Protein AF-A0A1B8CYE9-F1 (afdb_monomer_lite)

Secondary structure (DSSP, 8-state):
-HHHHHHHHHHHHHHHHHHGGGG---HHHHHHHHHHHHHHHHHHHHHHHHHHTSBSSGGGGT-TT-TT--B--HHHHHHHHHHHHHHHHHHHHHHHHHHHHHHHHT----HHHHHHHHHHHHHHHHHHHHHHHHHHHHH--TTT-HHHHHHHHHHHHHHHHHHHHHHHHHHHHHHHHHHHHHHTSTTSSSS------PPP---------------------------TT-TT-------------------------------------------------------EEEEEEE---TT----S----TT--EEEEEEEEE--S---TT---EEEEEEES-GGGGGSTTTTTT-THHHHSSS-EEEEEEEEEEEE-TT---TTT--PPTT-EEEEEEEEES-HHHHHHIIIIIIHHHHTTSTTEEEEEEEEEEEEESSS----SEEEEEEE-SS--TTSHHHHHHHHSHHHHHHHHHEEEEEEEEEEEEEEEEE-

Sequence (495 aa):
MQLVYFAATGLVRLSIVAFLPRLNNNKKFLYLVWGLGFIVASTSIVCFMVELFECKHVPDLWDGAAPNRQCMPKSKEAYMFWTHAAIGVAVDVALLVVPIVLVYKKMMFSQRSIRVMIVLSVGIFVAVTGIIRLIIIVNVDFSVNTTYQLPTVAVWTDLEGHVGLWVSCFPALQPLLRIMAVKLGLRSKLDSSKPQYGGTGGASSGPNRDRRGYVQGGSRSHIRIKDTWDTDSVQPVVVSDVEAVPMHLLFPRSQPDRLLDGSNGITKMTQHQCHSSTLIMPPTKGAGIVLRLFNLSHGAKVDPEIYVPGSEITHVTTIASTDDNVQTGAPSVGFAYHVKHISKFLIEGAYERDPAHAEAGLIQCFVYKRISKLSRDGHELSEGGVAPPGSVMVCVAITPRDIEDYSKWYDEEHQRMITKVPGWIKSERYELAKAYGSQVGAAPFLAVHFYDEKNGLGGPEWRASVETIWSKKIRESVIVPHYRRVWKVVEQKAV

Foldseek 3Di:
DQLVLLVLLLVLLLLLLVLQCVVDVDPVLNVVSVVLNVLSVVLSVVSNVCVVPQFPDPVLVVVVPDPDTRGHDPVVVLVSVLVSLVSSLVSLVVSLVSVVVVCVVVPDPDPVVVLNVVLNVLSVVLSVLSVVLSVLSVPDDCPPPVPVSVVVSVVSSVVSSVSSNVSSCSSVCVVVVVVVCVVVVVPPPPPPPDPPPDDDDDDDDDDDDDDDDDDDDDDDPDPPPPDQPPLPPDDDDDDDDDDDDDDDDDDDDDDDDDDDDDDDDDDDDDDDDDDPPPPPDDFPQAKWKKKKFADDDPPDDDDLDQPQPPWAFFKKWKWAFPDPPPPPPGGGIMIITTGNGLRSVPDPCSVVPGPVVVVTPWIKIFIWGWDDKDFDPVQPPPRDGDDDALKKKKKKFFAFPDPVLVVCCCVPAQVVLQVPKFQWGMKIKTATPDMDTDDDPGRRIMMITIGHNDIRCSHPSNCVSCVDPSNVVRVVRTDPPIDMGMIGGRDMGTD

Radius of gyration: 32.88 Å; chains: 1; bounding box: 100×53×94 Å

pLDDT: mean 70.09, std 23.27, range [21.34, 95.81]

Structure (mmCIF, N/CA/C/O backbone):
data_AF-A0A1B8CYE9-F1
#
_entry.id   AF-A0A1B8CYE9-F1
#
loop_
_atom_site.group_PDB
_atom_site.id
_atom_site.type_symbol
_atom_site.label_atom_id
_atom_site.label_alt_id
_atom_site.label_comp_id
_atom_site.label_asym_id
_atom_site.label_entity_id
_atom_site.label_seq_id
_atom_site.pdbx_PDB_ins_code
_atom_site.Cartn_x
_atom_site.Cartn_y
_atom_site.Cartn_z
_atom_site.occupancy
_atom_site.B_iso_or_equiv
_atom_site.auth_seq_id
_atom_site.auth_comp_id
_atom_site.auth_asym_id
_atom_site.auth_atom_id
_atom_site.pdbx_PDB_model_num
ATOM 1 N N . MET A 1 1 ? 23.839 6.314 -29.120 1.00 68.75 1 MET A N 1
ATOM 2 C CA . MET A 1 1 ? 22.507 6.606 -28.534 1.00 68.75 1 MET A CA 1
ATOM 3 C C . MET A 1 1 ? 21.632 5.354 -28.426 1.00 68.75 1 MET A C 1
ATOM 5 O O . MET A 1 1 ? 21.043 5.157 -27.371 1.00 68.75 1 MET A O 1
ATOM 9 N N . GLN A 1 2 ? 21.584 4.478 -29.441 1.00 81.25 2 GLN A N 1
ATOM 10 C CA . GLN A 1 2 ? 20.774 3.241 -29.429 1.00 81.25 2 GLN A CA 1
ATOM 11 C C . GLN A 1 2 ? 21.097 2.286 -28.260 1.00 81.25 2 GLN A C 1
ATOM 13 O O . GLN A 1 2 ? 20.181 1.857 -27.564 1.00 81.25 2 GLN A O 1
ATOM 18 N N . LEU A 1 3 ? 22.379 2.039 -27.953 1.00 85.31 3 LEU A N 1
ATOM 19 C CA . LEU A 1 3 ? 22.785 1.201 -26.807 1.00 85.31 3 LEU A CA 1
ATOM 20 C C . LEU A 1 3 ? 22.195 1.668 -25.465 1.00 85.31 3 LEU A C 1
ATOM 22 O O . LEU A 1 3 ? 21.640 0.874 -24.706 1.00 85.31 3 LEU A O 1
ATOM 26 N N . VAL A 1 4 ? 22.285 2.973 -25.185 1.00 87.69 4 VAL A N 1
ATOM 27 C CA . VAL A 1 4 ? 21.744 3.574 -23.954 1.00 87.69 4 VAL A CA 1
ATOM 28 C C . VAL A 1 4 ? 20.225 3.453 -23.928 1.00 87.69 4 VAL A C 1
ATOM 30 O O . VAL A 1 4 ? 19.655 3.170 -22.880 1.00 87.69 4 VAL A O 1
ATOM 33 N N . TYR A 1 5 ? 19.573 3.608 -25.080 1.00 85.88 5 TYR A N 1
ATOM 34 C CA . TYR A 1 5 ? 18.129 3.459 -25.205 1.00 85.88 5 TYR A CA 1
ATOM 35 C C . TYR A 1 5 ? 17.649 2.041 -24.840 1.00 85.88 5 TYR A C 1
ATOM 37 O O . TYR A 1 5 ? 16.731 1.902 -24.026 1.00 85.88 5 TYR A O 1
ATOM 45 N N . PHE A 1 6 ? 18.278 0.989 -25.378 1.00 89.12 6 PHE A N 1
ATOM 46 C CA . PHE A 1 6 ? 17.899 -0.397 -25.069 1.00 89.12 6 PHE A CA 1
ATOM 47 C C . PHE A 1 6 ? 18.102 -0.733 -23.587 1.00 89.12 6 PHE A C 1
ATOM 49 O O . PHE A 1 6 ? 17.227 -1.325 -22.955 1.00 89.12 6 PHE A O 1
ATOM 56 N N . ALA A 1 7 ? 19.217 -0.287 -23.003 1.00 89.69 7 ALA A N 1
ATOM 57 C CA . ALA A 1 7 ? 19.480 -0.474 -21.580 1.00 89.69 7 ALA A CA 1
ATOM 58 C C . ALA A 1 7 ? 18.473 0.296 -20.705 1.00 89.69 7 ALA A C 1
ATOM 60 O O . ALA A 1 7 ? 17.881 -0.274 -19.788 1.00 89.69 7 ALA A O 1
ATOM 61 N N . ALA A 1 8 ? 18.237 1.576 -21.002 1.00 89.50 8 ALA A N 1
ATOM 62 C CA . ALA A 1 8 ? 17.347 2.428 -20.219 1.00 89.50 8 ALA A CA 1
ATOM 63 C C . ALA A 1 8 ? 15.897 1.929 -20.256 1.00 89.50 8 ALA A C 1
ATOM 65 O O . ALA A 1 8 ? 15.269 1.774 -19.209 1.00 89.50 8 ALA A O 1
ATOM 66 N N . THR A 1 9 ? 15.368 1.622 -21.441 1.00 87.44 9 THR A N 1
ATOM 67 C CA . THR A 1 9 ? 13.982 1.147 -21.578 1.00 87.44 9 THR A CA 1
ATOM 68 C C . THR A 1 9 ? 13.764 -0.237 -20.973 1.00 87.44 9 THR A C 1
ATOM 70 O O . THR A 1 9 ? 12.720 -0.471 -20.356 1.00 87.44 9 THR A O 1
ATOM 73 N N . GLY A 1 10 ? 14.757 -1.127 -21.063 1.00 91.00 10 GLY A N 1
ATOM 74 C CA . GLY A 1 10 ? 14.747 -2.411 -20.365 1.00 91.00 10 GLY A CA 1
ATOM 75 C C . GLY A 1 10 ? 14.670 -2.243 -18.847 1.00 91.00 10 GLY A C 1
ATOM 76 O O . GLY A 1 10 ? 13.796 -2.820 -18.200 1.00 91.00 10 GLY A O 1
ATOM 77 N N . LEU A 1 11 ? 15.527 -1.393 -18.270 1.00 92.12 11 LEU A N 1
ATOM 78 C CA . LEU A 1 11 ? 15.549 -1.121 -16.827 1.00 92.12 11 LEU A CA 1
ATOM 79 C C . LEU A 1 11 ? 14.251 -0.471 -16.328 1.00 92.12 11 LEU A C 1
ATOM 81 O O . LEU A 1 11 ? 13.734 -0.863 -15.279 1.00 92.12 11 LEU A O 1
ATOM 85 N N . VAL A 1 12 ? 13.684 0.468 -17.092 1.00 91.19 12 VAL A N 1
ATOM 86 C CA . VAL A 1 12 ? 12.389 1.093 -16.778 1.00 91.19 12 VAL A CA 1
ATOM 87 C C . VAL A 1 12 ? 11.292 0.031 -16.691 1.00 91.19 12 VAL A C 1
ATOM 89 O O . VAL A 1 12 ? 10.607 -0.059 -15.670 1.00 91.19 12 VAL A O 1
ATOM 92 N N . ARG A 1 13 ? 11.156 -0.834 -17.702 1.00 90.44 13 ARG A N 1
ATOM 93 C CA . ARG A 1 13 ? 10.136 -1.897 -17.702 1.00 90.44 13 ARG A CA 1
ATOM 94 C C . ARG A 1 13 ? 10.367 -2.920 -16.583 1.00 90.44 13 ARG A C 1
ATOM 96 O O . ARG A 1 13 ? 9.413 -3.308 -15.909 1.00 90.44 13 ARG A O 1
ATOM 103 N N . LEU A 1 14 ? 11.618 -3.297 -16.310 1.00 92.62 14 LEU A N 1
ATOM 104 C CA . LEU A 1 14 ? 11.963 -4.191 -15.196 1.00 92.62 14 LEU A CA 1
ATOM 105 C C . LEU A 1 14 ? 11.613 -3.595 -13.827 1.00 92.62 14 LEU A C 1
ATOM 107 O O . LEU A 1 14 ? 11.137 -4.324 -12.956 1.00 92.62 14 LEU A O 1
ATOM 111 N N . SER A 1 15 ? 11.775 -2.283 -13.636 1.00 92.12 15 SER A N 1
ATOM 112 C CA . SER A 1 15 ? 11.384 -1.618 -12.386 1.00 92.12 15 SER A CA 1
ATOM 113 C C . SER A 1 15 ? 9.869 -1.689 -12.137 1.00 92.12 15 SER A C 1
ATOM 115 O O . SER A 1 15 ? 9.432 -1.946 -11.011 1.00 92.12 15 SER A O 1
ATOM 117 N N . ILE A 1 16 ? 9.062 -1.560 -13.200 1.00 89.38 16 ILE A N 1
ATOM 118 C CA . ILE A 1 16 ? 7.600 -1.697 -13.142 1.00 89.38 16 ILE A CA 1
ATOM 119 C C . ILE A 1 16 ? 7.230 -3.143 -12.799 1.00 89.38 16 ILE A C 1
ATOM 121 O O . ILE A 1 16 ? 6.439 -3.378 -11.881 1.00 89.38 16 ILE A O 1
ATOM 125 N N . VAL A 1 17 ? 7.842 -4.117 -13.481 1.00 91.25 17 VAL A N 1
ATOM 126 C CA . VAL A 1 17 ? 7.631 -5.548 -13.213 1.00 91.25 17 VAL A CA 1
ATOM 127 C C . VAL A 1 17 ? 7.990 -5.897 -11.767 1.00 91.25 17 VAL A C 1
ATOM 129 O O . VAL A 1 17 ? 7.220 -6.591 -11.113 1.00 91.25 17 VAL A O 1
ATOM 132 N N . ALA A 1 18 ? 9.093 -5.373 -11.226 1.00 90.25 18 ALA A N 1
ATOM 133 C CA . ALA A 1 18 ? 9.510 -5.616 -9.843 1.00 90.25 18 ALA A CA 1
ATOM 134 C C . ALA A 1 18 ? 8.534 -5.035 -8.799 1.00 90.25 18 ALA A C 1
ATOM 136 O O . ALA A 1 18 ? 8.466 -5.521 -7.667 1.00 90.25 18 ALA A O 1
ATOM 137 N N . PHE A 1 19 ? 7.748 -4.016 -9.163 1.00 85.81 19 PHE A N 1
ATOM 138 C CA . PHE A 1 19 ? 6.733 -3.435 -8.284 1.00 85.81 19 PHE A CA 1
ATOM 139 C C . PHE A 1 19 ? 5.430 -4.253 -8.245 1.00 85.81 19 PHE A C 1
ATOM 141 O O . PHE A 1 19 ? 4.796 -4.347 -7.189 1.00 85.81 19 PHE A O 1
ATOM 148 N N . LEU A 1 20 ? 5.030 -4.874 -9.361 1.00 85.69 20 LEU A N 1
ATOM 149 C CA . LEU A 1 20 ? 3.754 -5.594 -9.489 1.00 85.69 20 LEU A CA 1
ATOM 150 C C . LEU A 1 20 ? 3.511 -6.708 -8.440 1.00 85.69 20 LEU A C 1
ATOM 152 O O . LEU A 1 20 ? 2.378 -6.791 -7.957 1.00 85.69 20 LEU A O 1
ATOM 156 N N . PRO A 1 21 ? 4.503 -7.512 -7.996 1.00 87.69 21 PRO A N 1
ATOM 157 C CA . PRO A 1 21 ? 4.342 -8.511 -6.934 1.00 87.69 21 PRO A CA 1
ATOM 158 C C . PRO A 1 21 ? 3.781 -7.957 -5.620 1.00 87.69 21 PRO A C 1
ATOM 160 O O . PRO A 1 21 ? 3.059 -8.654 -4.909 1.00 87.69 21 PRO A O 1
ATOM 163 N N . ARG A 1 22 ? 4.048 -6.680 -5.306 1.00 82.06 22 ARG A N 1
ATOM 164 C CA . ARG A 1 22 ? 3.546 -6.028 -4.084 1.00 82.06 22 ARG A CA 1
ATOM 165 C C . ARG A 1 22 ? 2.026 -5.845 -4.091 1.00 82.06 22 ARG A C 1
ATOM 167 O O . ARG A 1 22 ? 1.429 -5.657 -3.034 1.00 82.06 22 ARG A O 1
ATOM 174 N N . LEU A 1 23 ? 1.392 -5.886 -5.265 1.00 76.88 23 LEU A N 1
ATOM 175 C CA . LEU A 1 23 ? -0.050 -5.699 -5.409 1.00 76.88 23 LEU A CA 1
ATOM 176 C C . LEU A 1 23 ? -0.842 -6.957 -5.028 1.00 76.88 23 LEU A C 1
ATOM 178 O O . LEU A 1 23 ? -1.964 -6.853 -4.522 1.00 76.88 23 LEU A O 1
ATOM 182 N N . ASN A 1 24 ? -0.287 -8.143 -5.285 1.00 78.69 24 ASN A N 1
ATOM 183 C CA . ASN A 1 24 ? -0.971 -9.405 -5.043 1.00 78.69 24 ASN A CA 1
ATOM 184 C C . ASN A 1 24 ? 0.005 -10.574 -4.909 1.00 78.69 24 ASN A C 1
ATOM 186 O O . ASN A 1 24 ? 0.826 -10.805 -5.787 1.00 78.69 24 ASN A O 1
ATOM 190 N N . ASN A 1 25 ? -0.176 -11.379 -3.862 1.00 80.44 25 ASN A N 1
ATOM 191 C CA . ASN A 1 25 ? 0.702 -12.509 -3.550 1.00 80.44 25 ASN A CA 1
ATOM 192 C C . ASN A 1 25 ? 0.183 -13.858 -4.096 1.00 80.44 25 ASN A C 1
ATOM 194 O O . ASN A 1 25 ? 0.467 -14.923 -3.554 1.00 80.44 25 ASN A O 1
ATOM 198 N N . ASN A 1 26 ? -0.651 -13.840 -5.143 1.00 87.75 26 ASN A N 1
ATOM 199 C CA . ASN A 1 26 ? -1.151 -15.070 -5.759 1.00 87.75 26 ASN A CA 1
ATOM 200 C C . ASN A 1 26 ? -0.060 -15.693 -6.644 1.00 87.75 26 ASN A C 1
ATOM 202 O O . ASN A 1 26 ? 0.445 -15.037 -7.553 1.00 87.75 26 ASN A O 1
ATOM 206 N N . LYS A 1 27 ? 0.239 -16.982 -6.441 1.00 88.31 27 LYS A N 1
ATOM 207 C CA . LYS A 1 27 ? 1.265 -17.728 -7.189 1.00 88.31 27 LYS A CA 1
ATOM 208 C C . LYS A 1 27 ? 1.105 -17.601 -8.711 1.00 88.31 27 LYS A C 1
ATOM 210 O O . LYS A 1 27 ? 2.075 -17.309 -9.398 1.00 88.31 27 LYS A O 1
ATOM 215 N N . LYS A 1 28 ? -0.121 -17.729 -9.245 1.00 87.31 28 LYS A N 1
ATOM 216 C CA . LYS A 1 28 ? -0.387 -17.607 -10.699 1.00 87.31 28 LYS A CA 1
ATOM 217 C C . LYS A 1 28 ? -0.061 -16.212 -11.243 1.00 87.31 28 LYS A C 1
ATOM 219 O O . LYS A 1 28 ? 0.439 -16.080 -12.352 1.00 87.31 28 LYS A O 1
ATOM 224 N N . PHE A 1 29 ? -0.348 -15.182 -10.450 1.00 88.50 29 PHE A N 1
ATOM 225 C CA . PHE A 1 29 ? -0.042 -13.795 -10.792 1.00 88.50 29 PHE A CA 1
ATOM 226 C C . PHE A 1 29 ? 1.468 -13.546 -10.764 1.00 88.50 29 PHE A C 1
ATOM 228 O O . PHE A 1 29 ? 1.998 -12.932 -11.683 1.00 88.50 29 PHE A O 1
ATOM 235 N N . LEU A 1 30 ? 2.164 -14.092 -9.763 1.00 89.69 30 LEU A N 1
ATOM 236 C CA . LEU A 1 30 ? 3.616 -13.994 -9.655 1.00 89.69 30 LEU A CA 1
ATOM 237 C C . LEU A 1 30 ? 4.321 -14.625 -10.864 1.00 89.69 30 LEU A C 1
ATOM 239 O O . LEU A 1 30 ? 5.191 -13.987 -11.447 1.00 89.69 30 LEU A O 1
ATOM 243 N N . TYR A 1 31 ? 3.913 -15.830 -11.281 1.00 92.88 31 TYR A N 1
ATOM 244 C CA . TYR A 1 31 ? 4.482 -16.489 -12.465 1.00 92.88 31 TYR A CA 1
ATOM 245 C C . TYR A 1 31 ? 4.280 -15.674 -13.746 1.00 92.88 31 TYR A C 1
ATOM 247 O O . TYR A 1 31 ? 5.212 -15.552 -14.534 1.00 92.88 31 TYR A O 1
ATOM 255 N N . LEU A 1 32 ? 3.095 -15.081 -13.941 1.00 91.88 32 LEU A N 1
ATOM 256 C CA . LEU A 1 32 ? 2.818 -14.239 -15.109 1.00 91.88 32 LEU A CA 1
ATOM 257 C C . LEU A 1 32 ? 3.730 -13.005 -15.126 1.00 91.88 32 LEU A C 1
ATOM 259 O O . LEU A 1 32 ? 4.365 -12.720 -16.138 1.00 91.88 32 LEU A O 1
ATOM 263 N N . VAL A 1 33 ? 3.828 -12.297 -13.999 1.00 92.31 33 VAL A N 1
ATOM 264 C CA . VAL A 1 33 ? 4.632 -11.073 -13.875 1.00 92.31 33 VAL A CA 1
ATOM 265 C C . VAL A 1 33 ? 6.124 -11.357 -14.066 1.00 92.31 33 VAL A C 1
ATOM 267 O O . VAL A 1 33 ? 6.778 -10.662 -14.840 1.00 92.31 33 VAL A O 1
ATOM 270 N N . TRP A 1 34 ? 6.662 -12.396 -13.423 1.00 93.88 34 TRP A N 1
ATOM 271 C CA . TRP A 1 34 ? 8.062 -12.789 -13.608 1.00 93.88 34 TRP A CA 1
ATOM 272 C C . TRP A 1 34 ? 8.343 -13.312 -15.018 1.00 93.88 34 TRP A C 1
ATOM 274 O O . TRP A 1 34 ? 9.407 -13.023 -15.558 1.00 93.88 34 TRP A O 1
ATOM 284 N N . GLY A 1 35 ? 7.387 -14.005 -15.646 1.00 94.75 35 GLY A N 1
ATOM 285 C CA . GLY A 1 35 ? 7.478 -14.391 -17.055 1.00 94.75 35 GLY A CA 1
ATOM 286 C C . GLY A 1 35 ? 7.575 -13.177 -17.981 1.00 94.75 35 GLY A C 1
ATOM 287 O O . GLY A 1 35 ? 8.418 -13.149 -18.874 1.00 94.75 35 GLY A O 1
ATOM 288 N N . LEU A 1 36 ? 6.788 -12.128 -17.721 1.00 93.56 36 LEU A N 1
ATOM 289 C CA . LEU A 1 36 ? 6.884 -10.867 -18.458 1.00 93.56 36 LEU A CA 1
ATOM 290 C C . LEU A 1 36 ? 8.243 -10.182 -18.237 1.00 93.56 36 LEU A C 1
ATOM 292 O O . LEU A 1 36 ? 8.862 -9.707 -19.186 1.00 93.56 36 LEU A O 1
ATOM 296 N N . GLY A 1 37 ? 8.733 -10.181 -16.994 1.00 94.69 37 GLY A N 1
ATOM 297 C CA . GLY A 1 37 ? 10.066 -9.682 -16.651 1.00 94.69 37 GLY A CA 1
ATOM 298 C C . GLY A 1 37 ? 11.182 -10.417 -17.385 1.00 94.69 37 GLY A C 1
ATOM 299 O O . GLY A 1 37 ? 12.109 -9.780 -17.877 1.00 94.69 37 GLY A O 1
ATOM 300 N N . PHE A 1 38 ? 11.064 -11.739 -17.516 1.00 95.81 38 PHE A N 1
ATOM 301 C CA . PHE A 1 38 ? 12.009 -12.549 -18.274 1.00 95.81 38 PHE A CA 1
ATOM 302 C C . PHE A 1 38 ? 12.032 -12.155 -19.755 1.00 95.81 38 PHE A C 1
ATOM 304 O O . PHE A 1 38 ? 13.113 -11.938 -20.289 1.00 95.81 38 PHE A O 1
ATOM 311 N N . ILE A 1 39 ? 10.865 -11.972 -20.387 1.00 94.75 39 ILE A N 1
ATOM 312 C CA . ILE A 1 39 ? 10.759 -11.527 -21.791 1.00 94.75 39 ILE A CA 1
ATOM 313 C C . ILE A 1 39 ? 11.417 -10.153 -21.990 1.00 94.75 39 ILE A C 1
ATOM 315 O O . ILE A 1 39 ? 12.144 -9.938 -22.962 1.00 94.75 39 ILE A O 1
ATOM 319 N N . VAL A 1 40 ? 11.187 -9.214 -21.068 1.00 94.56 40 VAL A N 1
ATOM 320 C CA . VAL A 1 40 ? 11.796 -7.875 -21.123 1.00 94.56 40 VAL A CA 1
ATOM 321 C C . VAL A 1 40 ? 13.311 -7.954 -20.973 1.00 94.56 40 VAL A C 1
ATOM 323 O O . VAL A 1 40 ? 14.035 -7.366 -21.779 1.00 94.56 40 VAL A O 1
ATOM 326 N N . ALA A 1 41 ? 13.797 -8.685 -19.967 1.00 95.12 41 ALA A N 1
ATOM 327 C CA . ALA A 1 41 ? 15.225 -8.849 -19.721 1.00 95.12 41 ALA A CA 1
ATOM 328 C C . ALA A 1 41 ? 15.914 -9.517 -20.914 1.00 95.12 41 ALA A C 1
ATOM 330 O O . ALA A 1 41 ? 16.916 -9.001 -21.404 1.00 95.12 41 ALA A O 1
ATOM 331 N N . SER A 1 42 ? 15.351 -10.616 -21.426 1.00 95.19 42 SER A N 1
ATOM 332 C CA . SER A 1 42 ? 15.922 -11.348 -22.555 1.00 95.19 42 SER A CA 1
ATOM 333 C C . SER A 1 42 ? 15.990 -10.476 -23.804 1.00 95.19 42 SER A C 1
ATOM 335 O O . SER A 1 42 ? 17.040 -10.400 -24.432 1.00 95.19 42 SER A O 1
ATOM 337 N N . THR A 1 43 ? 14.907 -9.768 -24.137 1.00 92.62 43 THR A N 1
ATOM 338 C CA . THR A 1 43 ? 14.861 -8.911 -25.332 1.00 92.62 43 THR A CA 1
ATOM 339 C C . THR A 1 43 ? 15.848 -7.748 -25.212 1.00 92.62 43 THR A C 1
ATOM 341 O O . THR A 1 43 ? 16.595 -7.484 -26.149 1.00 92.62 43 THR A O 1
ATOM 344 N N . SER A 1 44 ? 15.925 -7.106 -24.041 1.00 91.62 44 SER A N 1
ATOM 345 C CA . SER A 1 44 ? 16.838 -5.975 -23.810 1.00 91.62 44 SER A CA 1
ATOM 346 C C . SER A 1 44 ? 18.306 -6.401 -23.875 1.00 91.62 44 SER A C 1
ATOM 348 O O . SER A 1 44 ? 19.114 -5.719 -24.500 1.00 91.62 44 SER A O 1
ATOM 350 N N . ILE A 1 45 ? 18.655 -7.543 -23.268 1.00 93.94 45 ILE A N 1
ATOM 351 C CA . ILE A 1 45 ? 20.022 -8.083 -23.280 1.00 93.94 45 ILE A CA 1
ATOM 352 C C . ILE A 1 45 ? 20.424 -8.496 -24.697 1.00 93.94 45 ILE A C 1
ATOM 354 O O . ILE A 1 45 ? 21.526 -8.166 -25.128 1.00 93.94 45 ILE A O 1
ATOM 358 N N . VAL A 1 46 ? 19.542 -9.178 -25.435 1.00 93.81 46 VAL A N 1
ATOM 359 C CA . VAL A 1 46 ? 19.823 -9.598 -26.816 1.00 93.81 46 VAL A CA 1
ATOM 360 C C . VAL A 1 46 ? 20.040 -8.383 -27.714 1.00 93.81 46 VAL A C 1
ATOM 362 O O . VAL A 1 46 ? 21.067 -8.322 -28.382 1.00 93.81 46 VAL A O 1
ATOM 365 N N . CYS A 1 47 ? 19.143 -7.392 -27.697 1.00 90.69 47 CYS A N 1
ATOM 366 C CA . CYS A 1 47 ? 19.310 -6.175 -28.498 1.00 90.69 47 CYS A CA 1
ATOM 367 C C . CYS A 1 47 ? 20.583 -5.406 -28.119 1.00 90.69 47 CYS A C 1
ATOM 369 O O . CYS A 1 47 ? 21.323 -4.981 -28.999 1.00 90.69 47 CYS A O 1
ATOM 371 N N . PHE A 1 48 ? 20.884 -5.288 -26.823 1.00 90.94 48 PHE A N 1
ATOM 372 C CA . PHE A 1 48 ? 22.102 -4.629 -26.357 1.00 90.94 48 PHE A CA 1
ATOM 373 C C . PHE A 1 48 ? 23.374 -5.355 -26.827 1.00 90.94 48 PHE A C 1
ATOM 375 O O . PHE A 1 48 ? 24.310 -4.707 -27.282 1.00 90.94 48 PHE A O 1
ATOM 382 N N . MET A 1 49 ? 23.411 -6.690 -26.765 1.00 90.62 49 MET A N 1
ATOM 383 C CA . MET A 1 49 ? 24.553 -7.481 -27.244 1.00 90.62 49 MET A CA 1
ATOM 384 C C . MET A 1 49 ? 24.704 -7.423 -28.768 1.00 90.62 49 MET A C 1
ATOM 386 O O . MET A 1 49 ? 25.824 -7.330 -29.260 1.00 90.62 49 MET A O 1
ATOM 390 N N . VAL A 1 50 ? 23.601 -7.460 -29.520 1.00 89.88 50 VAL A N 1
ATOM 391 C CA . VAL A 1 50 ? 23.637 -7.379 -30.990 1.00 89.88 50 VAL A CA 1
ATOM 392 C C . VAL A 1 50 ? 24.173 -6.027 -31.457 1.00 89.88 50 VAL A C 1
ATOM 394 O O . VAL A 1 50 ? 25.010 -5.996 -32.351 1.00 89.88 50 VAL A O 1
ATOM 397 N N . GLU A 1 51 ? 23.749 -4.934 -30.826 1.00 85.62 51 GLU A N 1
ATOM 398 C CA . GLU A 1 51 ? 24.258 -3.583 -31.101 1.00 85.62 51 GLU A CA 1
ATOM 399 C C . GLU A 1 51 ? 25.718 -3.415 -30.673 1.00 85.62 51 GLU A C 1
ATOM 401 O O . GLU A 1 51 ? 26.505 -2.782 -31.366 1.00 85.62 51 GLU A O 1
ATOM 406 N N . LEU A 1 52 ? 26.122 -4.025 -29.554 1.00 86.81 52 LEU A N 1
ATOM 407 C CA . LEU A 1 52 ? 27.511 -3.968 -29.094 1.00 86.81 52 LEU A CA 1
ATOM 408 C C . LEU A 1 52 ? 28.473 -4.654 -30.081 1.00 86.81 52 LEU A C 1
ATOM 410 O O . LEU A 1 52 ? 29.622 -4.237 -30.212 1.00 86.81 52 LEU A O 1
ATOM 414 N N . PHE A 1 53 ? 27.999 -5.695 -30.769 1.00 86.88 53 PHE A N 1
ATOM 415 C CA . PHE A 1 53 ? 28.771 -6.493 -31.725 1.00 86.88 53 PHE A CA 1
ATOM 416 C C . PHE A 1 53 ? 28.284 -6.332 -33.173 1.00 86.88 53 PHE A C 1
ATOM 418 O O . PHE A 1 53 ? 28.476 -7.231 -33.994 1.00 86.88 53 PHE A O 1
ATOM 425 N N . GLU A 1 54 ? 27.664 -5.196 -33.508 1.00 84.00 54 GLU A N 1
ATOM 426 C CA . GLU A 1 54 ? 27.100 -4.968 -34.844 1.00 84.00 54 GLU A CA 1
ATOM 427 C C . GLU A 1 54 ? 28.170 -4.910 -35.948 1.00 84.00 54 GLU A C 1
ATOM 429 O O . GLU A 1 54 ? 27.916 -5.297 -37.091 1.00 84.00 54 GLU A O 1
ATOM 434 N N . CYS A 1 55 ? 29.375 -4.453 -35.597 1.00 85.31 55 CYS A N 1
ATOM 435 C CA . CYS A 1 55 ? 30.536 -4.348 -36.470 1.00 85.31 55 CYS A CA 1
ATOM 436 C C . CYS A 1 55 ? 31.691 -5.162 -35.888 1.00 85.31 55 CYS A C 1
ATOM 438 O O . CYS A 1 55 ? 32.033 -5.034 -34.713 1.00 85.31 55 CYS A O 1
ATOM 440 N N . LYS A 1 56 ? 32.349 -5.966 -36.729 1.00 80.69 56 LYS A N 1
ATOM 441 C CA . LYS A 1 56 ? 33.547 -6.719 -36.320 1.00 80.69 56 LYS A CA 1
ATOM 442 C C . LYS A 1 56 ? 34.762 -5.804 -36.128 1.00 80.69 56 LYS A C 1
ATOM 444 O O . LYS A 1 56 ? 35.647 -6.106 -35.330 1.00 80.69 56 LYS A O 1
ATOM 449 N N . HIS A 1 57 ? 34.797 -4.689 -36.856 1.00 81.06 57 HIS A N 1
ATOM 450 C CA . HIS A 1 57 ? 35.816 -3.654 -36.753 1.00 81.06 57 HIS A CA 1
ATOM 451 C C . HIS A 1 57 ? 35.160 -2.341 -36.313 1.00 81.06 57 HIS A C 1
ATOM 453 O O . HIS A 1 57 ? 34.356 -1.771 -37.041 1.00 81.06 57 HIS A O 1
ATOM 459 N N . VAL A 1 58 ? 35.486 -1.866 -35.108 1.00 79.44 58 VAL A N 1
ATOM 460 C CA . VAL A 1 58 ? 34.884 -0.651 -34.525 1.00 79.44 58 VAL A CA 1
ATOM 461 C C . VAL A 1 58 ? 35.100 0.602 -35.399 1.00 79.44 58 VAL A C 1
ATOM 463 O O . VAL A 1 58 ? 34.164 1.387 -35.521 1.00 79.44 58 VAL A O 1
ATOM 466 N N . PRO A 1 59 ? 36.262 0.802 -36.061 1.00 78.94 59 PRO A N 1
ATOM 467 C CA . PRO A 1 59 ? 36.461 1.905 -37.009 1.00 78.94 59 PRO A CA 1
ATOM 468 C C . PRO A 1 59 ? 35.460 1.982 -38.171 1.00 78.94 59 PRO A C 1
ATOM 470 O O . PRO A 1 59 ? 35.129 3.082 -38.612 1.00 78.94 59 PRO A O 1
ATOM 473 N N . ASP A 1 60 ? 34.903 0.850 -38.605 1.00 78.75 60 ASP A N 1
ATOM 474 C CA . ASP A 1 60 ? 33.914 0.804 -39.693 1.00 78.75 60 ASP A CA 1
ATOM 475 C C . ASP A 1 60 ? 32.546 1.389 -39.286 1.00 78.75 60 ASP A C 1
ATOM 477 O O . ASP A 1 60 ? 31.656 1.562 -40.124 1.00 78.75 60 ASP A O 1
ATOM 481 N N . LEU A 1 61 ? 32.346 1.676 -37.993 1.00 74.94 61 LEU A N 1
ATOM 482 C CA . LEU A 1 61 ? 31.142 2.336 -37.495 1.00 74.94 61 LEU A CA 1
ATOM 483 C C . LEU A 1 61 ? 31.091 3.810 -37.918 1.00 74.94 61 LEU A C 1
ATOM 485 O O . LEU A 1 61 ? 30.022 4.316 -38.263 1.00 74.94 61 LEU A O 1
ATOM 489 N N . TRP A 1 62 ? 32.240 4.490 -37.889 1.00 75.56 62 TRP A N 1
ATOM 490 C CA . TRP A 1 62 ? 32.359 5.918 -38.198 1.00 75.56 62 TRP A CA 1
ATOM 491 C C . TRP A 1 62 ? 32.623 6.165 -39.686 1.00 75.56 62 TRP A C 1
ATOM 493 O O . TRP A 1 62 ? 32.187 7.187 -40.215 1.00 75.56 62 TRP A O 1
ATOM 503 N N . ASP A 1 63 ? 33.299 5.234 -40.366 1.00 76.62 63 ASP A N 1
ATOM 504 C CA . ASP A 1 63 ? 33.606 5.342 -41.793 1.00 76.62 63 ASP A CA 1
ATOM 505 C C . ASP A 1 63 ? 32.571 4.601 -42.655 1.00 76.62 63 ASP A C 1
ATOM 507 O O . ASP A 1 63 ? 32.755 3.471 -43.114 1.00 76.62 63 ASP A O 1
ATOM 511 N N . GLY A 1 64 ? 31.432 5.262 -42.870 1.00 67.06 64 GLY A N 1
ATOM 512 C CA . GLY A 1 64 ? 30.319 4.714 -43.646 1.00 67.06 64 GLY A CA 1
ATOM 513 C C . GLY A 1 64 ? 30.625 4.453 -45.127 1.00 67.06 64 GLY A C 1
ATOM 514 O O . GLY A 1 64 ? 29.826 3.776 -45.774 1.00 67.06 64 GLY A O 1
ATOM 515 N N . ALA A 1 65 ? 31.746 4.962 -45.651 1.00 73.25 65 ALA A N 1
ATOM 516 C CA . ALA A 1 65 ? 32.160 4.830 -47.048 1.00 73.25 65 ALA A CA 1
ATOM 517 C C . ALA A 1 65 ? 33.251 3.760 -47.267 1.00 73.25 65 ALA A C 1
ATOM 519 O O . ALA A 1 65 ? 33.687 3.559 -48.403 1.00 73.25 65 ALA A O 1
ATOM 520 N N . ALA A 1 66 ? 33.686 3.062 -46.211 1.00 77.25 66 ALA A N 1
ATOM 521 C CA . ALA A 1 66 ? 34.739 2.057 -46.301 1.00 77.25 66 ALA A CA 1
ATOM 522 C C . ALA A 1 66 ? 34.341 0.888 -47.240 1.00 77.25 66 ALA A C 1
ATOM 524 O O . ALA A 1 66 ? 33.311 0.240 -47.023 1.00 77.25 66 ALA A O 1
ATOM 525 N N . PRO A 1 67 ? 35.162 0.549 -48.258 1.00 69.38 67 PRO A N 1
ATOM 526 C CA . PRO A 1 67 ? 34.800 -0.409 -49.311 1.00 69.38 67 PRO A CA 1
ATOM 527 C C . PRO A 1 67 ? 34.686 -1.876 -48.849 1.00 69.38 67 PRO A C 1
ATOM 529 O O . PRO A 1 67 ? 34.176 -2.701 -49.598 1.00 69.38 67 PRO A O 1
ATOM 532 N N . ASN A 1 68 ? 35.118 -2.207 -47.624 1.00 73.75 68 ASN A N 1
ATOM 533 C CA . ASN A 1 68 ? 35.077 -3.557 -47.036 1.00 73.75 68 ASN A CA 1
ATOM 534 C C . ASN A 1 68 ? 34.445 -3.574 -45.631 1.00 73.75 68 ASN A C 1
ATOM 536 O O . ASN A 1 68 ? 34.898 -4.303 -44.748 1.00 73.75 68 ASN A O 1
ATOM 540 N N . ARG A 1 69 ? 33.405 -2.764 -45.413 1.00 73.75 69 ARG A N 1
ATOM 541 C CA . ARG A 1 69 ? 32.709 -2.657 -44.125 1.00 73.75 69 ARG A CA 1
ATOM 542 C C . ARG A 1 69 ? 32.169 -4.012 -43.642 1.00 73.75 69 ARG A C 1
ATOM 544 O O . ARG A 1 69 ? 31.258 -4.576 -44.249 1.00 73.75 69 ARG A O 1
ATOM 551 N N . GLN A 1 70 ? 32.671 -4.504 -42.507 1.00 79.56 70 GLN A N 1
ATOM 552 C CA . GLN A 1 70 ? 32.211 -5.758 -41.879 1.00 79.56 70 GLN A CA 1
ATOM 553 C C . GLN A 1 70 ? 31.191 -5.493 -40.763 1.00 79.56 70 GLN A C 1
ATOM 555 O O . GLN A 1 70 ? 31.397 -5.870 -39.604 1.00 79.56 70 GLN A O 1
ATOM 560 N N . CYS A 1 71 ? 30.091 -4.829 -41.117 1.00 82.69 71 CYS A N 1
ATOM 561 C CA . CYS A 1 71 ? 28.985 -4.528 -40.208 1.00 82.69 71 CYS A CA 1
ATOM 562 C C . CYS A 1 71 ? 27.693 -5.232 -40.628 1.00 82.69 71 CYS A C 1
ATOM 564 O O . CYS A 1 71 ? 27.525 -5.630 -41.784 1.00 82.69 71 CYS A O 1
ATOM 566 N N . MET A 1 72 ? 26.761 -5.359 -39.685 1.00 83.06 72 MET A N 1
ATOM 567 C CA . MET A 1 72 ? 25.412 -5.857 -39.931 1.00 83.06 72 MET A CA 1
ATOM 568 C C . MET A 1 72 ? 24.749 -5.084 -41.092 1.00 83.06 72 MET A C 1
ATOM 570 O O . MET A 1 72 ? 24.774 -3.850 -41.108 1.00 83.06 72 MET A O 1
ATOM 574 N N . PRO A 1 73 ? 24.124 -5.772 -42.068 1.00 81.50 73 PRO A N 1
ATOM 575 C CA . PRO A 1 73 ? 23.388 -5.097 -43.129 1.00 81.50 73 PRO A CA 1
ATOM 576 C C . PRO A 1 73 ? 22.162 -4.363 -42.566 1.00 81.50 73 PRO A C 1
ATOM 578 O O . PRO A 1 73 ? 21.448 -4.892 -41.709 1.00 81.50 73 PRO A O 1
ATOM 581 N N . LYS A 1 74 ? 21.866 -3.183 -43.125 1.00 76.12 74 LYS A N 1
ATOM 582 C CA . LYS A 1 74 ? 20.763 -2.300 -42.699 1.00 76.12 74 LYS A CA 1
ATOM 583 C C . LYS A 1 74 ? 19.385 -2.968 -42.680 1.00 76.12 74 LYS A C 1
ATOM 585 O O . LYS A 1 74 ? 18.551 -2.630 -41.848 1.00 76.12 74 LYS A O 1
ATOM 590 N N . SER A 1 75 ? 19.155 -3.961 -43.537 1.00 80.69 75 SER A N 1
ATOM 591 C CA . SER A 1 75 ? 17.913 -4.740 -43.536 1.00 80.69 75 SER A CA 1
ATOM 592 C C . SER A 1 75 ? 17.729 -5.560 -42.254 1.00 80.69 75 SER A C 1
ATOM 594 O O . SER A 1 75 ? 16.638 -5.578 -41.693 1.00 80.69 75 SER A O 1
ATOM 596 N N . LYS A 1 76 ? 18.788 -6.205 -41.744 1.00 83.56 76 LYS A N 1
ATOM 597 C CA . LYS A 1 76 ? 18.735 -6.975 -40.487 1.00 83.56 76 LYS A CA 1
ATOM 598 C C . LYS A 1 76 ? 18.588 -6.069 -39.267 1.00 83.56 76 LYS A C 1
ATOM 600 O O . LYS A 1 76 ? 17.856 -6.417 -38.345 1.00 83.56 76 LYS A O 1
ATOM 605 N N . GLU A 1 77 ? 19.240 -4.910 -39.294 1.00 82.56 77 GLU A N 1
ATOM 606 C CA . GLU A 1 77 ? 19.086 -3.864 -38.279 1.00 82.56 77 GLU A CA 1
ATOM 607 C C . GLU A 1 77 ? 17.615 -3.402 -38.191 1.00 82.56 77 GLU A C 1
ATOM 609 O O . GLU A 1 77 ? 17.033 -3.392 -37.106 1.00 82.56 77 GLU A O 1
ATOM 614 N N . ALA A 1 78 ? 16.960 -3.144 -39.330 1.00 82.81 78 ALA A N 1
ATOM 615 C CA . ALA A 1 78 ? 15.543 -2.769 -39.367 1.00 82.81 78 ALA A CA 1
ATOM 616 C C . ALA A 1 78 ? 14.619 -3.845 -38.759 1.00 82.81 78 ALA A C 1
ATOM 618 O O . ALA A 1 78 ? 13.775 -3.525 -37.919 1.00 82.81 78 ALA A O 1
ATOM 619 N N . TYR A 1 79 ? 14.816 -5.127 -39.098 1.00 86.19 79 TYR A N 1
ATOM 620 C CA . TYR A 1 79 ? 14.030 -6.226 -38.514 1.00 86.19 79 TYR A CA 1
ATOM 621 C C . TYR A 1 79 ? 14.183 -6.328 -36.992 1.00 86.19 79 TYR A C 1
ATOM 623 O O . TYR A 1 79 ? 13.206 -6.611 -36.290 1.00 86.19 79 TYR A O 1
ATOM 631 N N . MET A 1 80 ? 15.385 -6.080 -36.466 1.00 88.06 80 MET A N 1
ATOM 632 C CA . MET A 1 80 ? 15.618 -6.029 -35.024 1.00 88.06 80 MET A CA 1
ATOM 633 C C . MET A 1 80 ? 14.817 -4.891 -34.378 1.00 88.06 80 MET A C 1
ATOM 635 O O . MET A 1 80 ? 14.120 -5.130 -33.390 1.00 88.06 80 MET A O 1
ATOM 639 N N . PHE A 1 81 ? 14.851 -3.684 -34.955 1.00 85.75 81 PHE A N 1
ATOM 640 C CA . PHE A 1 81 ? 14.076 -2.543 -34.456 1.00 85.75 81 PHE A CA 1
ATOM 641 C C . PHE A 1 81 ? 12.567 -2.800 -34.482 1.00 85.75 81 PHE A C 1
ATOM 643 O O . PHE A 1 81 ? 11.883 -2.489 -33.506 1.00 85.75 81 PHE A O 1
ATOM 650 N N . TRP A 1 82 ? 12.048 -3.410 -35.550 1.00 88.62 82 TRP A N 1
ATOM 651 C CA . TRP A 1 82 ? 10.629 -3.762 -35.673 1.00 88.62 82 TRP A CA 1
ATOM 652 C C . TRP A 1 82 ? 10.204 -4.766 -34.608 1.00 88.62 82 TRP A C 1
ATOM 654 O O . TRP A 1 82 ? 9.198 -4.571 -33.927 1.00 88.62 82 TRP A O 1
ATOM 664 N N . THR A 1 83 ? 11.006 -5.814 -34.427 1.00 89.94 83 THR A N 1
ATOM 665 C CA . THR A 1 83 ? 10.735 -6.870 -33.447 1.00 89.94 83 THR A CA 1
ATOM 666 C C . THR A 1 83 ? 10.782 -6.315 -32.026 1.00 89.94 83 THR A C 1
ATOM 668 O O . THR A 1 83 ? 9.872 -6.563 -31.236 1.00 89.94 83 THR A O 1
ATOM 671 N N . HIS A 1 84 ? 11.792 -5.502 -31.710 1.00 89.94 84 HIS A N 1
ATOM 672 C CA . HIS A 1 84 ? 11.903 -4.850 -30.409 1.00 89.94 84 HIS A CA 1
ATOM 673 C C . HIS A 1 84 ? 10.718 -3.911 -30.142 1.00 89.94 84 HIS A C 1
ATOM 675 O O . HIS A 1 84 ? 10.137 -3.948 -29.058 1.00 89.94 84 HIS A O 1
ATOM 681 N N . ALA A 1 85 ? 10.325 -3.092 -31.123 1.00 89.19 85 ALA A N 1
ATOM 682 C CA . ALA A 1 85 ? 9.187 -2.185 -30.989 1.00 89.19 85 ALA A CA 1
ATOM 683 C C . ALA A 1 85 ? 7.860 -2.946 -30.803 1.00 89.19 85 ALA A C 1
ATOM 685 O O . ALA A 1 85 ? 7.073 -2.596 -29.925 1.00 89.19 85 ALA A O 1
ATOM 686 N N . ALA A 1 86 ? 7.631 -4.024 -31.559 1.00 91.50 86 ALA A N 1
ATOM 687 C CA . ALA A 1 86 ? 6.429 -4.848 -31.436 1.00 91.50 86 ALA A CA 1
ATOM 688 C C . ALA A 1 86 ? 6.341 -5.561 -30.073 1.00 91.50 86 ALA A C 1
ATOM 690 O O . ALA A 1 86 ? 5.288 -5.538 -29.431 1.00 91.50 86 ALA A O 1
ATOM 691 N N . ILE A 1 87 ? 7.448 -6.150 -29.599 1.00 92.75 87 ILE A N 1
ATOM 692 C CA . ILE A 1 87 ? 7.519 -6.771 -28.267 1.00 92.75 87 ILE A CA 1
ATOM 693 C C . ILE A 1 87 ? 7.312 -5.716 -27.177 1.00 92.75 87 ILE A C 1
ATOM 695 O O . ILE A 1 87 ? 6.563 -5.963 -26.233 1.00 92.75 87 ILE A O 1
ATOM 699 N N . GLY A 1 88 ? 7.922 -4.535 -27.319 1.00 90.62 88 GLY A N 1
ATOM 700 C CA . GLY A 1 88 ? 7.747 -3.414 -26.396 1.00 90.62 88 GLY A CA 1
ATOM 701 C C . GLY A 1 88 ? 6.276 -3.032 -26.227 1.00 90.62 88 GLY A C 1
ATOM 702 O O . GLY A 1 88 ? 5.775 -3.026 -25.105 1.00 90.62 88 GLY A O 1
ATOM 703 N N . VAL A 1 89 ? 5.554 -2.838 -27.336 1.00 92.31 89 VAL A N 1
ATOM 704 C CA . VAL A 1 89 ? 4.109 -2.545 -27.317 1.00 92.31 89 VAL A CA 1
ATOM 705 C C . VAL A 1 89 ? 3.312 -3.679 -26.667 1.00 92.31 89 VAL A C 1
ATOM 707 O O . VAL A 1 89 ? 2.441 -3.420 -25.836 1.00 92.31 89 VAL A O 1
ATOM 710 N N . ALA A 1 90 ? 3.610 -4.940 -26.993 1.00 93.56 90 ALA A N 1
ATOM 711 C CA . ALA A 1 90 ? 2.921 -6.086 -26.396 1.00 93.56 90 ALA A CA 1
ATOM 712 C C . ALA A 1 90 ? 3.126 -6.160 -24.872 1.00 93.56 90 ALA A C 1
ATOM 714 O O . ALA A 1 90 ? 2.178 -6.425 -24.127 1.00 93.56 90 ALA A O 1
ATOM 715 N N . VAL A 1 91 ? 4.344 -5.886 -24.398 1.00 92.19 91 VAL A N 1
ATOM 716 C CA . VAL A 1 91 ? 4.672 -5.814 -22.970 1.00 92.19 91 VAL A CA 1
ATOM 717 C C . VAL A 1 91 ? 3.940 -4.655 -22.301 1.00 92.19 91 VAL A C 1
ATOM 719 O O . VAL A 1 91 ? 3.359 -4.857 -21.236 1.00 92.19 91 VAL A O 1
ATOM 722 N N . ASP A 1 92 ? 3.916 -3.471 -22.910 1.00 90.88 92 ASP A N 1
ATOM 723 C CA . ASP A 1 92 ? 3.255 -2.296 -22.335 1.00 90.88 92 ASP A CA 1
ATOM 724 C C . ASP A 1 92 ? 1.737 -2.525 -22.201 1.00 90.88 92 ASP A C 1
ATOM 726 O O . ASP A 1 92 ? 1.147 -2.240 -21.155 1.00 90.88 92 ASP A O 1
ATOM 730 N N . VAL A 1 93 ? 1.109 -3.155 -23.202 1.00 92.00 93 VAL A N 1
ATOM 731 C CA . VAL A 1 93 ? -0.298 -3.585 -23.134 1.00 92.00 93 VAL A CA 1
ATOM 732 C C . VAL A 1 93 ? -0.506 -4.648 -22.051 1.00 92.00 93 VAL A C 1
ATOM 734 O O . VAL A 1 93 ? -1.472 -4.573 -21.290 1.00 92.00 93 VAL A O 1
ATOM 737 N N . ALA A 1 94 ? 0.392 -5.626 -21.920 1.00 91.75 94 ALA A N 1
ATOM 738 C CA . ALA A 1 94 ? 0.290 -6.641 -20.874 1.00 91.75 94 ALA A CA 1
ATOM 739 C C . ALA A 1 94 ? 0.413 -6.031 -19.465 1.00 91.75 94 ALA A C 1
ATOM 741 O O . ALA A 1 94 ? -0.400 -6.339 -18.588 1.00 91.75 94 ALA A O 1
ATOM 742 N N . LEU A 1 95 ? 1.370 -5.121 -19.254 1.00 88.44 95 LEU A N 1
ATOM 743 C CA . LEU A 1 95 ? 1.558 -4.384 -17.998 1.00 88.44 95 LEU A CA 1
ATOM 744 C C . LEU A 1 95 ? 0.345 -3.520 -17.636 1.00 88.44 95 LEU A C 1
ATOM 746 O O . LEU A 1 95 ? 0.094 -3.296 -16.453 1.00 88.44 95 LEU A O 1
ATOM 750 N N . LEU A 1 96 ? -0.424 -3.081 -18.631 1.00 88.50 96 LEU A N 1
ATOM 751 C CA . LEU A 1 96 ? -1.674 -2.348 -18.461 1.00 88.50 96 LEU A CA 1
ATOM 752 C C . LEU A 1 96 ? -2.843 -3.284 -18.106 1.00 88.50 96 LEU A C 1
ATOM 754 O O . LEU A 1 96 ? -3.594 -3.015 -17.168 1.00 88.50 96 LEU A O 1
ATOM 758 N N . VAL A 1 97 ? -2.995 -4.409 -18.808 1.00 88.62 97 VAL A N 1
ATOM 759 C CA . VAL A 1 97 ? -4.122 -5.345 -18.624 1.00 88.62 97 VAL A CA 1
ATOM 760 C C . VAL A 1 97 ? -4.033 -6.109 -17.300 1.00 88.62 97 VAL A C 1
ATOM 762 O O . VAL A 1 97 ? -5.045 -6.294 -16.619 1.00 88.62 97 VAL A O 1
ATOM 765 N N . VAL A 1 98 ? -2.834 -6.538 -16.902 1.00 86.62 98 VAL A N 1
ATOM 766 C CA . VAL A 1 98 ? -2.595 -7.323 -15.678 1.00 86.62 98 VAL A CA 1
ATOM 767 C C . VAL A 1 98 ? -3.197 -6.678 -14.413 1.00 86.62 98 VAL A C 1
ATOM 769 O O . VAL A 1 98 ? -3.967 -7.353 -13.717 1.00 86.62 98 VAL A O 1
ATOM 772 N N . PRO A 1 99 ? -2.923 -5.398 -14.085 1.00 77.94 99 PRO A N 1
ATOM 773 C CA . PRO A 1 99 ? -3.532 -4.742 -12.933 1.00 77.94 99 PRO A CA 1
ATOM 774 C C . PRO A 1 99 ? -5.038 -4.486 -13.111 1.00 77.94 99 PRO A C 1
ATOM 776 O O . PRO A 1 99 ? -5.766 -4.575 -12.122 1.00 77.94 99 PRO A O 1
ATOM 779 N N . ILE A 1 100 ? -5.540 -4.240 -14.332 1.00 83.62 100 ILE A N 1
ATOM 780 C CA . ILE A 1 100 ? -6.987 -4.067 -14.589 1.00 83.62 100 ILE A CA 1
ATOM 781 C C . ILE A 1 100 ? -7.758 -5.331 -14.227 1.00 83.62 100 ILE A C 1
ATOM 783 O O . ILE A 1 100 ? -8.725 -5.274 -13.466 1.00 83.62 100 ILE A O 1
ATOM 787 N N . VAL A 1 101 ? -7.330 -6.481 -14.755 1.00 82.06 101 VAL A N 1
ATOM 788 C CA . VAL A 1 101 ? -8.009 -7.765 -14.526 1.00 82.06 101 VAL A CA 1
ATOM 789 C C . VAL A 1 101 ? -8.031 -8.095 -13.034 1.00 82.06 101 VAL A C 1
ATOM 791 O O . VAL A 1 101 ? -9.021 -8.621 -12.520 1.00 82.06 101 VAL A O 1
ATOM 794 N N . LEU A 1 102 ? -6.961 -7.743 -12.320 1.00 76.00 102 LEU A N 1
ATOM 795 C CA . LEU A 1 102 ? -6.866 -7.929 -10.881 1.00 76.00 102 LEU A CA 1
ATOM 796 C C . LEU A 1 102 ? -7.845 -7.045 -10.098 1.00 76.00 102 LEU A C 1
ATOM 798 O O . LEU A 1 102 ? -8.484 -7.530 -9.162 1.00 76.00 102 LEU A O 1
ATOM 802 N N . VAL A 1 103 ? -7.980 -5.771 -10.474 1.00 75.00 103 VAL A N 1
ATOM 803 C CA . VAL A 1 103 ? -8.941 -4.850 -9.849 1.00 75.00 103 VAL A CA 1
ATOM 804 C C . VAL A 1 103 ? -10.376 -5.280 -10.146 1.00 75.00 103 VAL A C 1
ATOM 806 O O . VAL A 1 103 ? -11.188 -5.345 -9.224 1.00 75.00 103 VAL A O 1
ATOM 809 N N . TYR A 1 104 ? -10.677 -5.647 -11.395 1.00 72.88 104 TYR A N 1
ATOM 810 C CA . TYR A 1 104 ? -12.018 -6.055 -11.814 1.00 72.88 104 TYR A CA 1
ATOM 811 C C . TYR A 1 104 ? -12.492 -7.316 -11.078 1.00 72.88 104 TYR A C 1
ATOM 813 O O . TYR A 1 104 ? -13.600 -7.348 -10.549 1.00 72.88 104 TYR A O 1
ATOM 821 N N . LYS A 1 105 ? -11.621 -8.327 -10.932 1.00 65.94 105 LYS A N 1
ATOM 822 C CA . LYS A 1 105 ? -11.947 -9.554 -10.183 1.00 65.94 105 LYS A CA 1
ATOM 823 C C . LYS A 1 105 ? -12.119 -9.341 -8.677 1.00 65.94 105 LYS A C 1
ATOM 825 O O . LYS A 1 105 ? -12.691 -10.203 -8.019 1.00 65.94 105 LYS A O 1
ATOM 830 N N . LYS A 1 106 ? -11.614 -8.236 -8.118 1.00 61.38 106 LYS A N 1
ATOM 831 C CA . LYS A 1 106 ? -11.617 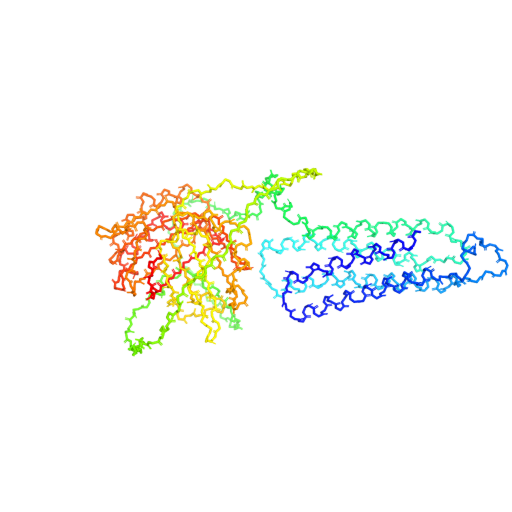-7.980 -6.667 1.00 61.38 106 LYS A CA 1
ATOM 832 C C . LYS A 1 106 ? -12.645 -6.933 -6.211 1.00 61.38 106 LYS A C 1
ATOM 834 O O . LYS A 1 106 ? -12.622 -6.577 -5.040 1.00 61.38 106 LYS A O 1
ATOM 839 N N . MET A 1 107 ? -13.504 -6.458 -7.123 1.00 43.91 107 MET A N 1
ATOM 840 C CA . MET A 1 107 ? -14.753 -5.671 -6.997 1.00 43.91 107 MET A CA 1
ATOM 841 C C . MET A 1 107 ? -15.057 -4.880 -5.702 1.00 43.91 107 MET A C 1
ATOM 843 O O . MET A 1 107 ? -16.209 -4.743 -5.309 1.00 43.91 107 MET A O 1
ATOM 847 N N . MET A 1 108 ? -14.056 -4.289 -5.056 1.00 43.12 108 MET A N 1
ATOM 848 C CA . MET A 1 108 ? -14.251 -3.351 -3.953 1.00 43.12 108 MET A CA 1
ATOM 849 C C . MET A 1 108 ? -13.809 -1.975 -4.443 1.00 43.12 108 MET A C 1
ATOM 851 O O . MET A 1 108 ? -12.614 -1.724 -4.615 1.00 43.12 108 MET A O 1
ATOM 855 N N . PHE A 1 109 ? -14.778 -1.087 -4.690 1.00 44.28 109 PHE A N 1
ATOM 856 C CA . PHE A 1 109 ? -14.581 0.339 -4.978 1.00 44.28 109 PHE A CA 1
ATOM 857 C C . PHE A 1 109 ? -14.010 1.033 -3.727 1.00 44.28 109 PHE A C 1
ATOM 859 O O . PHE A 1 109 ? -14.689 1.714 -2.972 1.00 44.28 109 PHE A O 1
ATOM 866 N N . SER A 1 110 ? -12.735 0.776 -3.447 1.00 58.50 110 SER A N 1
ATOM 867 C CA . SER A 1 110 ? -12.002 1.334 -2.315 1.00 58.50 110 SER A CA 1
ATOM 868 C C . SER A 1 110 ? -11.082 2.455 -2.797 1.00 58.50 110 SER A C 1
ATOM 870 O O . SER A 1 110 ? -10.704 2.520 -3.964 1.00 58.50 110 SER A O 1
ATOM 872 N N . GLN A 1 111 ? -10.591 3.280 -1.874 1.00 55.56 111 GLN A N 1
ATOM 873 C CA . GLN A 1 111 ? -9.511 4.256 -2.095 1.00 55.56 111 GLN A CA 1
ATOM 874 C C . GLN A 1 111 ? -8.235 3.639 -2.717 1.00 55.56 111 GLN A C 1
ATOM 876 O O . GLN A 1 111 ? -7.344 4.342 -3.193 1.00 55.56 111 GLN A O 1
ATOM 881 N N . ARG A 1 112 ? -8.101 2.305 -2.693 1.00 58.09 112 ARG A N 1
ATOM 882 C CA . ARG A 1 112 ? -7.063 1.563 -3.427 1.00 58.09 112 ARG A CA 1
ATOM 883 C C . ARG A 1 112 ? -7.309 1.561 -4.942 1.00 58.09 112 ARG A C 1
ATOM 885 O O . ARG A 1 112 ? -6.348 1.715 -5.683 1.00 58.09 112 ARG A O 1
ATOM 892 N N . SER A 1 113 ? -8.559 1.485 -5.390 1.00 63.59 113 SER A N 1
ATOM 893 C CA . SER A 1 113 ? -8.940 1.485 -6.806 1.00 63.59 113 SER A CA 1
ATOM 894 C C . SER A 1 113 ? -8.657 2.833 -7.469 1.00 63.59 113 SER A C 1
ATOM 896 O O . SER A 1 113 ? -8.114 2.853 -8.563 1.00 63.59 113 SER A O 1
ATOM 898 N N . ILE A 1 114 ? -8.882 3.956 -6.775 1.00 66.00 114 ILE A N 1
ATOM 899 C CA . ILE A 1 114 ? -8.554 5.301 -7.294 1.00 66.00 114 ILE A CA 1
ATOM 900 C C . ILE A 1 114 ? -7.049 5.443 -7.574 1.00 66.00 114 ILE A C 1
ATOM 902 O O . ILE A 1 114 ? -6.657 5.960 -8.616 1.00 66.00 114 ILE A O 1
ATOM 906 N N . ARG A 1 115 ? -6.186 4.926 -6.687 1.00 67.62 115 ARG A N 1
ATOM 907 C CA . ARG A 1 115 ? -4.727 4.929 -6.912 1.00 67.62 115 ARG A CA 1
ATOM 908 C C . ARG A 1 115 ? -4.333 4.114 -8.137 1.00 67.62 115 ARG A C 1
ATOM 910 O O . ARG A 1 115 ? -3.465 4.540 -8.888 1.00 67.62 115 ARG A O 1
ATOM 917 N N . VAL A 1 116 ? -4.960 2.953 -8.325 1.00 70.06 116 VAL A N 1
ATOM 918 C CA . VAL A 1 116 ? -4.687 2.100 -9.485 1.00 70.06 116 VAL A CA 1
ATOM 919 C C . VAL A 1 116 ? -5.190 2.760 -10.769 1.00 70.06 116 VAL A C 1
ATOM 921 O O . VAL A 1 116 ? -4.466 2.739 -11.752 1.00 70.06 116 VAL A O 1
ATOM 924 N N . MET A 1 117 ? -6.348 3.428 -10.748 1.00 70.62 117 MET A N 1
ATOM 925 C CA . MET A 1 117 ? -6.887 4.156 -11.906 1.00 70.62 117 MET A CA 1
ATOM 926 C C . MET A 1 117 ? -5.977 5.305 -12.368 1.00 70.62 117 MET A C 1
ATOM 928 O O . MET A 1 117 ? -5.812 5.488 -13.569 1.00 70.62 117 MET A O 1
ATOM 932 N N . ILE A 1 118 ? -5.351 6.042 -11.441 1.00 73.50 118 ILE A N 1
ATOM 933 C CA . ILE A 1 118 ? -4.395 7.114 -11.784 1.00 73.50 118 ILE A CA 1
ATOM 934 C C . ILE A 1 118 ? -3.116 6.542 -12.406 1.00 73.50 118 ILE A C 1
ATOM 936 O O . ILE A 1 118 ? -2.606 7.082 -13.377 1.00 73.50 118 ILE A O 1
ATOM 940 N N . VAL A 1 119 ? -2.579 5.443 -11.869 1.00 76.38 119 VAL A N 1
ATOM 941 C CA . VAL A 1 119 ? -1.392 4.801 -12.465 1.00 76.38 119 VAL A CA 1
ATOM 942 C C . VAL A 1 119 ? -1.735 4.202 -13.833 1.00 76.38 119 VAL A C 1
ATOM 944 O O . VAL A 1 119 ? -0.933 4.257 -14.762 1.00 76.38 119 VAL A O 1
ATOM 947 N N . LEU A 1 120 ? -2.952 3.677 -13.976 1.00 75.88 120 LEU A N 1
ATOM 948 C CA . LEU A 1 120 ? -3.439 3.074 -15.207 1.00 75.88 120 LEU A CA 1
ATOM 949 C C . LEU A 1 120 ? -3.634 4.092 -16.336 1.00 75.88 120 LEU A C 1
ATOM 951 O O . LEU A 1 120 ? -3.318 3.779 -17.481 1.00 75.88 120 LEU A O 1
ATOM 955 N N . SER A 1 121 ? -4.113 5.305 -16.040 1.00 79.50 121 SER A N 1
ATOM 956 C CA . SER A 1 121 ? -4.294 6.340 -17.065 1.00 79.50 121 SER A CA 1
ATOM 957 C C . SER A 1 121 ? -2.969 6.775 -17.692 1.00 79.50 121 SER A C 1
ATOM 959 O O . SER A 1 121 ? -2.897 6.948 -18.906 1.00 79.50 121 SER A O 1
ATOM 961 N N . VAL A 1 122 ? -1.898 6.875 -16.900 1.00 80.25 122 VAL A N 1
ATOM 962 C CA . VAL A 1 122 ? -0.557 7.171 -17.432 1.00 80.25 122 VAL A CA 1
ATOM 963 C C . VAL A 1 122 ? 0.019 5.962 -18.186 1.00 80.25 122 VAL A C 1
ATOM 965 O O . VAL A 1 122 ? 0.687 6.132 -19.203 1.00 80.25 122 VAL A O 1
ATOM 968 N N . GLY A 1 123 ? -0.300 4.735 -17.761 1.00 82.81 123 GLY A N 1
ATOM 969 C CA . GLY A 1 123 ? 0.066 3.513 -18.489 1.00 82.81 123 GLY A CA 1
ATOM 970 C C . GLY A 1 123 ? -0.541 3.427 -19.897 1.00 82.81 123 GLY A C 1
ATOM 971 O O . GLY A 1 123 ? 0.143 3.008 -20.828 1.00 82.81 123 GLY A O 1
ATOM 972 N N . ILE A 1 124 ? -1.787 3.886 -20.083 1.00 87.19 124 ILE A N 1
ATOM 973 C CA . ILE A 1 124 ? -2.418 3.994 -21.416 1.00 87.19 124 ILE A CA 1
ATOM 974 C C . ILE A 1 124 ? -1.606 4.929 -22.317 1.00 87.19 124 ILE A C 1
ATOM 976 O O . ILE A 1 124 ? -1.388 4.624 -23.487 1.00 87.19 124 ILE A O 1
ATOM 980 N N . PHE A 1 125 ? -1.129 6.049 -21.773 1.00 85.25 125 PHE A N 1
ATOM 981 C CA . PHE A 1 125 ? -0.371 7.028 -22.543 1.00 85.25 125 PHE A CA 1
ATOM 982 C C . PHE A 1 125 ? 0.965 6.463 -23.062 1.00 85.25 125 PHE A C 1
ATOM 984 O O . PHE A 1 125 ? 1.292 6.684 -24.224 1.00 85.25 125 PHE A O 1
ATOM 991 N N . VAL A 1 126 ? 1.681 5.654 -22.267 1.00 86.00 126 VAL A N 1
ATOM 992 C CA . VAL A 1 126 ? 2.901 4.944 -22.722 1.00 86.00 126 VAL A CA 1
ATOM 993 C C . VAL A 1 126 ? 2.604 3.963 -23.855 1.00 86.00 126 VAL A C 1
ATOM 995 O O . VAL A 1 126 ? 3.326 3.926 -24.848 1.00 86.00 126 VAL A O 1
ATOM 998 N N . ALA A 1 127 ? 1.523 3.186 -23.747 1.00 89.31 127 ALA A N 1
ATOM 999 C CA . ALA A 1 127 ? 1.160 2.246 -24.805 1.00 89.31 127 ALA A CA 1
ATOM 1000 C C . ALA A 1 127 ? 0.871 2.973 -26.133 1.00 89.31 127 ALA A C 1
ATOM 1002 O O . ALA A 1 127 ? 1.282 2.511 -27.196 1.00 89.31 127 ALA A O 1
ATOM 1003 N N . VAL A 1 128 ? 0.218 4.140 -26.080 1.00 90.94 128 VAL A N 1
ATOM 1004 C CA . VAL A 1 128 ? -0.069 4.958 -27.269 1.00 90.94 128 VAL A CA 1
ATOM 1005 C C . VAL A 1 128 ? 1.212 5.491 -27.914 1.00 90.94 128 VAL A C 1
ATOM 1007 O O . VAL A 1 128 ? 1.356 5.384 -29.133 1.00 90.94 128 VAL A O 1
ATOM 1010 N N . THR A 1 129 ? 2.158 6.028 -27.136 1.00 88.62 129 THR A N 1
ATOM 1011 C CA . THR A 1 129 ? 3.426 6.532 -27.697 1.00 88.62 129 THR A CA 1
ATOM 1012 C C . THR A 1 129 ? 4.250 5.409 -28.332 1.00 88.62 129 THR A C 1
ATOM 1014 O O . THR A 1 129 ? 4.792 5.600 -29.423 1.00 88.62 129 THR A O 1
ATOM 1017 N N . GLY A 1 130 ? 4.264 4.216 -27.726 1.00 88.69 130 GLY A N 1
ATOM 1018 C CA . GLY A 1 130 ? 4.888 3.018 -28.298 1.00 88.69 130 GLY A CA 1
ATOM 1019 C C . GLY A 1 130 ? 4.250 2.570 -29.620 1.00 88.69 130 GLY A C 1
ATOM 1020 O O . GLY A 1 130 ? 4.964 2.261 -30.575 1.00 88.69 130 GLY A O 1
ATOM 1021 N N . ILE A 1 131 ? 2.914 2.596 -29.720 1.00 92.06 131 ILE A N 1
ATOM 1022 C CA . ILE A 1 131 ? 2.190 2.262 -30.961 1.00 92.06 131 ILE A CA 1
ATOM 1023 C C . ILE A 1 131 ? 2.523 3.259 -32.075 1.00 92.06 131 ILE A C 1
ATOM 1025 O O . ILE A 1 131 ? 2.823 2.844 -33.194 1.00 92.06 131 ILE A O 1
ATOM 1029 N N . ILE A 1 132 ? 2.507 4.563 -31.782 1.00 91.06 132 ILE A N 1
ATOM 1030 C CA . ILE A 1 132 ? 2.842 5.596 -32.775 1.00 91.06 132 ILE A CA 1
ATOM 1031 C C . ILE A 1 132 ? 4.272 5.396 -33.283 1.00 91.06 132 ILE A C 1
ATOM 1033 O O . ILE A 1 132 ? 4.512 5.410 -34.492 1.00 91.06 132 ILE A O 1
ATOM 1037 N N . ARG A 1 133 ? 5.218 5.135 -32.376 1.00 89.25 133 ARG A N 1
ATOM 1038 C CA . ARG A 1 133 ? 6.606 4.849 -32.741 1.00 89.25 133 ARG A CA 1
ATOM 1039 C C . ARG A 1 133 ? 6.730 3.610 -33.630 1.00 89.25 133 ARG A C 1
ATOM 1041 O O . ARG A 1 133 ? 7.463 3.665 -34.614 1.00 89.25 133 ARG A O 1
ATOM 1048 N N . LEU A 1 134 ? 6.017 2.524 -33.318 1.00 90.06 134 LEU A N 1
ATOM 1049 C CA . LEU A 1 134 ? 5.998 1.313 -34.144 1.00 90.06 134 LEU A CA 1
ATOM 1050 C C . LEU A 1 134 ? 5.483 1.611 -35.559 1.00 90.06 134 LEU A C 1
ATOM 1052 O O . LEU A 1 134 ? 6.114 1.200 -36.529 1.00 90.06 134 LEU A O 1
ATOM 1056 N N . ILE A 1 135 ? 4.387 2.369 -35.684 1.00 90.25 135 ILE A N 1
ATOM 1057 C CA . ILE A 1 135 ? 3.836 2.772 -36.987 1.00 90.25 135 ILE A CA 1
ATOM 1058 C C . ILE A 1 135 ? 4.884 3.546 -37.790 1.00 90.25 135 ILE A C 1
ATOM 1060 O O . ILE A 1 135 ? 5.088 3.257 -38.965 1.00 90.25 135 ILE A O 1
ATOM 1064 N N . ILE A 1 136 ? 5.576 4.501 -37.170 1.00 86.50 136 ILE A N 1
ATOM 1065 C CA . ILE A 1 136 ? 6.601 5.295 -37.857 1.00 86.50 136 ILE A CA 1
ATOM 1066 C C . ILE A 1 136 ? 7.767 4.401 -38.292 1.00 86.50 136 ILE A C 1
ATOM 1068 O O . ILE A 1 136 ? 8.153 4.428 -39.453 1.00 86.50 136 ILE A O 1
ATOM 1072 N N . ILE A 1 137 ? 8.290 3.562 -37.397 1.00 86.12 137 ILE A N 1
ATOM 1073 C CA . ILE A 1 137 ? 9.439 2.686 -37.672 1.00 86.12 137 ILE A CA 1
ATOM 1074 C C . ILE A 1 137 ? 9.166 1.675 -38.801 1.00 86.12 137 ILE A C 1
ATOM 1076 O O . ILE A 1 137 ? 10.093 1.317 -39.524 1.00 86.12 137 ILE A O 1
ATOM 1080 N N . VAL A 1 138 ? 7.923 1.213 -38.957 1.00 85.44 138 VAL A N 1
ATOM 1081 C CA . VAL A 1 138 ? 7.539 0.267 -40.021 1.00 85.44 138 VAL A CA 1
ATOM 1082 C C . VAL A 1 138 ? 7.337 0.964 -41.370 1.00 85.44 138 VAL A C 1
ATOM 1084 O O . VAL A 1 138 ? 7.609 0.370 -42.408 1.00 85.44 138 VAL A O 1
ATOM 1087 N N . ASN A 1 139 ? 6.880 2.220 -41.373 1.00 83.19 139 ASN A N 1
ATOM 1088 C CA . ASN A 1 139 ? 6.630 2.977 -42.606 1.00 83.19 139 ASN A CA 1
ATOM 1089 C C . ASN A 1 139 ? 7.862 3.732 -43.132 1.00 83.19 139 ASN A C 1
ATOM 1091 O O . ASN A 1 139 ? 7.840 4.248 -44.248 1.00 83.19 139 ASN A O 1
ATOM 1095 N N . VAL A 1 140 ? 8.926 3.819 -42.336 1.00 80.00 140 VAL A N 1
ATOM 1096 C CA . VAL A 1 140 ? 10.172 4.484 -42.713 1.00 80.00 140 VAL A CA 1
ATOM 1097 C C . VAL A 1 140 ? 11.126 3.490 -43.365 1.00 80.00 140 VAL A C 1
ATOM 1099 O O . VAL A 1 140 ? 11.542 2.511 -42.749 1.00 80.00 140 VAL A O 1
ATOM 1102 N N . ASP A 1 141 ? 11.539 3.790 -44.597 1.00 74.81 141 ASP A N 1
ATOM 1103 C CA . ASP A 1 141 ? 12.610 3.055 -45.260 1.00 74.81 141 ASP A CA 1
ATOM 1104 C C . ASP A 1 141 ? 13.975 3.675 -44.927 1.00 74.81 141 ASP A C 1
ATOM 1106 O O . ASP A 1 141 ? 14.372 4.724 -45.445 1.00 74.81 141 ASP A O 1
ATOM 1110 N N . PHE A 1 142 ? 14.709 3.009 -44.037 1.00 69.19 142 PHE A N 1
ATOM 1111 C CA . PHE A 1 142 ? 16.046 3.433 -43.626 1.00 69.19 142 PHE A CA 1
ATOM 1112 C C . PHE A 1 142 ? 17.116 3.219 -44.706 1.00 69.19 142 PHE A C 1
ATOM 1114 O O . PHE A 1 142 ? 18.232 3.707 -44.520 1.00 69.19 142 PHE A O 1
ATOM 1121 N N . SER A 1 143 ? 16.808 2.523 -45.809 1.00 66.62 143 SER A N 1
ATOM 1122 C CA . SER A 1 143 ? 17.772 2.220 -46.876 1.00 66.62 143 SER A CA 1
ATOM 1123 C C . SER A 1 143 ? 18.043 3.399 -47.814 1.00 66.62 143 SER A C 1
ATOM 1125 O O . SER A 1 143 ? 19.142 3.500 -48.353 1.00 66.62 143 SER A O 1
ATOM 1127 N N . VAL A 1 144 ? 17.073 4.306 -47.980 1.00 67.25 144 VAL A N 1
ATOM 1128 C CA . VAL A 1 144 ? 17.160 5.399 -48.960 1.00 67.25 144 VAL A CA 1
ATOM 1129 C C . VAL A 1 144 ? 17.812 6.644 -48.359 1.00 67.25 144 VAL A C 1
ATOM 1131 O O . VAL A 1 144 ? 18.727 7.199 -48.954 1.00 67.25 144 VAL A O 1
ATOM 1134 N N . ASN A 1 145 ? 17.359 7.095 -47.182 1.00 67.50 145 ASN A N 1
ATOM 1135 C CA . ASN A 1 145 ? 17.871 8.307 -46.528 1.00 67.50 145 ASN A CA 1
ATOM 1136 C C . ASN A 1 145 ? 17.75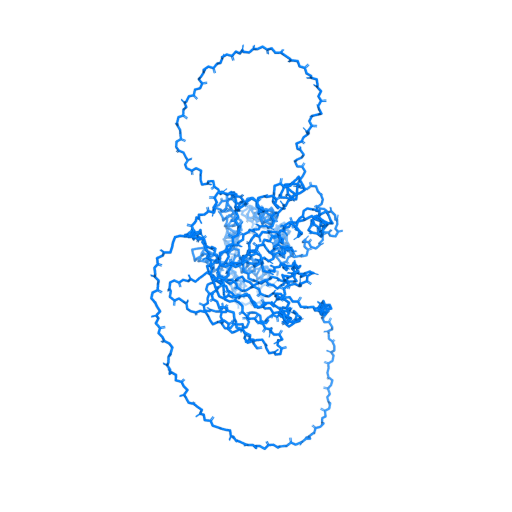6 8.222 -44.996 1.00 67.50 145 ASN A C 1
ATOM 1138 O O . ASN A 1 145 ? 16.865 8.824 -44.388 1.00 67.50 145 ASN A O 1
ATOM 1142 N N . THR A 1 146 ? 18.681 7.507 -44.349 1.00 70.69 146 THR A N 1
ATOM 1143 C CA . THR A 1 146 ? 18.699 7.352 -42.882 1.00 70.69 146 THR A CA 1
ATOM 1144 C C . THR A 1 146 ? 18.792 8.703 -42.158 1.00 70.69 146 THR A C 1
ATOM 1146 O O . THR A 1 146 ? 18.042 8.943 -41.217 1.00 70.69 146 THR A O 1
ATOM 1149 N N . THR A 1 147 ? 19.650 9.620 -42.618 1.00 76.62 147 THR A N 1
ATOM 1150 C CA . THR A 1 147 ? 19.921 10.912 -41.954 1.00 76.62 147 THR A CA 1
ATOM 1151 C C . THR A 1 147 ? 18.688 11.811 -41.834 1.00 76.62 147 THR A C 1
ATOM 1153 O O . THR A 1 147 ? 18.537 12.510 -40.837 1.00 76.62 147 THR A O 1
ATOM 1156 N N . TYR A 1 148 ? 17.789 11.786 -42.823 1.00 77.50 148 TYR A N 1
ATOM 1157 C CA . TYR A 1 148 ? 16.585 12.626 -42.832 1.00 77.50 148 TYR A CA 1
ATOM 1158 C C . TYR A 1 148 ? 15.440 12.035 -41.999 1.00 77.50 148 TYR A C 1
ATOM 1160 O O . TYR A 1 148 ? 14.666 12.765 -41.390 1.00 77.50 148 TYR A O 1
ATOM 1168 N N . GLN A 1 149 ? 15.339 10.706 -41.959 1.00 76.44 149 GLN A N 1
ATOM 1169 C CA . GLN A 1 149 ? 14.245 9.991 -41.296 1.00 76.44 149 GLN A CA 1
ATOM 1170 C C . GLN A 1 149 ? 14.522 9.722 -39.805 1.00 76.44 149 GLN A C 1
ATOM 1172 O O . GLN A 1 149 ? 13.595 9.631 -38.995 1.00 76.44 149 GLN A O 1
ATOM 1177 N N . LEU A 1 150 ? 15.800 9.627 -39.420 1.00 80.75 150 LEU A N 1
ATOM 1178 C CA . LEU A 1 150 ? 16.233 9.340 -38.050 1.00 80.75 150 LEU A CA 1
ATOM 1179 C C . LEU A 1 150 ? 15.728 10.353 -36.998 1.00 80.75 150 LEU A C 1
ATOM 1181 O O . LEU A 1 150 ? 15.312 9.900 -35.931 1.00 80.75 150 LEU A O 1
ATOM 1185 N N . PRO A 1 151 ? 15.689 11.682 -37.245 1.00 84.00 151 PRO A N 1
ATOM 1186 C CA . PRO A 1 151 ? 15.194 12.654 -36.267 1.00 84.00 151 PRO A CA 1
ATOM 1187 C C . PRO A 1 151 ? 13.731 12.432 -35.869 1.00 84.00 151 PRO A C 1
ATOM 1189 O O . PRO A 1 151 ? 13.400 12.501 -34.686 1.00 84.00 151 PRO A O 1
ATOM 1192 N N . THR A 1 152 ? 12.859 12.100 -36.827 1.00 83.38 152 THR A N 1
ATOM 1193 C CA . THR A 1 152 ? 11.440 11.826 -36.554 1.00 83.38 152 THR A CA 1
ATOM 1194 C C . THR A 1 152 ? 11.288 10.622 -35.628 1.00 83.38 152 THR A C 1
ATOM 1196 O O . THR A 1 152 ? 10.540 10.673 -34.655 1.00 83.38 152 THR A O 1
ATOM 1199 N N . VAL A 1 153 ? 12.049 9.553 -35.872 1.00 83.88 153 VAL A N 1
ATOM 1200 C CA . VAL A 1 153 ? 12.053 8.360 -35.013 1.00 83.88 153 VAL A CA 1
ATOM 1201 C C . VAL A 1 153 ? 12.662 8.663 -33.641 1.00 83.88 153 VAL A C 1
ATOM 1203 O O . VAL A 1 153 ? 12.165 8.176 -32.622 1.00 83.88 153 VAL A O 1
ATOM 1206 N N . ALA A 1 154 ? 13.712 9.485 -33.591 1.00 85.12 154 ALA A N 1
ATOM 1207 C CA . ALA A 1 154 ? 14.406 9.842 -32.358 1.00 85.12 154 ALA A CA 1
ATOM 1208 C C . ALA A 1 154 ? 13.499 10.598 -31.375 1.00 85.12 154 ALA A C 1
ATOM 1210 O O . ALA A 1 154 ? 13.483 10.247 -30.199 1.00 85.12 154 ALA A O 1
ATOM 1211 N N . VAL A 1 155 ? 12.688 11.553 -31.846 1.00 88.44 155 VAL A N 1
ATOM 1212 C CA . VAL A 1 155 ? 11.749 12.308 -30.991 1.00 88.44 155 VAL A CA 1
ATOM 1213 C C . VAL A 1 155 ? 10.739 11.381 -30.310 1.00 88.44 155 VAL A C 1
ATOM 1215 O O . VAL A 1 155 ? 10.525 11.470 -29.103 1.00 88.44 155 VAL A O 1
ATOM 1218 N N . TRP A 1 156 ? 10.149 10.444 -31.053 1.00 87.25 156 TRP A N 1
ATOM 1219 C CA . TRP A 1 156 ? 9.198 9.483 -30.480 1.00 87.25 156 TRP A CA 1
ATOM 1220 C C . TRP A 1 156 ? 9.861 8.485 -29.530 1.00 87.25 156 TRP A C 1
ATOM 1222 O O . TRP A 1 156 ? 9.266 8.093 -28.529 1.00 87.25 156 TRP A O 1
ATOM 1232 N N . THR A 1 157 ? 11.103 8.104 -29.823 1.00 86.69 157 THR A N 1
ATOM 1233 C CA . THR A 1 157 ? 11.912 7.228 -28.967 1.00 86.69 157 THR A CA 1
ATOM 1234 C C . THR A 1 157 ? 12.258 7.910 -27.637 1.00 86.69 157 THR A C 1
ATOM 1236 O O . THR A 1 157 ? 12.186 7.281 -26.581 1.00 86.69 157 THR A O 1
ATOM 1239 N N . ASP A 1 158 ? 12.584 9.202 -27.673 1.00 87.62 158 ASP A N 1
ATOM 1240 C CA . ASP A 1 158 ? 12.874 10.004 -26.484 1.00 87.62 158 ASP A CA 1
ATOM 1241 C C . ASP A 1 158 ? 11.620 10.244 -25.629 1.00 87.62 158 ASP A C 1
ATOM 1243 O O . ASP A 1 158 ? 11.653 10.082 -24.406 1.00 87.62 158 ASP A O 1
ATOM 1247 N N . LEU A 1 159 ? 10.481 10.531 -26.272 1.00 88.25 159 LEU A N 1
ATOM 1248 C CA . LEU A 1 159 ? 9.184 10.640 -25.601 1.00 88.25 159 LEU A CA 1
ATOM 1249 C C . LEU A 1 159 ? 8.783 9.331 -24.909 1.00 88.25 159 LEU A C 1
ATOM 1251 O O . LEU A 1 159 ? 8.362 9.360 -23.755 1.00 88.25 159 LEU A O 1
ATOM 1255 N N . GLU A 1 160 ? 8.933 8.181 -25.572 1.00 86.19 160 GLU A N 1
ATOM 1256 C CA . GLU A 1 160 ? 8.681 6.869 -24.959 1.00 86.19 160 GLU A CA 1
ATOM 1257 C C . GLU A 1 160 ? 9.527 6.679 -23.690 1.00 86.19 160 GLU A C 1
ATOM 1259 O O . GLU A 1 160 ? 9.000 6.285 -22.647 1.00 86.19 160 GLU A O 1
ATOM 1264 N N . GLY A 1 161 ? 10.820 7.019 -23.754 1.00 85.88 161 GLY A N 1
ATOM 1265 C CA . GLY A 1 161 ? 11.738 6.930 -22.618 1.00 85.88 161 GLY A CA 1
ATOM 1266 C C . GLY A 1 161 ? 11.321 7.813 -21.438 1.00 85.88 161 GLY A C 1
ATOM 1267 O O . GLY A 1 161 ? 11.204 7.324 -20.311 1.00 85.88 161 GLY A O 1
ATOM 1268 N N . HIS A 1 162 ? 11.040 9.095 -21.685 1.00 88.75 162 HIS A N 1
ATOM 1269 C CA . HIS A 1 162 ? 10.645 10.050 -20.644 1.00 88.75 162 HIS A CA 1
ATOM 1270 C C . HIS A 1 162 ? 9.304 9.695 -19.997 1.00 88.75 162 HIS A C 1
ATOM 1272 O O . HIS A 1 162 ? 9.174 9.705 -18.769 1.00 88.75 162 HIS A O 1
ATOM 1278 N N . VAL A 1 163 ? 8.306 9.342 -20.807 1.00 88.38 163 VAL A N 1
ATOM 1279 C CA . VAL A 1 163 ? 6.980 8.977 -20.300 1.00 88.38 163 VAL A CA 1
ATOM 1280 C C . VAL A 1 163 ? 7.042 7.640 -19.555 1.00 88.38 163 VAL A C 1
ATOM 1282 O O . VAL A 1 163 ? 6.447 7.509 -18.482 1.00 88.38 163 VAL A O 1
ATOM 1285 N N . GLY A 1 164 ? 7.810 6.669 -20.059 1.00 86.12 164 GLY A N 1
ATOM 1286 C CA . GLY A 1 164 ? 8.066 5.405 -19.367 1.00 86.12 164 GLY A CA 1
ATOM 1287 C C . GLY A 1 164 ? 8.721 5.616 -17.999 1.00 86.12 164 GLY A C 1
ATOM 1288 O O . GLY A 1 164 ? 8.295 5.018 -17.006 1.00 86.12 164 GLY A O 1
ATOM 1289 N N . LEU A 1 165 ? 9.696 6.528 -17.914 1.00 88.31 165 LEU A N 1
ATOM 1290 C CA . LEU A 1 165 ? 10.326 6.911 -16.651 1.00 88.31 165 LEU A CA 1
ATOM 1291 C C . LEU A 1 165 ? 9.303 7.507 -15.677 1.00 88.31 165 LEU A C 1
ATOM 1293 O O . LEU A 1 165 ? 9.243 7.079 -14.523 1.00 88.31 165 LEU A O 1
ATOM 1297 N N . TRP A 1 166 ? 8.456 8.435 -16.132 1.00 87.38 166 TRP A N 1
ATOM 1298 C CA . TRP A 1 166 ? 7.393 8.993 -15.291 1.00 87.38 166 TRP A CA 1
ATOM 1299 C C . TRP A 1 166 ? 6.486 7.887 -14.743 1.00 87.38 166 TRP A C 1
ATOM 1301 O O . TRP A 1 166 ? 6.301 7.816 -13.526 1.00 87.38 166 TRP A O 1
ATOM 1311 N N . VAL A 1 167 ? 6.008 6.976 -15.605 1.00 84.56 167 VAL A N 1
ATOM 1312 C CA . VAL A 1 167 ? 5.195 5.804 -15.218 1.00 84.56 167 VAL A CA 1
ATOM 1313 C C . VAL A 1 167 ? 5.869 4.962 -14.141 1.00 84.56 167 VAL A C 1
ATOM 1315 O O . VAL A 1 167 ? 5.226 4.628 -13.143 1.00 84.56 167 VAL A O 1
ATOM 1318 N N . SER A 1 168 ? 7.159 4.664 -14.295 1.00 85.50 168 SER A N 1
ATOM 1319 C CA . SER A 1 168 ? 7.904 3.841 -13.335 1.00 85.50 168 SER A CA 1
ATOM 1320 C C . SER A 1 168 ? 8.031 4.470 -11.942 1.00 85.50 168 SER A C 1
ATOM 1322 O O . SER A 1 168 ? 8.043 3.758 -10.935 1.00 85.50 168 SER A O 1
ATOM 1324 N N . CYS A 1 169 ? 8.042 5.802 -11.860 1.00 86.94 169 CYS A N 1
ATOM 1325 C CA . CYS A 1 169 ? 8.170 6.538 -10.605 1.00 86.94 169 CYS A CA 1
ATOM 1326 C C . CYS A 1 169 ? 6.835 6.692 -9.854 1.00 86.94 169 CYS A C 1
ATOM 1328 O O . CYS A 1 169 ? 6.832 6.818 -8.624 1.00 86.94 169 CYS A O 1
ATOM 1330 N N . PHE A 1 170 ? 5.683 6.661 -10.539 1.00 80.75 170 PHE A N 1
ATOM 1331 C CA . PHE A 1 170 ? 4.371 6.844 -9.893 1.00 80.75 170 PHE A CA 1
ATOM 1332 C C . PHE A 1 170 ? 4.070 5.850 -8.757 1.00 80.75 170 PHE A C 1
ATOM 1334 O O . PHE A 1 170 ? 3.565 6.285 -7.715 1.00 80.75 170 PHE A O 1
ATOM 1341 N N . PRO A 1 171 ? 4.382 4.544 -8.879 1.00 74.75 171 PRO A N 1
ATOM 1342 C CA . PRO A 1 171 ? 4.285 3.595 -7.776 1.00 74.75 171 PRO A CA 1
ATOM 1343 C C . PRO A 1 171 ? 5.003 4.036 -6.491 1.00 74.75 171 PRO A C 1
ATOM 1345 O O . PRO A 1 171 ? 4.450 3.892 -5.398 1.00 74.75 171 PRO A O 1
ATOM 1348 N N . ALA A 1 172 ? 6.199 4.618 -6.619 1.00 76.56 172 ALA A N 1
ATOM 1349 C CA . ALA A 1 172 ? 7.000 5.116 -5.499 1.00 76.56 172 ALA A CA 1
ATOM 1350 C C . ALA A 1 172 ? 6.513 6.480 -4.972 1.00 76.56 172 ALA A C 1
ATOM 1352 O O . ALA A 1 172 ? 6.684 6.780 -3.792 1.00 76.56 172 ALA A O 1
ATOM 1353 N N . LEU A 1 173 ? 5.844 7.280 -5.811 1.00 77.50 173 LEU A N 1
ATOM 1354 C CA . LEU A 1 173 ? 5.258 8.584 -5.460 1.00 77.50 173 LEU A CA 1
ATOM 1355 C C . LEU A 1 173 ? 3.927 8.486 -4.693 1.00 77.50 173 LEU A C 1
ATOM 1357 O O . LEU A 1 173 ? 3.480 9.475 -4.110 1.00 77.50 173 LEU A O 1
ATOM 1361 N N . GLN A 1 174 ? 3.292 7.311 -4.631 1.00 71.06 174 GLN A N 1
ATOM 1362 C CA . GLN A 1 174 ? 2.036 7.098 -3.897 1.00 71.06 174 GLN A CA 1
ATOM 1363 C C . GLN A 1 174 ? 1.995 7.658 -2.454 1.00 71.06 174 GLN A C 1
ATOM 1365 O O . GLN A 1 174 ? 0.965 8.238 -2.095 1.00 71.06 174 GLN A O 1
ATOM 1370 N N . PRO A 1 175 ? 3.018 7.496 -1.588 1.00 70.38 175 PRO A N 1
ATOM 1371 C CA . PRO A 1 175 ? 3.040 8.114 -0.259 1.00 70.38 175 PRO A CA 1
ATOM 1372 C C . PRO A 1 175 ? 3.103 9.648 -0.307 1.00 70.38 175 PRO A C 1
ATOM 1374 O O . PRO A 1 175 ? 2.383 10.303 0.446 1.00 70.38 175 PRO A O 1
ATOM 1377 N N . LEU A 1 176 ? 3.882 10.228 -1.223 1.00 73.38 176 LEU A N 1
ATOM 1378 C CA . LEU A 1 176 ? 4.004 11.682 -1.378 1.00 73.38 176 LEU A CA 1
ATOM 1379 C C . LEU A 1 176 ? 2.704 12.312 -1.887 1.00 73.38 176 LEU A C 1
ATOM 1381 O O . LEU A 1 176 ? 2.265 13.329 -1.354 1.00 73.38 176 LEU A O 1
ATOM 1385 N N . LEU A 1 177 ? 2.025 11.662 -2.836 1.00 69.38 177 LEU A N 1
ATOM 1386 C CA . LEU A 1 177 ? 0.717 12.103 -3.328 1.00 69.38 177 LEU A CA 1
ATOM 1387 C C . LEU A 1 177 ? -0.343 12.117 -2.216 1.00 69.38 177 LEU A C 1
ATOM 1389 O O . LEU A 1 177 ? -1.191 13.006 -2.200 1.00 69.38 177 LEU A O 1
ATOM 1393 N N . ARG A 1 178 ? -0.285 11.192 -1.241 1.00 67.44 178 ARG A N 1
ATOM 1394 C CA . ARG A 1 178 ? -1.179 11.235 -0.064 1.00 67.44 178 ARG A CA 1
ATOM 1395 C C . ARG A 1 178 ? -0.910 12.462 0.801 1.00 67.44 178 ARG A C 1
ATOM 1397 O O . ARG A 1 178 ? -1.859 13.104 1.236 1.00 67.44 178 ARG A O 1
ATOM 1404 N N . ILE A 1 179 ? 0.361 12.774 1.048 1.00 76.12 179 ILE A N 1
ATOM 1405 C CA . ILE A 1 179 ? 0.765 13.915 1.878 1.00 76.12 179 ILE A CA 1
ATOM 1406 C C . ILE A 1 179 ? 0.380 15.228 1.187 1.00 76.12 179 ILE A C 1
ATOM 1408 O O . ILE A 1 179 ? -0.206 16.103 1.822 1.00 76.12 179 ILE A O 1
ATOM 1412 N N . MET A 1 180 ? 0.632 15.349 -0.119 1.00 77.25 180 MET A N 1
ATOM 1413 C CA . MET A 1 180 ? 0.268 16.537 -0.895 1.00 77.25 180 MET A CA 1
ATOM 1414 C C . MET A 1 180 ? -1.247 16.715 -1.026 1.00 77.25 180 MET A C 1
ATOM 1416 O O . MET A 1 180 ? -1.733 17.823 -0.836 1.00 77.25 180 MET A O 1
ATOM 1420 N N . ALA A 1 181 ? -2.017 15.646 -1.259 1.00 71.19 181 ALA A N 1
ATOM 1421 C CA . ALA A 1 181 ? -3.480 15.730 -1.323 1.00 71.19 181 ALA A CA 1
ATOM 1422 C C . ALA A 1 181 ? -4.118 16.157 0.013 1.00 71.19 181 ALA A C 1
ATOM 1424 O O . ALA A 1 181 ? -5.161 16.809 0.017 1.00 71.19 181 ALA A O 1
ATOM 1425 N N . VAL A 1 182 ? -3.491 15.810 1.144 1.00 72.94 182 VAL A N 1
ATOM 1426 C CA . VAL A 1 182 ? -3.898 16.288 2.475 1.00 72.94 182 VAL A CA 1
ATOM 1427 C C . VAL A 1 182 ? -3.506 17.755 2.672 1.00 72.94 182 VAL A C 1
ATOM 1429 O O . VAL A 1 182 ? -4.336 18.540 3.118 1.00 72.94 182 VAL A O 1
ATOM 1432 N N . LYS A 1 183 ? -2.283 18.148 2.293 1.00 74.62 183 LYS A N 1
ATOM 1433 C CA . LYS A 1 183 ? -1.801 19.534 2.432 1.00 74.62 183 LYS A CA 1
ATOM 1434 C C . LYS A 1 183 ? -2.514 20.536 1.518 1.00 74.62 183 LYS A C 1
ATOM 1436 O O . LYS A 1 183 ? -2.712 21.672 1.921 1.00 74.62 183 LYS A O 1
ATOM 1441 N N . LEU A 1 184 ? -2.907 20.126 0.313 1.00 77.44 184 LEU A N 1
ATOM 1442 C CA . LEU A 1 184 ? -3.572 20.986 -0.675 1.00 77.44 184 LEU A CA 1
ATOM 1443 C C . LEU A 1 184 ? -5.096 21.062 -0.491 1.00 77.44 184 LEU A C 1
ATOM 1445 O O . LEU A 1 184 ? -5.781 21.630 -1.334 1.00 77.44 184 LEU A O 1
ATOM 1449 N N . GLY A 1 185 ? -5.664 20.452 0.557 1.00 59.84 185 GLY A N 1
ATOM 1450 C CA . GLY A 1 185 ? -7.112 20.497 0.815 1.00 59.84 185 GLY A CA 1
ATOM 1451 C C . GLY A 1 185 ? -7.984 19.775 -0.227 1.00 59.84 185 GLY A C 1
ATOM 1452 O O . GLY A 1 185 ? -9.207 19.729 -0.083 1.00 59.84 185 GLY A O 1
ATOM 1453 N N . LEU A 1 186 ? -7.370 19.135 -1.233 1.00 62.53 186 LEU A N 1
ATOM 1454 C CA . LEU A 1 186 ? -8.022 18.366 -2.305 1.00 62.53 186 LEU A CA 1
ATOM 1455 C C . LEU A 1 186 ? -8.748 17.112 -1.793 1.00 62.53 186 LEU A C 1
ATOM 1457 O O . LEU A 1 186 ? -9.464 16.449 -2.540 1.00 62.53 186 LEU A O 1
ATOM 1461 N N . ARG A 1 187 ? -8.584 16.780 -0.508 1.00 52.81 187 ARG A N 1
ATOM 1462 C CA . ARG A 1 187 ? -9.334 15.718 0.169 1.00 52.81 187 ARG A CA 1
ATOM 1463 C C . ARG A 1 187 ? -1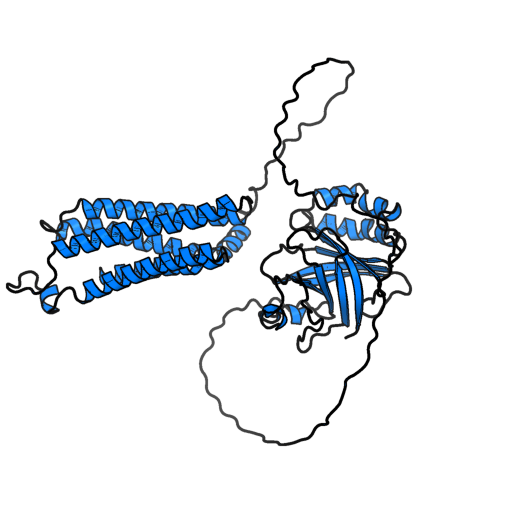0.688 16.170 0.729 1.00 52.81 187 ARG A C 1
ATOM 1465 O O . ARG A 1 187 ? -11.364 15.376 1.376 1.00 52.81 187 ARG A O 1
ATOM 1472 N N . SER A 1 188 ? -11.105 17.404 0.455 1.00 45.41 188 SER A N 1
ATOM 1473 C CA . SER A 1 188 ? -12.474 17.863 0.681 1.00 45.41 188 SER A CA 1
ATOM 1474 C C . SER A 1 188 ? -13.278 17.742 -0.624 1.00 45.41 188 SER A C 1
ATOM 1476 O O . SER A 1 188 ? -12.860 18.256 -1.653 1.00 45.41 188 SER A O 1
ATOM 1478 N N . LYS A 1 189 ? -14.445 17.081 -0.577 1.00 44.38 189 LYS A N 1
ATOM 1479 C CA . LYS A 1 189 ? -15.458 16.964 -1.661 1.00 44.38 189 LYS A CA 1
ATOM 1480 C C . LYS A 1 189 ? -15.388 15.795 -2.666 1.00 44.38 189 LYS A C 1
ATOM 1482 O O . LYS A 1 189 ? -15.870 15.944 -3.781 1.00 44.38 189 LYS A O 1
ATOM 1487 N N . LEU A 1 190 ? -14.935 14.601 -2.279 1.00 42.59 190 LEU A N 1
ATOM 1488 C CA . LEU A 1 190 ? -15.241 13.370 -3.048 1.00 42.59 190 LEU A CA 1
ATOM 1489 C C . LEU A 1 190 ? -16.174 12.389 -2.322 1.00 42.59 190 LEU A C 1
ATOM 1491 O O . LEU A 1 190 ? -16.350 11.268 -2.777 1.00 42.59 190 LEU A O 1
ATOM 1495 N N . ASP A 1 191 ? -16.820 12.841 -1.244 1.00 39.78 191 ASP A N 1
ATOM 1496 C CA . ASP A 1 191 ? -17.841 12.072 -0.512 1.00 39.78 191 ASP A CA 1
ATOM 1497 C C . ASP A 1 191 ? -19.114 12.902 -0.249 1.00 39.78 191 ASP A C 1
ATOM 1499 O O . ASP A 1 191 ? -19.773 12.795 0.779 1.00 39.78 191 ASP A O 1
ATOM 1503 N N . SER A 1 192 ? -19.440 13.810 -1.176 1.00 36.56 192 SER A N 1
ATOM 1504 C CA . SER A 1 192 ? -20.660 14.623 -1.116 1.00 36.56 192 SER A CA 1
ATOM 1505 C C . SER A 1 192 ? -21.658 14.181 -2.183 1.00 36.56 192 SER A C 1
ATOM 1507 O O . SER A 1 192 ? -22.120 14.989 -2.987 1.00 36.56 192 SER A O 1
ATOM 1509 N N . SER A 1 193 ? -22.060 12.914 -2.150 1.00 35.03 193 SER A N 1
ATOM 1510 C CA . SER A 1 193 ? -23.425 12.569 -2.548 1.00 35.03 193 SER A CA 1
ATOM 1511 C C . SER A 1 193 ? -24.338 13.012 -1.406 1.00 35.03 193 SER A C 1
ATOM 1513 O O . SER A 1 193 ? -24.696 12.218 -0.547 1.00 35.03 193 SER A O 1
ATOM 1515 N N . LYS A 1 194 ? -24.651 14.311 -1.337 1.00 31.56 194 LYS A N 1
ATOM 1516 C CA . LYS A 1 194 ? -25.750 14.804 -0.499 1.00 31.56 194 LYS A CA 1
ATOM 1517 C C . LYS A 1 194 ? -27.043 14.192 -1.051 1.00 31.56 194 LYS A C 1
ATOM 1519 O O . LYS A 1 194 ? -27.375 14.511 -2.192 1.00 31.56 194 LYS A O 1
ATOM 1524 N N . PRO A 1 195 ? -27.821 13.398 -0.299 1.00 34.16 195 PRO A N 1
ATOM 1525 C CA . PRO A 1 195 ? -29.250 13.373 -0.533 1.00 34.16 195 PRO A CA 1
ATOM 1526 C C . PRO A 1 195 ? -29.761 14.740 -0.079 1.00 34.16 195 PRO A C 1
ATOM 1528 O O . PRO A 1 195 ? -29.597 15.140 1.074 1.00 34.16 195 PRO A O 1
ATOM 1531 N N . GLN A 1 196 ? -30.307 15.498 -1.018 1.00 31.86 196 GLN A N 1
ATOM 1532 C CA . GLN A 1 196 ? -31.041 16.715 -0.728 1.00 31.86 196 GLN A CA 1
ATOM 1533 C C . GLN A 1 196 ? -32.260 16.322 0.113 1.00 31.86 196 GLN A C 1
ATOM 1535 O O . GLN A 1 196 ? -33.214 15.745 -0.401 1.00 31.86 196 GLN A O 1
ATOM 1540 N N . TYR A 1 197 ? -32.200 16.574 1.421 1.00 35.00 197 TYR A N 1
ATOM 1541 C CA . TYR A 1 197 ? -33.355 16.439 2.299 1.00 35.00 197 TYR A CA 1
ATOM 1542 C C . TYR A 1 197 ? -34.323 17.571 1.937 1.00 35.00 197 TYR A C 1
ATOM 1544 O O . TYR A 1 197 ? -34.072 18.740 2.235 1.00 35.00 197 TYR A O 1
ATOM 1552 N N . GLY A 1 198 ? -35.381 17.232 1.201 1.00 35.72 198 GLY A N 1
ATOM 1553 C CA . GLY A 1 198 ? -36.530 18.107 1.011 1.00 35.72 198 GLY A CA 1
ATOM 1554 C C . GLY A 1 198 ? -37.179 18.365 2.366 1.00 35.72 198 GLY A C 1
ATOM 1555 O O . GLY A 1 198 ? -37.466 17.429 3.110 1.00 35.72 198 GLY A O 1
ATOM 1556 N N . GLY A 1 199 ? -37.340 19.644 2.693 1.00 33.31 199 GLY A N 1
ATOM 1557 C CA . GLY A 1 199 ? -37.932 20.109 3.936 1.00 33.31 199 GLY A CA 1
ATOM 1558 C C . GLY A 1 199 ? -39.373 19.637 4.129 1.00 33.31 199 GLY A C 1
ATOM 1559 O O . GLY A 1 199 ? -40.144 19.461 3.189 1.00 33.31 199 GLY A O 1
ATOM 1560 N N . THR A 1 200 ? -39.699 19.457 5.400 1.00 41.44 200 THR A N 1
ATOM 1561 C CA . THR A 1 200 ? -41.016 19.191 5.974 1.00 41.44 200 THR A CA 1
ATOM 1562 C C . THR A 1 200 ? -42.075 20.213 5.565 1.00 41.44 200 THR A C 1
ATOM 1564 O O . THR A 1 200 ? -41.833 21.417 5.645 1.00 41.44 200 THR A O 1
ATOM 1567 N N . GLY A 1 201 ? -43.289 19.737 5.284 1.00 33.00 201 GLY A N 1
ATOM 1568 C CA . GLY A 1 201 ? -44.487 20.570 5.288 1.00 33.00 201 GLY A CA 1
ATOM 1569 C C . GLY A 1 201 ? -45.779 19.776 5.085 1.00 33.00 201 GLY A C 1
ATOM 1570 O O . GLY A 1 201 ? -45.999 19.238 4.010 1.00 33.00 201 GLY A O 1
ATOM 1571 N N . GLY A 1 202 ? -46.648 19.788 6.100 1.00 31.25 202 GLY A N 1
ATOM 1572 C CA . GLY A 1 202 ? -48.103 19.790 5.903 1.00 31.25 202 GLY A CA 1
ATOM 1573 C C . GLY A 1 202 ? -48.841 18.451 5.971 1.00 31.25 202 GLY A C 1
ATOM 1574 O O . GLY A 1 202 ? -48.672 17.573 5.136 1.00 31.25 202 GLY A O 1
ATOM 1575 N N . ALA A 1 203 ? -49.732 18.349 6.955 1.00 38.47 203 ALA A N 1
ATOM 1576 C CA . ALA A 1 203 ? -50.719 17.293 7.137 1.00 38.47 203 ALA A CA 1
ATOM 1577 C C . ALA A 1 203 ? -51.791 17.249 6.028 1.00 38.47 203 ALA A C 1
ATOM 1579 O O . ALA A 1 203 ? -52.193 18.294 5.522 1.00 38.47 203 ALA A O 1
ATOM 1580 N N . SER A 1 204 ? -52.334 16.060 5.731 1.00 33.34 204 SER A N 1
ATOM 1581 C CA . SER A 1 204 ? -53.788 15.791 5.677 1.00 33.34 204 SER A CA 1
ATOM 1582 C C . SER A 1 204 ? -54.122 14.355 5.221 1.00 33.34 204 SER A C 1
ATOM 1584 O O . SER A 1 204 ? -53.547 13.801 4.293 1.00 33.34 204 SER A O 1
ATOM 1586 N N . SER A 1 205 ? -55.062 13.776 5.968 1.00 34.38 205 SER A N 1
ATOM 1587 C CA . SER A 1 205 ? -56.069 12.741 5.677 1.00 34.38 205 SER A CA 1
ATOM 1588 C C . SER A 1 205 ? -56.294 12.210 4.245 1.00 34.38 205 SER A C 1
ATOM 1590 O O . SER A 1 205 ? -56.556 12.983 3.329 1.00 34.38 205 SER A O 1
ATOM 1592 N N . GLY A 1 206 ? -56.498 10.885 4.143 1.00 32.16 206 GLY A N 1
ATOM 1593 C CA . GLY A 1 206 ? -57.493 10.275 3.232 1.00 32.16 206 GLY A CA 1
ATOM 1594 C C . GLY A 1 206 ? -56.970 9.292 2.168 1.00 32.16 206 GLY A C 1
ATOM 1595 O O . GLY A 1 206 ? -55.792 9.328 1.848 1.00 32.16 206 GLY A O 1
ATOM 1596 N N . PRO A 1 207 ? -57.809 8.360 1.657 1.00 47.28 207 PRO A N 1
ATOM 1597 C CA . PRO A 1 207 ? -57.519 6.927 1.781 1.00 47.28 207 PRO A CA 1
ATOM 1598 C C . PRO A 1 207 ? -57.273 6.152 0.469 1.00 47.28 207 PRO A C 1
ATOM 1600 O O . PRO A 1 207 ? -57.664 6.566 -0.614 1.00 47.28 207 PRO A O 1
ATOM 1603 N N . ASN A 1 208 ? -56.687 4.962 0.659 1.00 40.62 208 ASN A N 1
ATOM 1604 C CA . ASN A 1 208 ? -56.833 3.696 -0.075 1.00 40.62 208 ASN A CA 1
ATOM 1605 C C . ASN A 1 208 ? -56.811 3.692 -1.621 1.00 40.62 208 ASN A C 1
ATOM 1607 O O . ASN A 1 208 ? -57.753 4.136 -2.278 1.00 40.62 208 ASN A O 1
ATOM 1611 N N . ARG A 1 209 ? -55.827 2.986 -2.202 1.00 33.62 209 ARG A N 1
ATOM 1612 C CA . ARG A 1 209 ? -56.047 2.259 -3.460 1.00 33.62 209 ARG A CA 1
ATOM 1613 C C . ARG A 1 209 ? -55.079 1.092 -3.650 1.00 33.62 209 ARG A C 1
ATOM 1615 O O . ARG A 1 209 ? -53.867 1.269 -3.738 1.00 33.62 209 ARG A O 1
ATOM 1622 N N . ASP A 1 210 ? -55.677 -0.087 -3.771 1.00 35.78 210 ASP A N 1
ATOM 1623 C CA . ASP A 1 210 ? -55.094 -1.334 -4.248 1.00 35.78 210 ASP A CA 1
ATOM 1624 C C . ASP A 1 210 ? -54.278 -1.179 -5.539 1.00 35.78 210 ASP A C 1
ATOM 1626 O O . ASP A 1 210 ? -54.749 -0.601 -6.525 1.00 35.78 210 ASP A O 1
ATOM 1630 N N . ARG A 1 211 ? -53.125 -1.860 -5.603 1.00 34.53 211 ARG A N 1
ATOM 1631 C CA . ARG A 1 211 ? -52.690 -2.505 -6.849 1.00 34.53 211 ARG A CA 1
ATOM 1632 C C . ARG A 1 211 ? -51.796 -3.722 -6.600 1.00 34.53 211 ARG A C 1
ATOM 1634 O O . ARG A 1 211 ? -50.714 -3.630 -6.033 1.00 34.53 211 ARG A O 1
ATOM 1641 N N . ARG A 1 212 ? -52.305 -4.865 -7.066 1.00 33.56 212 ARG A N 1
ATOM 1642 C CA . ARG A 1 212 ? -51.647 -6.171 -7.211 1.00 33.56 212 ARG A CA 1
ATOM 1643 C C . ARG A 1 212 ? -50.559 -6.162 -8.298 1.00 33.56 212 ARG A C 1
ATOM 1645 O O . ARG A 1 212 ? -50.715 -5.478 -9.306 1.00 33.56 212 ARG A O 1
ATOM 1652 N N . GLY A 1 213 ? -49.599 -7.082 -8.143 1.00 28.30 213 GLY A N 1
ATOM 1653 C CA . GLY A 1 213 ? -48.720 -7.642 -9.189 1.00 28.30 213 GLY A CA 1
ATOM 1654 C C . GLY A 1 213 ? -47.334 -6.986 -9.229 1.00 28.30 213 GLY A C 1
ATOM 1655 O O . GLY A 1 213 ? -47.251 -5.770 -9.252 1.00 28.30 213 GLY A O 1
ATOM 1656 N N . TYR A 1 214 ? -46.198 -7.688 -9.225 1.00 31.31 214 TYR A N 1
ATOM 1657 C CA . TYR A 1 214 ? -45.896 -9.024 -9.744 1.00 31.31 214 TYR A CA 1
ATOM 1658 C C . TYR A 1 214 ? -44.776 -9.681 -8.915 1.00 31.31 214 TYR A C 1
ATOM 1660 O O . TYR A 1 214 ? -43.762 -9.054 -8.615 1.00 31.31 214 TYR A O 1
ATOM 1668 N N . VAL A 1 215 ? -44.947 -10.965 -8.596 1.00 31.59 215 VAL A N 1
ATOM 1669 C CA . VAL A 1 215 ? -43.864 -11.862 -8.178 1.00 31.59 215 VAL A CA 1
ATOM 1670 C C . VAL A 1 215 ? -43.125 -12.289 -9.441 1.00 31.59 215 VAL A C 1
ATOM 1672 O O . VAL A 1 215 ? -43.736 -12.862 -10.340 1.00 31.59 215 VAL A O 1
ATOM 1675 N N . GLN A 1 216 ? -41.814 -12.064 -9.498 1.00 33.28 216 GLN A N 1
ATOM 1676 C CA . GLN A 1 216 ? -40.942 -12.842 -10.371 1.00 33.28 216 GLN A CA 1
ATOM 1677 C C . GLN A 1 216 ? -39.701 -13.253 -9.584 1.00 33.28 216 GLN A C 1
ATOM 1679 O O . GLN A 1 216 ? -38.866 -12.433 -9.206 1.00 33.28 216 GLN A O 1
ATOM 1684 N N . GLY A 1 217 ? -39.641 -14.550 -9.285 1.00 27.83 217 GLY A N 1
ATOM 1685 C CA . GLY A 1 217 ? -38.497 -15.191 -8.666 1.00 27.83 217 GLY A CA 1
ATOM 1686 C C . GLY A 1 217 ? -37.290 -15.162 -9.598 1.00 27.83 217 GLY A C 1
ATOM 1687 O O . GLY A 1 217 ? -37.377 -15.507 -10.773 1.00 27.83 217 GLY A O 1
ATOM 1688 N N . GLY A 1 218 ? -36.155 -14.772 -9.033 1.00 27.55 218 GLY A N 1
ATOM 1689 C CA . GLY A 1 218 ? -34.842 -14.851 -9.650 1.00 27.55 218 GLY A CA 1
ATOM 1690 C C . GLY A 1 218 ? -33.818 -15.048 -8.547 1.00 27.55 218 GLY A C 1
ATOM 1691 O O . GLY A 1 218 ? -33.340 -14.088 -7.952 1.00 27.55 218 GLY A O 1
ATOM 1692 N N . SER A 1 219 ? -33.537 -16.312 -8.239 1.00 34.50 219 SER A N 1
ATOM 1693 C CA . SER A 1 219 ? -32.529 -16.731 -7.270 1.00 34.50 219 SER A CA 1
ATOM 1694 C C . SER A 1 219 ? -31.151 -16.204 -7.684 1.00 34.50 219 SER A C 1
ATOM 1696 O O . SER A 1 219 ? -30.524 -16.700 -8.619 1.00 34.50 219 SER A O 1
ATOM 1698 N N . ARG A 1 220 ? -30.680 -15.169 -6.987 1.00 26.14 220 ARG A N 1
ATOM 1699 C CA . ARG A 1 220 ? -29.267 -14.806 -6.880 1.00 26.14 220 ARG A CA 1
ATOM 1700 C C . ARG A 1 220 ? -28.997 -14.548 -5.410 1.00 26.14 220 ARG A C 1
ATOM 1702 O O . ARG A 1 220 ? -29.454 -13.557 -4.847 1.00 26.14 220 ARG A O 1
ATOM 1709 N N . SER A 1 221 ? -28.277 -15.477 -4.796 1.00 26.39 221 SER A N 1
ATOM 1710 C CA . SER A 1 221 ? -27.758 -15.381 -3.438 1.00 26.39 221 SER A CA 1
ATOM 1711 C C . SER A 1 221 ? -26.834 -14.166 -3.324 1.00 26.39 221 SER A C 1
ATOM 1713 O O . SER A 1 221 ? -25.627 -14.250 -3.553 1.00 26.39 221 SER A O 1
ATOM 1715 N N . HIS A 1 222 ? -27.410 -13.014 -2.989 1.00 22.75 222 HIS A N 1
ATOM 1716 C CA . HIS A 1 222 ? -26.665 -11.897 -2.439 1.00 22.75 222 HIS A CA 1
ATOM 1717 C C . HIS A 1 222 ? -26.105 -12.351 -1.090 1.00 22.75 222 HIS A C 1
ATOM 1719 O O . HIS A 1 222 ? -26.844 -12.496 -0.118 1.00 22.75 222 HIS A O 1
ATOM 1725 N N . ILE A 1 223 ? -24.790 -12.568 -1.034 1.00 28.91 223 ILE A N 1
ATOM 1726 C CA . ILE A 1 223 ? -24.047 -12.540 0.225 1.00 28.91 223 ILE A CA 1
ATOM 1727 C C . ILE A 1 223 ? -24.192 -11.111 0.747 1.00 28.91 223 ILE A C 1
ATOM 1729 O O . ILE A 1 223 ? -23.481 -10.192 0.341 1.00 28.91 223 ILE A O 1
ATOM 1733 N N . ARG A 1 224 ? -25.203 -10.912 1.590 1.00 22.48 224 ARG A N 1
ATOM 1734 C CA . ARG A 1 224 ? -25.361 -9.718 2.403 1.00 22.48 224 ARG A CA 1
ATOM 1735 C C . ARG A 1 224 ? -24.246 -9.797 3.438 1.00 22.48 224 ARG A C 1
ATOM 1737 O O . ARG A 1 224 ? -24.278 -10.670 4.302 1.00 22.48 224 ARG A O 1
ATOM 1744 N N . ILE A 1 225 ? -23.234 -8.939 3.318 1.00 30.92 225 ILE A N 1
ATOM 1745 C CA . ILE A 1 225 ? -22.357 -8.656 4.454 1.00 30.92 225 ILE A CA 1
ATOM 1746 C C . ILE A 1 225 ? -23.293 -8.066 5.501 1.00 30.92 225 ILE A C 1
ATOM 1748 O O . ILE A 1 225 ? -23.827 -6.976 5.323 1.00 30.92 225 ILE A O 1
ATOM 1752 N N . LYS A 1 226 ? -23.610 -8.882 6.500 1.00 24.80 226 LYS A N 1
ATOM 1753 C CA . LYS A 1 226 ? -24.447 -8.509 7.625 1.00 24.80 226 LYS A CA 1
ATOM 1754 C C . LYS A 1 226 ? -23.664 -7.444 8.386 1.00 24.80 226 LYS A C 1
ATOM 1756 O O . LYS A 1 226 ? -22.540 -7.714 8.812 1.00 24.80 226 LYS A O 1
ATOM 1761 N N . ASP A 1 227 ? -24.209 -6.235 8.462 1.00 26.66 227 ASP A N 1
ATOM 1762 C CA . ASP A 1 227 ? -23.649 -5.160 9.270 1.00 26.66 227 ASP A CA 1
ATOM 1763 C C . ASP A 1 227 ? -23.436 -5.716 10.684 1.00 26.66 227 ASP A C 1
ATOM 1765 O O . ASP A 1 227 ? -24.368 -6.205 11.320 1.00 26.66 227 ASP A O 1
ATOM 1769 N N . THR A 1 228 ? -22.193 -5.726 11.169 1.00 35.25 228 THR A N 1
ATOM 1770 C CA . THR A 1 228 ? -21.776 -6.356 12.441 1.00 35.25 228 THR A CA 1
ATOM 1771 C C . THR A 1 228 ? -22.270 -5.601 13.687 1.00 35.25 228 THR A C 1
ATOM 1773 O O . THR A 1 228 ? -21.624 -5.612 14.733 1.00 35.25 228 THR A O 1
ATOM 1776 N N . TRP A 1 229 ? -23.406 -4.919 13.564 1.00 36.62 229 TRP A N 1
ATOM 1777 C CA . TRP A 1 229 ? -24.124 -4.211 14.617 1.00 36.62 229 TRP A CA 1
ATOM 1778 C C . TRP A 1 229 ? -25.502 -4.820 14.901 1.00 36.62 229 TRP A C 1
ATOM 1780 O O . TRP A 1 229 ? -26.273 -4.207 15.637 1.00 36.62 229 TRP A O 1
ATOM 1790 N N . ASP A 1 230 ? -25.819 -6.000 14.354 1.00 27.91 230 ASP A N 1
ATOM 1791 C CA . ASP A 1 230 ? -27.057 -6.693 14.711 1.00 27.91 230 ASP A CA 1
ATOM 1792 C C . ASP A 1 230 ? -27.083 -6.977 16.218 1.00 27.91 230 ASP A C 1
ATOM 1794 O O . ASP A 1 230 ? -26.240 -7.685 16.770 1.00 27.91 230 ASP A O 1
ATOM 1798 N N . THR A 1 231 ? -28.098 -6.422 16.872 1.00 34.97 231 THR A N 1
ATOM 1799 C CA . THR A 1 231 ? -28.481 -6.639 18.273 1.00 34.97 231 THR A CA 1
ATOM 1800 C C . THR A 1 231 ? -28.856 -8.093 18.592 1.00 34.97 231 THR A C 1
ATOM 1802 O O . THR A 1 231 ? -29.078 -8.417 19.756 1.00 34.97 231 THR A O 1
ATOM 1805 N N . ASP A 1 232 ? -28.870 -8.974 17.588 1.00 27.48 232 ASP A N 1
ATOM 1806 C CA . ASP A 1 232 ? -29.411 -10.335 17.652 1.00 27.48 232 ASP A CA 1
ATOM 1807 C C . ASP A 1 232 ? -28.357 -11.440 17.873 1.00 27.48 232 ASP A C 1
ATOM 1809 O O . ASP A 1 232 ? -28.694 -12.622 17.847 1.00 27.48 232 ASP A O 1
ATOM 1813 N N . SER A 1 233 ? -27.079 -11.113 18.105 1.00 29.23 233 SER A N 1
ATOM 1814 C CA . SER A 1 233 ? -26.035 -12.130 18.350 1.00 29.23 233 SER A CA 1
ATOM 1815 C C . SER A 1 233 ? -25.764 -12.436 19.832 1.00 29.23 233 SER A C 1
ATOM 1817 O O . SER A 1 233 ? -24.708 -12.970 20.159 1.00 29.23 233 SER A O 1
ATOM 1819 N N . VAL A 1 234 ? -26.689 -12.122 20.746 1.00 32.78 234 VAL A N 1
ATOM 1820 C CA . VAL A 1 234 ? -26.593 -12.550 22.154 1.00 32.78 234 VAL A CA 1
ATOM 1821 C C . VAL A 1 234 ? -27.312 -13.890 22.307 1.00 32.78 234 VAL A C 1
ATOM 1823 O O . VAL A 1 234 ? -28.517 -13.929 22.542 1.00 32.78 234 VAL A O 1
ATOM 1826 N N . GLN A 1 235 ? -26.585 -14.998 22.150 1.00 24.86 235 GLN A N 1
ATOM 1827 C CA . GLN A 1 235 ? -27.092 -16.310 22.560 1.00 24.86 235 GLN A CA 1
ATOM 1828 C C . GLN A 1 235 ? -26.770 -16.557 24.046 1.00 24.86 235 GLN A C 1
ATOM 1830 O O . GLN A 1 235 ? -25.674 -16.211 24.495 1.00 24.86 235 GLN A O 1
ATOM 1835 N N . PRO A 1 236 ? -27.697 -17.141 24.827 1.00 22.81 236 PRO A N 1
ATOM 1836 C CA . PRO A 1 236 ? -27.420 -17.573 26.192 1.00 22.81 236 PRO A CA 1
ATOM 1837 C C . PRO A 1 236 ? -26.414 -18.735 26.187 1.00 22.81 236 PRO A C 1
ATOM 1839 O O . PRO A 1 236 ? -26.591 -19.719 25.474 1.00 22.81 236 PRO A O 1
ATOM 1842 N N . VAL A 1 237 ? -25.360 -18.623 26.998 1.00 25.53 237 VAL A N 1
ATOM 1843 C CA . VAL A 1 237 ? -24.339 -19.667 27.167 1.00 25.53 237 VAL A CA 1
ATOM 1844 C C . VAL A 1 237 ? -24.942 -20.841 27.945 1.00 25.53 237 VAL A C 1
ATOM 1846 O O . VAL A 1 237 ? -25.261 -20.702 29.126 1.00 25.53 237 VAL A O 1
ATOM 1849 N N . VAL A 1 238 ? -25.086 -21.997 27.291 1.00 21.91 238 VAL A N 1
ATOM 1850 C CA . VAL A 1 238 ? -25.371 -23.285 27.942 1.00 21.91 238 VAL A CA 1
ATOM 1851 C C . VAL A 1 238 ? -24.066 -24.069 28.035 1.00 21.91 238 VAL A C 1
ATOM 1853 O O . VAL A 1 238 ? -23.371 -24.270 27.042 1.00 21.91 238 VAL A O 1
ATOM 1856 N N . VAL A 1 239 ? -23.727 -24.466 29.259 1.00 24.88 239 VAL A N 1
ATOM 1857 C CA . VAL A 1 239 ? -22.509 -25.198 29.618 1.00 24.88 239 VAL A CA 1
ATOM 1858 C C . VAL A 1 239 ? -22.588 -26.634 29.100 1.00 24.88 239 VAL A C 1
ATOM 1860 O O . VAL A 1 239 ? -23.586 -27.316 29.319 1.00 24.88 239 VAL A O 1
ATOM 1863 N N . SER A 1 240 ? -21.515 -27.104 28.465 1.00 21.34 240 SER A N 1
ATOM 1864 C CA . SER A 1 240 ? -21.167 -28.527 28.451 1.00 21.34 240 SER A CA 1
ATOM 1865 C C . SER A 1 240 ? -19.664 -28.671 28.685 1.00 21.34 240 SER A C 1
ATOM 1867 O O . SER A 1 240 ? -18.869 -27.840 28.239 1.00 21.34 240 SER A O 1
ATOM 1869 N N . ASP A 1 241 ? -19.329 -29.659 29.505 1.00 22.17 241 ASP A N 1
ATOM 1870 C CA . ASP A 1 241 ? -18.070 -29.798 30.223 1.00 22.17 241 ASP A CA 1
ATOM 1871 C C . ASP A 1 241 ? -16.864 -30.015 29.301 1.00 22.17 241 ASP A C 1
ATOM 1873 O O . ASP A 1 241 ? -16.900 -30.822 28.373 1.00 22.17 241 ASP A O 1
ATOM 1877 N N . VAL A 1 242 ? -15.763 -29.322 29.600 1.00 24.84 242 VAL A N 1
ATOM 1878 C CA . VAL A 1 242 ? -14.437 -29.658 29.073 1.00 24.84 242 VAL A CA 1
ATOM 1879 C C . VAL A 1 242 ? -13.579 -30.069 30.260 1.00 24.84 242 VAL A C 1
ATOM 1881 O O . VAL A 1 242 ? -13.251 -29.252 31.121 1.00 24.84 242 VAL A O 1
ATOM 1884 N N . GLU A 1 243 ? -13.265 -31.360 30.308 1.00 21.94 243 GLU A N 1
ATOM 1885 C CA . GLU A 1 243 ? -12.390 -31.969 31.302 1.00 21.94 243 GLU A CA 1
ATOM 1886 C C . GLU A 1 243 ? -11.001 -31.315 31.312 1.00 21.94 243 GLU A C 1
ATOM 1888 O O . GLU A 1 243 ? -10.389 -31.036 30.278 1.00 21.94 243 GLU A O 1
ATOM 1893 N N . ALA A 1 244 ? -10.503 -31.087 32.525 1.00 23.78 244 ALA A N 1
ATOM 1894 C CA . ALA A 1 244 ? -9.161 -30.609 32.803 1.00 23.78 244 ALA A CA 1
ATOM 1895 C C . ALA A 1 244 ? -8.120 -31.712 32.558 1.00 23.78 244 ALA A C 1
ATOM 1897 O O . ALA A 1 244 ? -8.337 -32.868 32.919 1.00 23.78 244 ALA A O 1
ATOM 1898 N N . VAL A 1 245 ? -6.941 -31.339 32.049 1.00 23.61 245 VAL A N 1
ATOM 1899 C CA . VAL A 1 245 ? -5.749 -32.203 32.083 1.00 23.61 245 VAL A CA 1
ATOM 1900 C C . VAL A 1 245 ? -4.607 -31.466 32.802 1.00 23.61 245 VAL A C 1
ATOM 1902 O O . VAL A 1 245 ? -4.393 -30.286 32.514 1.00 23.61 245 VAL A O 1
ATOM 1905 N N . PRO A 1 246 ? -3.887 -32.098 33.756 1.00 22.56 246 PRO A N 1
ATOM 1906 C CA . PRO A 1 246 ? -3.054 -31.394 34.731 1.00 22.56 246 PRO A CA 1
ATOM 1907 C C . PRO A 1 246 ? -1.618 -31.123 34.263 1.00 22.56 246 PRO A C 1
ATOM 1909 O O . PRO A 1 246 ? -1.050 -31.817 33.424 1.00 22.56 246 PRO A O 1
ATOM 1912 N N . MET A 1 247 ? -1.030 -30.120 34.911 1.00 24.69 247 MET A N 1
ATOM 1913 C CA . MET A 1 247 ? 0.330 -29.599 34.781 1.00 24.69 247 MET A CA 1
ATOM 1914 C C . MET A 1 247 ? 1.298 -30.345 35.719 1.00 24.69 247 MET A C 1
ATOM 1916 O O . MET A 1 247 ? 1.075 -30.321 36.926 1.00 24.69 247 MET A O 1
ATOM 1920 N N . HIS A 1 248 ? 2.382 -30.949 35.203 1.00 23.98 248 HIS A N 1
ATOM 1921 C CA . HIS A 1 248 ? 3.560 -31.356 35.996 1.00 23.98 248 HIS A CA 1
ATOM 1922 C C . HIS A 1 248 ? 4.772 -31.757 35.112 1.00 23.98 248 HIS A C 1
ATOM 1924 O O . HIS A 1 248 ? 4.622 -32.535 34.176 1.00 23.98 248 HIS A O 1
ATOM 1930 N N . LEU A 1 249 ? 5.961 -31.270 35.512 1.00 22.95 249 LEU A N 1
ATOM 1931 C CA . LEU A 1 249 ? 7.351 -31.604 35.111 1.00 22.95 249 LEU A CA 1
ATOM 1932 C C . LEU A 1 249 ? 7.899 -31.064 33.782 1.00 22.95 249 LEU A C 1
ATOM 1934 O O . LEU A 1 249 ? 7.632 -31.597 32.714 1.00 22.95 249 LEU A O 1
ATOM 1938 N N . LEU A 1 250 ? 8.849 -30.128 33.870 1.00 23.11 250 LEU A N 1
ATOM 1939 C CA . LEU A 1 250 ? 10.284 -30.445 34.003 1.00 23.11 250 LEU A CA 1
ATOM 1940 C C . LEU A 1 250 ? 11.090 -29.130 34.107 1.00 23.11 250 LEU A C 1
ATOM 1942 O O . LEU A 1 250 ? 11.201 -28.382 33.143 1.00 23.11 250 LEU A O 1
ATOM 1946 N N . PHE A 1 251 ? 11.696 -28.877 35.270 1.00 24.09 251 PHE A N 1
ATOM 1947 C CA . PHE A 1 251 ? 12.980 -28.164 35.354 1.00 24.09 251 PHE A CA 1
ATOM 1948 C C . PHE A 1 251 ? 14.090 -29.232 35.395 1.00 24.09 251 PHE A C 1
ATOM 1950 O O . PHE A 1 251 ? 13.843 -30.331 35.899 1.00 24.09 251 PHE A O 1
ATOM 1957 N N . PRO A 1 252 ? 15.319 -28.922 34.943 1.00 25.17 252 PRO A N 1
ATOM 1958 C CA . PRO A 1 252 ? 16.318 -28.552 35.943 1.00 25.17 252 PRO A CA 1
ATOM 1959 C C . PRO A 1 252 ? 17.243 -27.386 35.553 1.00 25.17 252 PRO A C 1
ATOM 1961 O O . PRO A 1 252 ? 17.611 -27.174 34.402 1.00 25.17 252 PRO A O 1
ATOM 1964 N N . ARG A 1 253 ? 17.639 -26.669 36.610 1.00 25.58 253 ARG A N 1
ATOM 1965 C CA . ARG A 1 253 ? 18.775 -25.744 36.743 1.00 25.58 253 ARG A CA 1
ATOM 1966 C C . ARG A 1 253 ? 20.105 -26.345 36.263 1.00 25.58 253 ARG A C 1
ATOM 1968 O O . ARG A 1 253 ? 20.405 -27.483 36.608 1.00 25.58 253 ARG A O 1
ATOM 1975 N N . SER A 1 254 ? 20.992 -25.489 35.750 1.00 24.80 254 SER A N 1
ATOM 1976 C CA . SER A 1 254 ? 22.428 -25.532 36.077 1.00 24.80 254 SER A CA 1
ATOM 1977 C C . SER A 1 254 ? 23.037 -24.121 36.093 1.00 24.80 254 SER A C 1
ATOM 1979 O O . SER A 1 254 ? 22.664 -23.260 35.304 1.00 24.80 254 SER A O 1
ATOM 1981 N N . GLN A 1 255 ? 23.910 -23.910 37.076 1.00 26.75 255 GLN A N 1
ATOM 1982 C CA . GLN A 1 255 ? 24.451 -22.667 37.643 1.00 26.75 255 GLN A CA 1
ATOM 1983 C C . GLN A 1 255 ? 25.563 -21.966 36.813 1.00 26.75 255 GLN A C 1
ATOM 1985 O O . GLN A 1 255 ? 25.977 -22.506 35.790 1.00 26.75 255 GLN A O 1
ATOM 1990 N N . PRO A 1 256 ? 26.032 -20.773 37.259 1.00 43.03 256 PRO A N 1
ATOM 1991 C CA . PRO A 1 256 ? 26.925 -19.851 36.547 1.00 43.03 256 PRO A CA 1
ATOM 1992 C C . PRO A 1 256 ? 28.406 -19.964 36.963 1.00 43.03 256 PRO A C 1
ATOM 1994 O O . PRO A 1 256 ? 28.692 -20.567 37.989 1.00 43.03 256 PRO A O 1
ATOM 1997 N N . ASP A 1 257 ? 29.300 -19.335 36.181 1.00 24.78 257 ASP A N 1
ATOM 1998 C CA . ASP A 1 257 ? 30.655 -18.801 36.499 1.00 24.78 257 ASP A CA 1
ATOM 1999 C C . ASP A 1 257 ? 31.413 -18.605 35.152 1.00 24.78 257 ASP A C 1
ATOM 2001 O O . ASP A 1 257 ? 31.149 -19.352 34.217 1.00 24.78 257 ASP A O 1
ATOM 2005 N N . ARG A 1 258 ? 32.374 -17.707 34.873 1.00 25.61 258 ARG A N 1
ATOM 2006 C CA . ARG A 1 258 ? 33.048 -16.550 35.502 1.00 25.61 258 ARG A CA 1
ATOM 2007 C C . ARG A 1 258 ? 34.073 -15.993 34.469 1.00 25.61 258 ARG A C 1
ATOM 2009 O O . ARG A 1 258 ? 34.629 -16.802 33.737 1.00 25.61 258 ARG A O 1
ATOM 2016 N N . LEU A 1 259 ? 34.426 -14.694 34.581 1.00 25.11 259 LEU A N 1
ATOM 2017 C CA . LEU A 1 259 ? 35.750 -14.048 34.301 1.00 25.11 259 LEU A CA 1
ATOM 2018 C C . LEU A 1 259 ? 36.210 -13.933 32.811 1.00 25.11 259 LEU A C 1
ATOM 2020 O O . LEU A 1 259 ? 35.942 -14.831 32.031 1.00 25.11 259 LEU A O 1
ATOM 2024 N N . LEU A 1 260 ? 36.875 -12.889 32.271 1.00 27.56 260 LEU A N 1
ATOM 2025 C CA . LEU A 1 260 ? 37.796 -11.804 32.707 1.00 27.56 260 LEU A CA 1
ATOM 2026 C C . LEU A 1 260 ? 37.604 -10.573 31.765 1.00 27.56 260 LEU A C 1
ATOM 2028 O O . LEU A 1 260 ? 37.288 -10.768 30.597 1.00 27.56 260 LEU A O 1
ATOM 2032 N N . ASP A 1 261 ? 37.532 -9.322 32.238 1.00 24.62 261 ASP A N 1
ATOM 2033 C CA . ASP A 1 261 ? 38.606 -8.313 32.457 1.00 24.62 261 ASP A CA 1
ATOM 2034 C C . ASP A 1 261 ? 39.317 -7.770 31.189 1.00 24.62 261 ASP A C 1
ATOM 2036 O O . ASP A 1 261 ? 39.678 -8.535 30.299 1.00 24.62 261 ASP A O 1
ATOM 2040 N N . GLY A 1 262 ? 39.557 -6.448 31.129 1.00 25.61 262 GLY A N 1
ATOM 2041 C CA . GLY A 1 262 ? 40.468 -5.843 30.140 1.00 25.61 262 GLY A CA 1
ATOM 2042 C C . GLY A 1 262 ? 40.098 -4.458 29.593 1.00 25.61 262 GLY A C 1
ATOM 2043 O O . GLY A 1 262 ? 39.395 -4.322 28.600 1.00 25.61 262 GLY A O 1
ATOM 2044 N N . SER A 1 263 ? 40.649 -3.427 30.224 1.00 26.33 263 SER A N 1
ATOM 2045 C CA . SER A 1 263 ? 40.547 -1.987 29.957 1.00 26.33 263 SER A CA 1
ATOM 2046 C C . SER A 1 263 ? 41.346 -1.432 28.753 1.00 26.33 263 SER A C 1
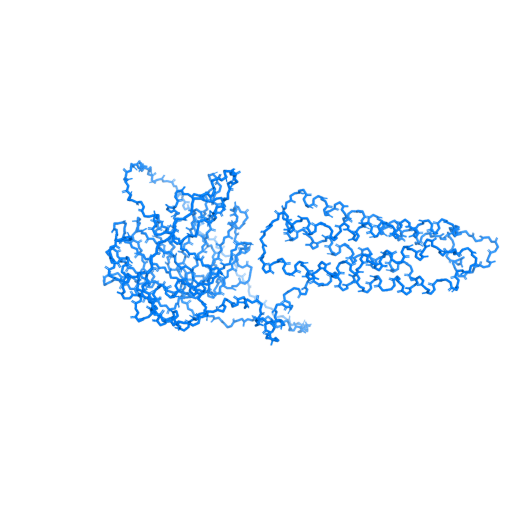ATOM 2048 O O . SER A 1 263 ? 42.396 -1.966 28.412 1.00 26.33 263 SER A O 1
ATOM 2050 N N . ASN A 1 264 ? 40.943 -0.219 28.327 1.00 25.67 264 ASN A N 1
ATOM 2051 C CA . ASN A 1 264 ? 41.721 0.891 27.723 1.00 25.67 264 ASN A CA 1
ATOM 2052 C C . ASN A 1 264 ? 42.001 0.925 26.204 1.00 25.67 264 ASN A C 1
ATOM 2054 O O . ASN A 1 264 ? 42.536 -0.012 25.629 1.00 25.67 264 ASN A O 1
ATOM 2058 N N . GLY A 1 265 ? 41.805 2.117 25.605 1.00 24.39 265 GLY A N 1
ATOM 2059 C CA . GLY A 1 265 ? 42.655 2.578 24.491 1.00 24.39 265 GLY A CA 1
ATOM 2060 C C . GLY A 1 265 ? 41.993 3.339 23.335 1.00 24.39 265 GLY A C 1
ATOM 2061 O O . GLY A 1 265 ? 41.728 2.782 22.282 1.00 24.39 265 GLY A O 1
ATOM 2062 N N . ILE A 1 266 ? 41.804 4.642 23.541 1.00 26.62 266 ILE A N 1
ATOM 2063 C CA . ILE A 1 266 ? 41.636 5.765 22.591 1.00 26.62 266 ILE A CA 1
ATOM 2064 C C . ILE A 1 266 ? 42.324 5.570 21.213 1.00 26.62 266 ILE A C 1
ATOM 2066 O O . ILE A 1 266 ? 43.485 5.181 21.191 1.00 26.62 266 ILE A O 1
ATOM 2070 N N . THR A 1 267 ? 41.682 5.961 20.088 1.00 25.78 267 THR A N 1
ATOM 2071 C CA . THR A 1 267 ? 42.105 7.058 19.159 1.00 25.78 267 THR A CA 1
ATOM 2072 C C . THR A 1 267 ? 41.084 7.301 18.023 1.00 25.78 267 THR A C 1
ATOM 2074 O O . THR A 1 267 ? 40.510 6.381 17.453 1.00 25.78 267 THR A O 1
ATOM 2077 N N . LYS A 1 268 ? 40.845 8.590 17.740 1.00 25.42 268 LYS A N 1
ATOM 2078 C CA . LYS A 1 268 ? 39.946 9.205 16.744 1.00 25.42 268 LYS A CA 1
ATOM 2079 C C . LYS A 1 268 ? 40.432 9.023 15.292 1.00 25.42 268 LYS A C 1
ATOM 2081 O O . LYS A 1 268 ? 41.630 9.119 15.074 1.00 25.42 268 LYS A O 1
ATOM 2086 N N . MET A 1 269 ? 39.511 9.008 14.315 1.00 22.88 269 MET A N 1
ATOM 2087 C CA . MET A 1 269 ? 39.441 10.014 13.226 1.00 22.88 269 MET A CA 1
ATOM 2088 C C . MET A 1 269 ? 38.199 9.843 12.316 1.00 22.88 269 MET A C 1
ATOM 2090 O O . MET A 1 269 ? 38.065 8.872 11.587 1.00 22.88 269 MET A O 1
ATOM 2094 N N . THR A 1 270 ? 37.294 10.828 12.413 1.00 24.95 270 THR A N 1
ATOM 2095 C CA . THR A 1 270 ? 36.572 11.545 11.333 1.00 24.95 270 THR A CA 1
ATOM 2096 C C . THR A 1 270 ? 36.227 10.833 10.017 1.00 24.95 270 THR A C 1
ATOM 2098 O O . THR A 1 270 ? 37.136 10.597 9.234 1.00 24.95 270 THR A O 1
ATOM 2101 N N . GLN A 1 271 ? 34.926 10.774 9.663 1.00 24.22 271 GLN A N 1
ATOM 2102 C CA . GLN A 1 271 ? 34.416 11.446 8.448 1.00 24.22 271 GLN A CA 1
ATOM 2103 C C . GLN A 1 271 ? 32.870 11.589 8.412 1.00 24.22 271 GLN A C 1
ATOM 2105 O O . GLN A 1 271 ? 32.131 10.617 8.463 1.00 24.22 271 GLN A O 1
ATOM 2110 N N . HIS A 1 272 ? 32.434 12.850 8.328 1.00 23.95 272 HIS A N 1
ATOM 2111 C CA . HIS A 1 272 ? 31.200 13.429 7.771 1.00 23.95 272 HIS A CA 1
ATOM 2112 C C . HIS A 1 272 ? 29.786 12.853 8.035 1.00 23.95 272 HIS A C 1
ATOM 2114 O O . HIS A 1 272 ? 29.337 11.857 7.482 1.00 23.95 272 HIS A O 1
ATOM 2120 N N . GLN A 1 273 ? 29.030 13.679 8.771 1.00 23.12 273 GLN A N 1
ATOM 2121 C CA . GLN A 1 273 ? 27.577 13.877 8.738 1.00 23.12 273 GLN A CA 1
ATOM 2122 C C . GLN A 1 273 ? 26.939 13.739 7.343 1.00 23.12 273 GLN A C 1
ATOM 2124 O O . GLN A 1 273 ? 27.267 14.486 6.423 1.00 23.12 273 GLN A O 1
ATOM 2129 N N . CYS A 1 274 ? 25.882 12.930 7.264 1.00 22.36 274 CYS A N 1
ATOM 2130 C CA . CYS A 1 274 ? 24.714 13.236 6.443 1.00 22.36 274 CYS A CA 1
ATOM 2131 C C . CYS A 1 274 ? 23.470 13.010 7.317 1.00 22.36 274 CYS A C 1
ATOM 2133 O O . CYS A 1 274 ? 23.115 11.879 7.650 1.00 22.36 274 CYS A O 1
ATOM 2135 N N . HIS A 1 275 ? 22.867 14.103 7.789 1.00 22.36 275 HIS A N 1
ATOM 2136 C CA . HIS A 1 275 ? 21.624 14.081 8.554 1.00 22.36 275 HIS A CA 1
ATOM 2137 C C . HIS A 1 275 ? 20.486 13.587 7.651 1.00 22.36 275 HIS A C 1
ATOM 2139 O O . HIS A 1 275 ? 19.924 14.353 6.874 1.00 22.36 275 HIS A O 1
ATOM 2145 N N . SER A 1 276 ? 20.119 12.312 7.777 1.00 25.12 276 SER A N 1
ATOM 2146 C CA . SER A 1 276 ? 18.765 11.878 7.448 1.00 25.12 276 SER A CA 1
ATOM 2147 C C . SER A 1 276 ? 17.879 12.290 8.617 1.00 25.12 276 SER A C 1
ATOM 2149 O O . SER A 1 276 ? 18.034 11.790 9.733 1.00 25.12 276 SER A O 1
ATOM 2151 N N . SER A 1 277 ? 17.011 13.275 8.396 1.00 24.17 277 SER A N 1
ATOM 2152 C CA . SER A 1 277 ? 16.001 13.695 9.362 1.00 24.17 277 SER A CA 1
ATOM 2153 C C . SER A 1 277 ? 14.959 12.587 9.517 1.00 24.17 277 SER A C 1
ATOM 2155 O O . SER A 1 277 ? 13.868 12.644 8.952 1.00 24.17 277 SER A O 1
ATOM 2157 N N . THR A 1 278 ? 15.298 11.565 10.300 1.00 28.34 278 THR A N 1
ATOM 2158 C CA . THR A 1 278 ? 14.328 10.672 10.920 1.00 28.34 278 THR A CA 1
ATOM 2159 C C . THR A 1 278 ? 13.440 11.552 11.788 1.00 28.34 278 THR A C 1
ATOM 2161 O O . THR A 1 278 ? 13.889 12.095 12.798 1.00 28.34 278 THR A O 1
ATOM 2164 N N . LEU A 1 279 ? 12.190 11.749 11.372 1.00 26.61 279 LEU A N 1
ATOM 2165 C CA . LEU A 1 279 ? 11.140 12.313 12.214 1.00 26.61 279 LEU A CA 1
ATOM 2166 C C . LEU A 1 279 ? 10.922 11.347 13.384 1.00 26.61 279 LEU A C 1
ATOM 2168 O O . LEU A 1 279 ? 10.042 10.490 13.360 1.00 26.61 279 LEU A O 1
ATOM 2172 N N . ILE A 1 280 ? 11.768 11.466 14.405 1.00 29.06 280 ILE A N 1
ATOM 2173 C CA . ILE A 1 280 ? 11.528 10.919 15.730 1.00 29.06 280 ILE A CA 1
ATOM 2174 C C . ILE A 1 280 ? 10.306 11.681 16.232 1.00 29.06 280 ILE A C 1
ATOM 2176 O O . ILE A 1 280 ? 10.404 12.835 16.650 1.00 29.06 280 ILE A O 1
ATOM 2180 N N . MET A 1 281 ? 9.129 11.060 16.133 1.00 29.50 281 MET A N 1
ATOM 2181 C CA . MET A 1 281 ? 7.993 11.498 16.934 1.00 29.50 281 MET A CA 1
ATOM 2182 C C . MET A 1 281 ? 8.467 11.535 18.393 1.00 29.50 281 MET A C 1
ATOM 2184 O O . MET A 1 281 ? 9.127 10.584 18.827 1.00 29.50 281 MET A O 1
ATOM 2188 N N . PRO A 1 282 ? 8.194 12.614 19.148 1.00 30.92 282 PRO A N 1
ATOM 2189 C CA . PRO A 1 282 ? 8.587 12.670 20.547 1.00 30.92 282 PRO A CA 1
ATOM 2190 C C . PRO A 1 282 ? 8.032 11.432 21.263 1.00 30.92 282 PRO A C 1
ATOM 2192 O O . PRO A 1 282 ? 6.918 11.001 20.947 1.00 30.92 282 PRO A O 1
ATOM 2195 N N . PRO A 1 283 ? 8.784 10.829 22.201 1.00 43.25 283 PRO A N 1
ATOM 2196 C CA . PRO A 1 283 ? 8.334 9.638 22.898 1.00 43.25 283 PRO A CA 1
ATOM 2197 C C . PRO A 1 283 ? 7.029 9.976 23.612 1.00 43.25 283 PRO A C 1
ATOM 2199 O O . PRO A 1 283 ? 7.020 10.721 24.592 1.00 43.25 283 PRO A O 1
ATOM 2202 N N . THR A 1 284 ? 5.914 9.444 23.119 1.00 49.09 284 THR A N 1
ATOM 2203 C CA . THR A 1 284 ? 4.632 9.524 23.808 1.00 49.09 284 THR A CA 1
ATOM 2204 C C . THR A 1 284 ? 4.745 8.683 25.072 1.00 49.09 284 THR A C 1
ATOM 2206 O O . THR A 1 284 ? 4.448 7.489 25.073 1.00 49.09 284 THR A O 1
ATOM 2209 N N . LYS A 1 285 ? 5.230 9.299 26.153 1.00 63.81 285 LYS A N 1
ATOM 2210 C CA . LYS A 1 285 ? 5.211 8.713 27.490 1.00 63.81 285 LYS A CA 1
ATOM 2211 C C . LYS A 1 285 ? 3.747 8.544 27.883 1.00 63.81 285 LYS A C 1
ATOM 2213 O O . LYS A 1 285 ? 2.979 9.504 27.886 1.00 63.81 285 LYS A O 1
ATOM 2218 N N . GLY A 1 286 ? 3.345 7.311 28.139 1.00 75.38 286 GLY A N 1
ATOM 2219 C CA . GLY A 1 286 ? 1.978 7.001 28.518 1.00 75.38 286 GLY A CA 1
ATOM 2220 C C . GLY A 1 286 ? 1.742 5.505 28.542 1.00 75.38 286 GLY A C 1
ATOM 2221 O O . GLY A 1 286 ? 2.289 4.767 27.717 1.00 75.38 286 GLY A O 1
ATOM 2222 N N . ALA A 1 287 ? 0.931 5.086 29.502 1.00 86.69 287 ALA A N 1
ATOM 2223 C CA . ALA A 1 287 ? 0.470 3.718 29.584 1.00 86.69 287 ALA A CA 1
ATOM 2224 C C . ALA A 1 287 ? -0.486 3.407 28.435 1.00 86.69 287 ALA A C 1
ATOM 2226 O O . ALA A 1 287 ? -1.113 4.301 27.859 1.00 86.69 287 ALA A O 1
ATOM 2227 N N . GLY A 1 288 ? -0.596 2.135 28.094 1.00 90.00 288 GLY A N 1
ATOM 2228 C CA . GLY A 1 288 ? -1.349 1.715 26.930 1.00 90.00 288 GLY A CA 1
ATOM 2229 C C . GLY A 1 288 ? -1.640 0.231 26.919 1.00 90.00 288 GLY A C 1
ATOM 2230 O O . GLY A 1 288 ? -1.394 -0.479 27.895 1.00 90.00 288 GLY A O 1
ATOM 2231 N N . ILE A 1 289 ? -2.180 -0.205 25.791 1.00 90.44 289 ILE A N 1
ATOM 2232 C CA . ILE A 1 289 ? -2.455 -1.602 25.492 1.00 90.44 289 ILE A CA 1
ATOM 2233 C C . ILE A 1 289 ? -1.862 -1.935 24.124 1.00 90.44 289 ILE A C 1
ATOM 2235 O O . ILE A 1 289 ? -1.965 -1.149 23.177 1.00 90.44 289 ILE A O 1
ATOM 2239 N N . VAL A 1 290 ? -1.214 -3.088 24.026 1.00 88.81 290 VAL A N 1
ATOM 2240 C CA . VAL A 1 290 ? -0.757 -3.668 22.765 1.00 88.81 290 VAL A CA 1
ATOM 2241 C C . VAL A 1 290 ? -1.617 -4.894 22.503 1.00 88.81 290 VAL A C 1
ATOM 2243 O O . VAL A 1 290 ? -1.653 -5.804 23.322 1.00 88.81 290 VAL A O 1
ATOM 2246 N N . LEU A 1 291 ? -2.336 -4.918 21.387 1.00 88.31 291 LEU A N 1
ATOM 2247 C CA . LEU A 1 291 ? -3.161 -6.052 20.978 1.00 88.31 291 LEU A CA 1
ATOM 2248 C C . LEU A 1 291 ? -2.452 -6.799 19.856 1.00 88.31 291 LEU A C 1
ATOM 2250 O O . LEU A 1 291 ? -2.286 -6.232 18.779 1.00 88.31 291 LEU A O 1
ATOM 2254 N N . ARG A 1 292 ? -2.074 -8.059 20.083 1.00 84.56 292 ARG A N 1
ATOM 2255 C CA . ARG A 1 292 ? -1.614 -8.981 19.034 1.00 84.56 292 ARG A CA 1
ATOM 2256 C C . ARG A 1 292 ? -2.711 -9.988 18.754 1.00 84.56 292 ARG A C 1
ATOM 2258 O O . ARG A 1 292 ? -3.092 -10.733 19.648 1.00 84.56 292 ARG A O 1
ATOM 2265 N N . LEU A 1 293 ? -3.222 -9.993 17.532 1.00 82.88 293 LEU A N 1
ATOM 2266 C CA . LEU A 1 293 ? -4.324 -10.849 17.112 1.00 82.88 293 LEU A CA 1
ATOM 2267 C C . LEU A 1 293 ? -3.852 -11.787 15.999 1.00 82.88 293 LEU A C 1
ATOM 2269 O O . LEU A 1 293 ? -3.209 -11.345 15.042 1.00 82.88 293 LEU A O 1
ATOM 2273 N N . PHE A 1 294 ? -4.212 -13.062 16.121 1.00 77.69 294 PHE A N 1
ATOM 2274 C CA . PHE A 1 294 ? -3.760 -14.153 15.265 1.00 77.69 294 PHE A CA 1
ATOM 2275 C C . PHE A 1 294 ? -4.943 -14.907 14.671 1.00 77.69 294 PHE A C 1
ATOM 2277 O O . PHE A 1 294 ? -5.981 -15.088 15.313 1.00 77.69 294 PHE A O 1
ATOM 2284 N N . ASN A 1 295 ? -4.755 -15.408 13.454 1.00 72.12 295 ASN A N 1
ATOM 2285 C CA . ASN A 1 295 ? -5.627 -16.417 12.872 1.00 72.12 295 ASN A CA 1
ATOM 2286 C C . ASN A 1 295 ? -4.876 -17.753 12.874 1.00 72.12 295 ASN A C 1
ATOM 2288 O O . ASN A 1 295 ? -4.030 -18.002 12.012 1.00 72.12 295 ASN A O 1
ATOM 2292 N N . LEU A 1 296 ? -5.113 -18.566 13.905 1.00 63.09 296 LEU A N 1
ATOM 2293 C CA . LEU A 1 296 ? -4.416 -19.839 14.064 1.00 63.09 296 LEU A CA 1
ATOM 2294 C C . LEU A 1 296 ? -4.940 -20.856 13.044 1.00 63.09 296 LEU A C 1
ATOM 2296 O O . LEU A 1 296 ? -6.139 -21.114 12.968 1.00 63.09 296 LEU A O 1
ATOM 2300 N N . SER A 1 297 ? -4.026 -21.462 12.286 1.00 54.31 297 SER A N 1
ATOM 2301 C CA . SER A 1 297 ? -4.318 -22.695 11.546 1.00 54.31 297 SER A CA 1
ATOM 2302 C C . SER A 1 297 ? -4.327 -23.891 12.509 1.00 54.31 297 SER A C 1
ATOM 2304 O O . SER A 1 297 ? -3.687 -23.831 13.562 1.00 54.31 297 SER A O 1
ATOM 2306 N N . HIS A 1 298 ? -5.081 -24.949 12.186 1.00 43.97 298 HIS A N 1
ATOM 2307 C CA . HIS A 1 298 ? -5.278 -26.117 13.057 1.00 43.97 298 HIS A CA 1
ATOM 2308 C C . HIS A 1 298 ? -3.962 -26.609 13.697 1.00 43.97 298 HIS A C 1
ATOM 2310 O O . HIS A 1 298 ? -3.083 -27.109 13.002 1.00 43.97 298 HIS A O 1
ATOM 2316 N N . GLY A 1 299 ? -3.855 -26.486 15.027 1.00 46.19 299 GLY A N 1
ATOM 2317 C CA . GLY A 1 299 ? -2.749 -27.025 15.831 1.00 46.19 299 GLY A CA 1
ATOM 2318 C C . GLY A 1 299 ? -1.577 -26.076 16.120 1.00 46.19 299 GLY A C 1
ATOM 2319 O O . GLY A 1 299 ? -0.690 -26.456 16.882 1.00 46.19 299 GLY A O 1
ATOM 2320 N N . ALA A 1 300 ? -1.557 -24.854 15.575 1.00 51.56 300 ALA A N 1
ATOM 2321 C CA . ALA A 1 300 ? -0.492 -23.886 15.855 1.00 51.56 300 ALA A CA 1
ATOM 2322 C C . ALA A 1 300 ? -0.600 -23.323 17.287 1.00 51.56 300 ALA A C 1
ATOM 2324 O O . ALA A 1 300 ? -1.636 -22.776 17.669 1.00 51.56 300 ALA A O 1
ATOM 2325 N N . LYS A 1 301 ? 0.480 -23.427 18.072 1.00 58.78 301 LYS A N 1
ATOM 2326 C CA . LYS A 1 301 ? 0.624 -22.768 19.380 1.00 58.78 301 LYS A CA 1
ATOM 2327 C C . LYS A 1 301 ? 1.453 -21.500 19.197 1.00 58.78 301 LYS A C 1
ATOM 2329 O O . LYS A 1 301 ? 2.519 -21.562 18.598 1.00 58.78 301 LYS A O 1
ATOM 2334 N N . VAL A 1 302 ? 0.963 -20.369 19.696 1.00 62.56 302 VAL A N 1
ATOM 2335 C CA . VAL A 1 302 ? 1.706 -19.101 19.696 1.00 62.56 302 VAL A CA 1
ATOM 2336 C C . VAL A 1 302 ? 2.104 -18.791 21.125 1.00 62.56 302 VAL A C 1
ATOM 2338 O O . VAL A 1 302 ? 1.259 -18.833 22.019 1.00 62.56 302 VAL A O 1
ATOM 2341 N N . ASP A 1 303 ? 3.383 -18.492 21.323 1.00 63.22 303 ASP A N 1
ATOM 2342 C CA . ASP A 1 303 ? 3.901 -18.091 22.622 1.00 63.22 303 ASP A CA 1
ATOM 2343 C C . ASP A 1 303 ? 3.320 -16.716 23.025 1.00 63.22 303 ASP A C 1
ATOM 2345 O O . ASP A 1 303 ? 3.406 -15.758 22.238 1.00 63.22 303 ASP A O 1
ATOM 2349 N N . PRO A 1 304 ? 2.694 -16.589 24.213 1.00 60.19 304 PRO A N 1
ATOM 2350 C CA . PRO A 1 304 ? 2.253 -15.301 24.736 1.00 60.19 304 PRO A CA 1
ATOM 2351 C C . PRO A 1 304 ? 3.406 -14.318 24.971 1.00 60.19 304 PRO A C 1
ATOM 2353 O O . PRO A 1 304 ? 3.161 -13.109 25.004 1.00 60.19 304 PRO A O 1
ATOM 2356 N N . GLU A 1 305 ? 4.642 -14.780 25.155 1.00 59.84 305 GLU A N 1
ATOM 2357 C CA . GLU A 1 305 ? 5.744 -13.942 25.613 1.00 59.84 305 GLU A CA 1
ATOM 2358 C C . GLU A 1 305 ? 6.382 -13.161 24.449 1.00 59.84 305 GLU A C 1
ATOM 2360 O O . GLU A 1 305 ? 7.124 -13.686 23.623 1.00 59.84 305 GLU A O 1
ATOM 2365 N N . ILE A 1 306 ? 6.086 -11.858 24.361 1.00 62.00 306 ILE A N 1
ATOM 2366 C CA . ILE A 1 306 ? 6.875 -10.952 23.519 1.00 62.00 306 ILE A CA 1
ATOM 2367 C C . ILE A 1 306 ? 8.141 -10.598 24.293 1.00 62.00 306 ILE A C 1
ATOM 2369 O O . ILE A 1 306 ? 8.074 -9.873 25.288 1.00 62.00 306 ILE A O 1
ATOM 2373 N N . TYR A 1 307 ? 9.304 -10.981 23.776 1.00 57.62 307 TYR A N 1
ATOM 237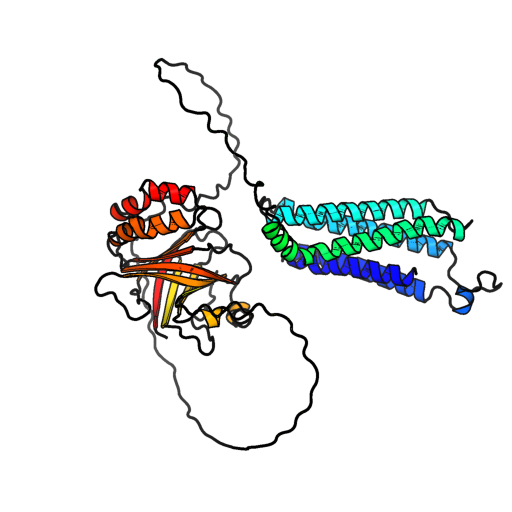4 C CA . TYR A 1 307 ? 10.559 -10.424 24.264 1.00 57.62 307 TYR A CA 1
ATOM 2375 C C . TYR A 1 307 ? 10.831 -9.055 23.618 1.00 57.62 307 TYR A C 1
ATOM 2377 O O . TYR A 1 307 ? 11.434 -8.957 22.548 1.00 57.62 307 TYR A O 1
ATOM 2385 N N . VAL A 1 308 ? 10.389 -7.972 24.268 1.00 63.75 308 VAL A N 1
ATOM 2386 C CA . VAL A 1 308 ? 10.844 -6.603 23.960 1.00 63.75 308 VAL A CA 1
ATOM 2387 C C . VAL A 1 308 ? 11.771 -6.144 25.093 1.00 63.75 308 VAL A C 1
ATOM 2389 O O . VAL A 1 308 ? 11.304 -5.858 26.194 1.00 63.75 308 VAL A O 1
ATOM 2392 N N . PRO A 1 309 ? 13.093 -6.050 24.860 1.00 59.31 309 PRO A N 1
ATOM 2393 C CA . PRO A 1 309 ? 14.049 -5.658 25.892 1.00 59.31 309 PRO A CA 1
ATOM 2394 C C . PRO A 1 309 ? 13.682 -4.333 26.576 1.00 59.31 309 PRO A C 1
ATOM 2396 O O . PRO A 1 309 ? 13.550 -3.289 25.928 1.00 59.31 309 PRO A O 1
ATOM 2399 N N . GLY A 1 310 ? 13.539 -4.368 27.904 1.00 63.84 310 GLY A N 1
ATOM 2400 C CA . GLY A 1 310 ? 13.230 -3.191 28.718 1.00 63.84 310 GLY A CA 1
ATOM 2401 C C . GLY A 1 310 ? 11.815 -2.634 28.526 1.00 63.84 310 GLY A C 1
ATOM 2402 O O . GLY A 1 310 ? 11.597 -1.450 28.790 1.00 63.84 310 GLY A O 1
ATOM 2403 N N . SER A 1 311 ? 10.864 -3.433 28.027 1.00 72.31 311 SER A N 1
ATOM 2404 C CA . SER A 1 311 ? 9.444 -3.079 28.086 1.00 72.31 311 SER A CA 1
ATOM 2405 C C . SER A 1 311 ? 8.884 -3.310 29.486 1.00 72.31 311 SER A C 1
ATOM 2407 O O . SER A 1 311 ? 8.979 -4.408 30.021 1.00 72.31 311 SER A O 1
ATOM 2409 N N . GLU A 1 312 ? 8.225 -2.299 30.040 1.00 80.88 312 GLU A N 1
ATOM 2410 C CA . GLU A 1 312 ? 7.476 -2.399 31.295 1.00 80.88 312 GLU A CA 1
ATOM 2411 C C . GLU A 1 312 ? 6.052 -2.900 31.012 1.00 80.88 312 GLU A C 1
ATOM 2413 O O . GLU A 1 312 ? 5.076 -2.138 31.048 1.00 80.88 312 GLU A O 1
ATOM 2418 N N . ILE A 1 313 ? 5.951 -4.176 30.634 1.00 80.69 313 ILE A N 1
ATOM 2419 C CA . ILE A 1 313 ? 4.668 -4.876 30.538 1.00 80.69 313 ILE A CA 1
ATOM 2420 C C . ILE A 1 313 ? 4.202 -5.121 31.967 1.00 80.69 313 ILE A C 1
ATOM 2422 O O . ILE A 1 313 ? 4.955 -5.645 32.776 1.00 80.69 313 ILE A O 1
ATOM 2426 N N . THR A 1 314 ? 2.981 -4.713 32.291 1.00 80.31 314 THR A N 1
ATOM 2427 C CA . THR A 1 314 ? 2.417 -4.960 33.614 1.00 80.31 314 THR A CA 1
ATOM 2428 C C . THR A 1 314 ? 1.759 -6.332 33.652 1.00 80.31 314 THR A C 1
ATOM 2430 O O . THR A 1 314 ? 1.979 -7.102 34.586 1.00 80.31 314 THR A O 1
ATOM 2433 N N . HIS A 1 315 ? 0.886 -6.628 32.687 1.00 80.44 315 HIS A N 1
ATOM 2434 C CA . HIS A 1 315 ? 0.147 -7.889 32.617 1.00 80.44 315 HIS A CA 1
ATOM 2435 C C . HIS A 1 315 ? -0.161 -8.244 31.158 1.00 80.44 315 HIS A C 1
ATOM 2437 O O . HIS A 1 315 ? -0.349 -7.359 30.316 1.00 80.44 315 HIS A O 1
ATOM 2443 N N . VAL A 1 316 ? -0.293 -9.538 30.879 1.00 83.88 316 VAL A N 1
ATOM 2444 C CA . VAL A 1 316 ? -0.717 -10.080 29.585 1.00 83.88 316 VAL A CA 1
ATOM 2445 C C . VAL A 1 316 ? -2.034 -10.812 29.762 1.00 83.88 316 VAL A C 1
ATOM 2447 O O . VAL A 1 316 ? -2.135 -11.701 30.603 1.00 83.88 316 VAL A O 1
ATOM 2450 N N . THR A 1 317 ? -3.031 -10.443 28.964 1.00 85.00 317 THR A N 1
ATOM 2451 C CA . THR A 1 317 ? -4.334 -11.111 28.926 1.00 85.00 317 THR A CA 1
ATOM 2452 C C . THR A 1 317 ? -4.420 -11.962 27.667 1.00 85.00 317 THR A C 1
ATOM 2454 O O . THR A 1 317 ? -4.390 -11.432 26.553 1.00 85.00 317 THR A O 1
ATOM 2457 N N . THR A 1 318 ? -4.541 -13.274 27.837 1.00 86.69 318 THR A N 1
ATOM 2458 C CA . THR A 1 318 ? -4.800 -14.222 26.752 1.00 86.69 318 THR A CA 1
ATOM 2459 C C . THR A 1 318 ? -6.290 -14.230 26.452 1.00 86.69 318 THR A C 1
ATOM 2461 O O . THR A 1 318 ? -7.117 -14.449 27.341 1.00 86.69 318 THR A O 1
ATOM 2464 N N . ILE A 1 319 ? -6.636 -13.979 25.192 1.00 86.94 319 ILE A N 1
ATOM 2465 C CA . ILE A 1 319 ? -8.016 -13.787 24.754 1.00 86.94 319 ILE A CA 1
ATOM 2466 C C . ILE A 1 319 ? -8.361 -14.748 23.617 1.00 86.94 319 ILE A C 1
ATOM 2468 O O . ILE A 1 319 ? -7.597 -14.910 22.664 1.00 86.94 319 ILE A O 1
ATOM 2472 N N . ALA A 1 320 ? -9.531 -15.371 23.708 1.00 85.69 320 ALA A N 1
ATOM 2473 C CA . ALA A 1 320 ? -10.074 -16.259 22.683 1.00 85.69 320 ALA A CA 1
ATOM 2474 C C . ALA A 1 320 ? -11.405 -15.707 22.166 1.00 85.69 320 ALA A C 1
ATOM 2476 O O . ALA A 1 320 ? -12.188 -15.135 22.930 1.00 85.69 320 ALA A O 1
ATOM 2477 N N . SER A 1 321 ? -11.634 -15.800 20.856 1.00 78.12 321 SER A N 1
ATOM 2478 C CA . SER A 1 321 ? -12.878 -15.321 20.252 1.00 78.12 321 SER A CA 1
ATOM 2479 C C . SER A 1 321 ? -14.058 -16.152 20.757 1.00 78.12 321 SER A C 1
ATOM 2481 O O . SER A 1 321 ? -13.942 -17.363 20.919 1.00 78.12 321 SER A O 1
ATOM 2483 N N . THR A 1 322 ? -15.178 -15.480 21.020 1.00 69.25 322 THR A N 1
ATOM 2484 C CA . THR A 1 322 ? -16.451 -16.115 21.418 1.00 69.25 322 THR A CA 1
ATOM 2485 C C . THR A 1 322 ? -17.425 -16.272 20.250 1.00 69.25 322 THR A C 1
ATOM 2487 O O . THR A 1 322 ? -18.520 -16.791 20.432 1.00 69.25 322 THR A O 1
ATOM 2490 N N . ASP A 1 323 ? -17.042 -15.820 19.053 1.00 59.91 323 ASP A N 1
ATOM 2491 C CA . ASP A 1 323 ? -17.889 -15.890 17.869 1.00 59.91 323 ASP A CA 1
ATOM 2492 C C . ASP A 1 323 ? -17.712 -17.261 17.186 1.00 59.91 323 ASP A C 1
ATOM 2494 O O . ASP A 1 323 ? -16.721 -17.490 16.492 1.00 59.91 323 ASP A O 1
ATOM 2498 N N . ASP A 1 324 ? -18.693 -18.162 17.332 1.00 43.59 324 ASP A N 1
ATOM 2499 C CA . ASP A 1 324 ? -18.710 -19.487 16.671 1.00 43.59 324 ASP A CA 1
ATOM 2500 C C . ASP A 1 324 ? -18.760 -19.390 15.134 1.00 43.59 324 ASP A C 1
ATOM 2502 O O . ASP A 1 324 ? -18.375 -20.308 14.407 1.00 43.59 324 ASP A O 1
ATOM 2506 N N . ASN A 1 325 ? -19.190 -18.241 14.607 1.00 42.25 325 ASN A N 1
ATOM 2507 C CA . ASN A 1 325 ? -19.047 -17.913 13.197 1.00 42.25 325 ASN A CA 1
ATOM 2508 C C . ASN A 1 325 ? -17.635 -17.387 12.944 1.00 42.25 325 ASN A C 1
ATOM 2510 O O . ASN A 1 325 ? -17.426 -16.180 12.800 1.00 42.25 325 ASN A O 1
ATOM 2514 N N . VAL A 1 326 ? -16.680 -18.312 12.822 1.00 45.28 326 VAL A N 1
ATOM 2515 C CA . VAL A 1 326 ? -15.371 -18.073 12.202 1.00 45.28 326 VAL A CA 1
ATOM 2516 C C . VAL A 1 326 ? -15.604 -17.643 10.747 1.00 45.28 326 VAL A C 1
ATOM 2518 O O . VAL A 1 326 ? -15.484 -18.415 9.798 1.00 45.28 326 VAL A O 1
ATOM 2521 N N . GLN A 1 327 ? -15.999 -16.385 10.547 1.00 44.84 327 GLN A N 1
ATOM 2522 C CA . GLN A 1 327 ? -16.037 -15.753 9.240 1.00 44.84 327 GLN A CA 1
ATOM 2523 C C . GLN A 1 327 ? -14.610 -15.794 8.694 1.00 44.84 327 GLN A C 1
ATOM 2525 O O . GLN A 1 327 ? -13.671 -15.297 9.320 1.00 44.84 327 GLN A O 1
ATOM 2530 N N . THR A 1 328 ? -14.457 -16.435 7.536 1.00 49.19 328 THR A N 1
ATOM 2531 C CA . THR A 1 328 ? -13.204 -16.659 6.805 1.00 49.19 328 THR A CA 1
ATOM 2532 C C . THR A 1 328 ? -12.230 -15.477 6.927 1.00 49.19 328 THR A C 1
ATOM 2534 O O . THR A 1 328 ? -12.385 -14.473 6.232 1.00 49.19 328 THR A O 1
ATOM 2537 N N . GLY A 1 329 ? -11.220 -15.593 7.801 1.00 56.41 329 GLY A N 1
ATOM 2538 C CA . GLY A 1 329 ? -10.105 -14.641 7.915 1.00 56.41 329 GLY A CA 1
ATOM 2539 C C . GLY A 1 329 ? -10.025 -13.786 9.192 1.00 56.41 329 GLY A C 1
ATOM 2540 O O . GLY A 1 329 ? -9.005 -13.122 9.376 1.00 56.41 329 GLY A O 1
ATOM 2541 N N . ALA A 1 330 ? -11.024 -13.793 10.080 1.00 64.00 330 ALA A N 1
ATOM 2542 C CA . ALA A 1 330 ? -10.978 -13.060 11.354 1.00 64.00 330 ALA A CA 1
ATOM 2543 C C . ALA A 1 330 ? -9.992 -13.686 12.373 1.00 64.00 330 ALA A C 1
ATOM 2545 O O . ALA A 1 330 ? -9.894 -14.909 12.428 1.00 64.00 330 ALA A O 1
ATOM 2546 N N . PRO A 1 331 ? -9.299 -12.886 13.214 1.00 68.25 331 PRO A N 1
ATOM 2547 C CA . PRO A 1 331 ? -8.484 -13.433 14.296 1.00 68.25 331 PRO A CA 1
ATOM 2548 C C . PRO A 1 331 ? -9.321 -14.210 15.316 1.00 68.25 331 PRO A C 1
ATOM 2550 O O . PRO A 1 331 ? -10.361 -13.705 15.750 1.00 68.25 331 PRO A O 1
ATOM 2553 N N . SER A 1 332 ? -8.849 -15.398 15.691 1.00 73.00 332 SER A N 1
ATOM 2554 C CA . SER A 1 332 ? -9.500 -16.334 16.618 1.00 73.00 332 SER A CA 1
ATOM 2555 C C . SER A 1 332 ? -8.883 -16.311 18.018 1.00 73.00 332 SER A C 1
ATOM 2557 O O . SER A 1 332 ? -9.580 -16.559 18.999 1.00 73.00 332 SER A O 1
ATOM 2559 N N . VAL A 1 333 ? -7.600 -15.959 18.125 1.00 80.62 333 VAL A N 1
ATOM 2560 C CA . VAL A 1 333 ? -6.852 -15.868 19.386 1.00 80.62 333 VAL A CA 1
ATOM 2561 C C . VAL A 1 333 ? -6.042 -14.577 19.399 1.00 80.62 333 VAL A C 1
ATOM 2563 O O . VAL A 1 333 ? -5.626 -14.076 18.351 1.00 80.62 333 VAL A O 1
ATOM 2566 N N . GLY A 1 334 ? -5.812 -14.020 20.581 1.00 84.44 334 GLY A N 1
ATOM 2567 C CA . GLY A 1 334 ? -4.951 -12.864 20.745 1.00 84.44 334 GLY A CA 1
ATOM 2568 C C . GLY A 1 334 ? -4.333 -12.748 22.129 1.00 84.44 334 GLY A C 1
ATOM 2569 O O . GLY A 1 334 ? -4.698 -13.456 23.067 1.00 84.44 334 GLY A O 1
ATOM 2570 N N . PHE A 1 335 ? -3.419 -11.793 22.241 1.00 86.56 335 PHE A N 1
ATOM 2571 C CA . PHE A 1 335 ? -2.799 -11.375 23.488 1.00 86.56 335 PHE A CA 1
ATOM 2572 C C . PHE A 1 335 ? -2.930 -9.861 23.626 1.00 86.56 335 PHE A C 1
ATOM 2574 O O . PHE A 1 335 ? -2.597 -9.106 22.706 1.00 86.56 335 PHE A O 1
ATOM 2581 N N . ALA A 1 336 ? -3.417 -9.423 24.781 1.00 88.50 336 ALA A N 1
ATOM 2582 C CA . ALA A 1 336 ? -3.522 -8.024 25.151 1.00 88.50 336 ALA A CA 1
ATOM 2583 C C . ALA A 1 336 ? -2.490 -7.696 26.237 1.00 88.50 336 ALA A C 1
ATOM 2585 O O . ALA A 1 336 ? -2.648 -8.078 27.396 1.00 88.50 336 ALA A O 1
ATOM 2586 N N . TYR A 1 337 ? -1.426 -6.991 25.853 1.00 87.00 337 TYR A N 1
ATOM 2587 C CA . TYR A 1 337 ? -0.341 -6.576 26.741 1.00 87.00 337 TYR A CA 1
ATOM 2588 C C . TYR A 1 337 ? -0.652 -5.193 27.294 1.00 87.00 337 TYR A C 1
ATOM 2590 O O . TYR A 1 337 ? -0.719 -4.215 26.546 1.00 87.00 337 TYR A O 1
ATOM 2598 N N . HIS A 1 338 ? -0.818 -5.095 28.604 1.00 86.75 338 HIS A N 1
ATOM 2599 C CA . HIS A 1 338 ? -0.940 -3.818 29.292 1.00 86.75 338 HIS A CA 1
ATOM 2600 C C . HIS A 1 338 ? 0.465 -3.308 29.612 1.00 86.75 338 HIS A C 1
ATOM 2602 O O . HIS A 1 338 ? 1.292 -4.049 30.137 1.00 86.75 338 HIS A O 1
ATOM 2608 N N . VAL A 1 339 ? 0.764 -2.061 29.247 1.00 87.56 339 VAL A N 1
ATOM 2609 C CA . VAL A 1 339 ? 2.128 -1.511 29.322 1.00 87.56 339 VAL A CA 1
ATOM 2610 C C . VAL A 1 339 ? 2.133 -0.158 30.019 1.00 87.56 339 VAL A C 1
ATOM 2612 O O . VAL A 1 339 ? 1.238 0.661 29.788 1.00 87.56 339 VAL A O 1
ATOM 2615 N N . LYS A 1 340 ? 3.155 0.116 30.840 1.00 85.44 340 LYS A N 1
ATOM 2616 C CA . LYS A 1 340 ? 3.341 1.439 31.473 1.00 85.44 340 LYS A CA 1
ATOM 2617 C C . LYS A 1 340 ? 3.778 2.504 30.476 1.00 85.44 340 LYS A C 1
ATOM 2619 O O . LYS A 1 340 ? 3.387 3.668 30.582 1.00 85.44 340 LYS A O 1
ATOM 2624 N N . HIS A 1 341 ? 4.564 2.097 29.481 1.00 85.00 341 HIS A N 1
ATOM 2625 C CA . HIS A 1 341 ? 5.126 2.982 28.472 1.00 85.00 341 HIS A CA 1
ATOM 2626 C C . HIS A 1 341 ? 5.080 2.348 27.081 1.00 85.00 341 HIS A C 1
ATOM 2628 O O . HIS A 1 341 ? 5.792 1.388 26.792 1.00 85.00 341 HIS A O 1
ATOM 2634 N N . ILE A 1 342 ? 4.283 2.935 26.184 1.00 85.12 342 ILE A N 1
ATOM 2635 C CA . ILE A 1 342 ? 4.151 2.444 24.802 1.00 85.12 342 ILE A CA 1
ATOM 2636 C C . ILE A 1 342 ? 5.385 2.711 23.930 1.00 85.12 342 ILE A C 1
ATOM 2638 O O . ILE A 1 342 ? 5.543 2.065 22.900 1.00 85.12 342 ILE A O 1
ATOM 2642 N N . SER A 1 343 ? 6.274 3.631 24.322 1.00 82.50 343 SER A N 1
ATOM 2643 C CA . SER A 1 343 ? 7.384 4.119 23.486 1.00 82.50 343 SER A CA 1
ATOM 2644 C C . SER A 1 343 ? 8.269 3.008 22.913 1.00 82.50 343 SER A C 1
ATOM 2646 O O . SER A 1 343 ? 8.741 3.121 21.786 1.00 82.50 343 SER A O 1
ATOM 2648 N N . LYS A 1 344 ? 8.477 1.917 23.662 1.00 78.94 344 LYS A N 1
ATOM 2649 C CA . LYS A 1 344 ? 9.294 0.772 23.223 1.00 78.94 344 LYS A CA 1
ATOM 2650 C C . LYS A 1 344 ? 8.645 -0.029 22.091 1.00 78.94 344 LYS A C 1
ATOM 2652 O O . LYS A 1 344 ? 9.352 -0.579 21.257 1.00 78.94 344 LYS A O 1
ATOM 2657 N N . PHE A 1 345 ? 7.317 -0.020 22.014 1.00 76.94 345 PHE A N 1
ATOM 2658 C CA . PHE A 1 345 ? 6.531 -0.688 20.973 1.00 76.94 345 PHE A CA 1
ATOM 2659 C C . PHE A 1 345 ? 6.330 0.182 19.721 1.00 76.94 345 PHE A C 1
ATOM 2661 O O . PHE A 1 345 ? 5.743 -0.264 18.735 1.00 76.94 345 PHE A O 1
ATOM 2668 N N . LEU A 1 346 ? 6.814 1.429 19.740 1.00 77.81 346 LEU A N 1
ATOM 2669 C CA . LEU A 1 346 ? 6.771 2.356 18.603 1.00 77.81 346 LEU A CA 1
ATOM 2670 C C . LEU A 1 346 ? 8.071 2.360 17.780 1.00 77.81 346 LEU A C 1
ATOM 2672 O O . LEU A 1 346 ? 8.155 3.074 16.783 1.00 77.81 346 LEU A O 1
ATOM 2676 N N . ILE A 1 347 ? 9.083 1.587 18.192 1.00 69.88 347 ILE A N 1
ATOM 2677 C CA . ILE A 1 347 ? 10.377 1.496 17.506 1.00 69.88 347 ILE A CA 1
ATOM 2678 C C . ILE A 1 347 ? 10.212 0.698 16.205 1.00 69.88 347 ILE A C 1
ATOM 2680 O O . ILE A 1 347 ? 9.729 -0.434 16.218 1.00 69.88 347 ILE A O 1
ATOM 2684 N N . GLU A 1 348 ? 10.658 1.268 15.085 1.00 60.81 348 GLU A N 1
ATOM 2685 C CA . GLU A 1 348 ? 10.623 0.599 13.780 1.00 60.81 348 GLU A CA 1
ATOM 2686 C C . GLU A 1 348 ? 11.443 -0.703 13.782 1.00 60.81 348 GLU A C 1
ATOM 2688 O O . GLU A 1 348 ? 12.538 -0.784 14.351 1.00 60.81 348 GLU A O 1
ATOM 2693 N N . GLY A 1 349 ? 10.907 -1.756 13.160 1.00 59.91 349 GLY A N 1
ATOM 2694 C CA . GLY A 1 349 ? 11.569 -3.057 13.090 1.00 59.91 349 GLY A CA 1
ATOM 2695 C C . GLY A 1 349 ? 11.431 -3.913 14.351 1.00 59.91 349 GLY A C 1
ATOM 2696 O O . GLY A 1 349 ? 11.850 -5.067 14.334 1.00 59.91 349 GLY A O 1
ATOM 2697 N N . ALA A 1 350 ? 10.901 -3.388 15.466 1.00 63.06 350 ALA A N 1
ATOM 2698 C CA . ALA A 1 350 ? 10.754 -4.166 16.701 1.00 63.06 350 ALA A CA 1
ATOM 2699 C C . ALA A 1 350 ? 9.808 -5.359 16.524 1.00 63.06 350 ALA A C 1
ATOM 2701 O O . ALA A 1 350 ? 10.008 -6.395 17.146 1.00 63.06 350 ALA A O 1
ATOM 2702 N N . TYR A 1 351 ? 8.814 -5.207 15.653 1.00 63.22 351 TYR A N 1
ATOM 2703 C CA . TYR A 1 351 ? 7.787 -6.207 15.414 1.00 63.22 351 TYR A CA 1
ATOM 2704 C C . TYR A 1 351 ? 8.142 -7.159 14.265 1.00 63.22 351 TYR A C 1
ATOM 2706 O O . TYR A 1 351 ? 7.853 -8.345 14.330 1.00 63.22 351 TYR A O 1
ATOM 2714 N N . GLU A 1 352 ? 8.830 -6.667 13.235 1.00 61.97 352 GLU A N 1
ATOM 2715 C CA . GLU A 1 352 ? 9.336 -7.481 12.126 1.00 61.97 352 GLU A CA 1
ATOM 2716 C C . GLU A 1 352 ? 10.435 -8.464 12.567 1.00 61.97 352 GLU A C 1
ATOM 2718 O O . GLU A 1 352 ? 10.680 -9.455 11.886 1.00 61.97 352 GLU A O 1
ATOM 2723 N N . ARG A 1 353 ? 11.095 -8.194 13.704 1.00 58.81 353 ARG A N 1
ATOM 2724 C CA . ARG A 1 353 ? 12.086 -9.078 14.343 1.00 58.81 353 ARG A CA 1
ATOM 2725 C C . ARG A 1 353 ? 11.476 -10.119 15.289 1.00 58.81 353 ARG A C 1
ATOM 2727 O O . ARG A 1 353 ? 12.219 -10.944 15.812 1.00 58.81 353 ARG A O 1
ATOM 2734 N N . ASP A 1 354 ? 10.171 -10.063 15.545 1.00 60.28 354 ASP A N 1
ATOM 2735 C CA . ASP A 1 354 ? 9.488 -11.015 16.420 1.00 60.28 354 ASP A CA 1
ATOM 2736 C C . ASP A 1 354 ? 9.461 -12.401 15.742 1.00 60.28 354 ASP A C 1
ATOM 2738 O O . ASP A 1 354 ? 8.923 -12.513 14.638 1.00 60.28 354 ASP A O 1
ATOM 2742 N N . PRO A 1 355 ? 10.029 -13.461 16.344 1.00 54.84 355 PRO A N 1
ATOM 2743 C CA . PRO A 1 355 ? 10.074 -14.791 15.730 1.00 54.84 355 PRO A CA 1
ATOM 2744 C C . PRO A 1 355 ? 8.676 -15.348 15.421 1.00 54.84 355 PRO A C 1
ATOM 2746 O O . PRO A 1 355 ? 8.492 -16.024 14.407 1.00 54.84 355 PRO A O 1
ATOM 2749 N N . ALA A 1 356 ? 7.654 -14.965 16.197 1.00 54.91 356 ALA A N 1
ATOM 2750 C CA . ALA A 1 356 ? 6.272 -15.349 15.922 1.00 54.91 356 ALA A CA 1
ATOM 2751 C C . ALA A 1 356 ? 5.727 -14.729 14.619 1.00 54.91 356 ALA A C 1
ATOM 2753 O O . ALA A 1 356 ? 4.764 -15.254 14.060 1.00 54.91 356 ALA A O 1
ATOM 2754 N N . HIS A 1 357 ? 6.352 -13.656 14.104 1.00 53.50 357 HIS A N 1
ATOM 2755 C CA . HIS A 1 357 ? 6.047 -13.052 12.801 1.00 53.50 357 HIS A CA 1
ATOM 2756 C C . HIS A 1 357 ? 6.271 -14.007 11.625 1.00 53.50 357 HIS A C 1
ATOM 2758 O O . HIS A 1 357 ? 5.585 -13.891 10.609 1.00 53.50 357 HIS A O 1
ATOM 2764 N N . ALA A 1 358 ? 7.210 -14.946 11.762 1.00 48.44 358 ALA A N 1
ATOM 2765 C CA . ALA A 1 358 ? 7.538 -15.919 10.726 1.00 48.44 358 ALA A CA 1
ATOM 2766 C C . ALA A 1 358 ? 6.673 -17.192 10.795 1.00 48.44 358 ALA A C 1
ATOM 2768 O O . ALA A 1 358 ? 6.420 -17.806 9.759 1.00 48.44 358 ALA A O 1
ATOM 2769 N N . GLU A 1 359 ? 6.212 -17.578 11.989 1.00 49.19 359 GLU A N 1
ATOM 2770 C CA . GLU A 1 359 ? 5.557 -18.874 12.234 1.00 49.19 359 GLU A CA 1
ATOM 2771 C C . GLU A 1 359 ? 4.020 -18.816 12.232 1.00 49.19 359 GLU A C 1
ATOM 2773 O O . GLU A 1 359 ? 3.366 -19.789 11.852 1.00 49.19 359 GLU A O 1
ATOM 2778 N N . ALA A 1 360 ? 3.415 -17.681 12.601 1.00 50.66 360 ALA A N 1
ATOM 2779 C CA . ALA A 1 360 ? 1.963 -17.521 12.633 1.00 50.66 360 ALA A CA 1
ATOM 2780 C C . ALA A 1 360 ? 1.447 -16.773 11.391 1.00 50.66 360 ALA A C 1
ATOM 2782 O O . ALA A 1 360 ? 1.911 -15.685 11.049 1.00 50.66 360 ALA A O 1
ATOM 2783 N N . GLY A 1 361 ? 0.438 -17.330 10.713 1.00 55.16 361 GLY A N 1
ATOM 2784 C CA . GLY A 1 361 ? -0.289 -16.622 9.655 1.00 55.16 361 GLY A CA 1
ATOM 2785 C C . GLY A 1 361 ? -0.850 -15.269 10.130 1.00 55.16 361 GLY A C 1
ATOM 2786 O O . GLY A 1 361 ? -1.073 -15.070 11.318 1.00 55.16 361 GLY A O 1
ATOM 2787 N N . LEU A 1 362 ? -1.058 -14.347 9.174 1.00 52.66 362 LEU A N 1
ATOM 2788 C CA . LEU A 1 362 ? -1.571 -12.969 9.315 1.00 52.66 362 LEU A CA 1
ATOM 2789 C C . LEU A 1 362 ? -1.652 -12.436 10.761 1.00 52.66 362 LEU A C 1
ATOM 2791 O O . LEU A 1 362 ? -2.683 -12.587 11.418 1.00 52.66 362 LEU A O 1
ATOM 2795 N N . ILE A 1 363 ? -0.618 -11.719 11.207 1.00 63.47 363 ILE A N 1
ATOM 2796 C CA . ILE A 1 363 ? -0.649 -11.053 12.510 1.00 63.47 363 ILE A CA 1
ATOM 2797 C C . ILE A 1 363 ? -1.072 -9.595 12.364 1.00 63.47 363 ILE A C 1
ATOM 2799 O O . ILE A 1 363 ? -0.545 -8.846 11.533 1.00 63.47 363 ILE A O 1
ATOM 2803 N N . GLN A 1 364 ? -2.035 -9.198 13.189 1.00 77.19 364 GLN A N 1
ATOM 2804 C CA . GLN A 1 364 ? -2.410 -7.805 13.390 1.00 77.19 364 GLN A CA 1
ATOM 2805 C C . GLN A 1 364 ? -1.901 -7.367 14.755 1.00 77.19 364 GLN A C 1
ATOM 2807 O O . GLN A 1 364 ? -2.211 -8.001 15.763 1.00 77.19 364 GLN A O 1
ATOM 2812 N N . CYS A 1 365 ? -1.129 -6.284 14.790 1.00 82.69 365 CYS A N 1
ATOM 2813 C CA . CYS A 1 365 ? -0.642 -5.706 16.033 1.00 82.69 365 CYS A CA 1
ATOM 2814 C C . CYS A 1 365 ? -1.060 -4.243 16.129 1.00 82.69 365 CYS A C 1
ATOM 2816 O O . CYS A 1 365 ? -0.763 -3.444 15.240 1.00 82.69 365 CYS A O 1
ATOM 2818 N N . PHE A 1 366 ? -1.745 -3.884 17.209 1.00 87.50 366 PHE A N 1
ATOM 2819 C CA . PHE A 1 366 ? -2.196 -2.521 17.455 1.00 87.50 366 PHE A CA 1
ATOM 2820 C C . PHE A 1 366 ? -1.624 -2.007 18.768 1.00 87.50 366 PHE A C 1
ATOM 2822 O O . PHE A 1 366 ? -1.797 -2.633 19.808 1.00 87.50 366 PHE A O 1
ATOM 2829 N N . VAL A 1 367 ? -0.972 -0.850 18.720 1.00 89.06 367 VAL A N 1
ATOM 2830 C CA . VAL A 1 367 ? -0.429 -0.138 19.877 1.00 89.06 367 VAL A CA 1
ATOM 2831 C C . VAL A 1 367 ? -1.318 1.064 20.151 1.00 89.06 367 VAL A C 1
ATOM 2833 O O . VAL A 1 367 ? -1.436 1.971 19.324 1.00 89.06 367 VAL A O 1
ATOM 2836 N N . TYR A 1 368 ? -1.929 1.069 21.327 1.00 91.62 368 TYR A N 1
ATOM 2837 C CA . TYR A 1 368 ? -2.935 2.031 21.748 1.00 91.62 368 TYR A CA 1
ATOM 2838 C C . TYR A 1 368 ? -2.476 2.744 23.030 1.00 91.62 368 TYR A C 1
ATOM 2840 O O . TYR A 1 368 ? -2.116 2.100 24.015 1.00 91.62 368 TYR A O 1
ATOM 2848 N N . LYS A 1 369 ? -2.491 4.079 23.036 1.00 92.75 369 LYS A N 1
ATOM 2849 C CA . LYS A 1 369 ? -2.216 4.927 24.205 1.00 92.75 369 LYS A CA 1
ATOM 2850 C C . LYS A 1 369 ? -3.491 5.105 25.024 1.00 92.75 369 LYS A C 1
ATOM 2852 O O . LYS A 1 369 ? -4.529 5.433 24.463 1.00 92.75 369 LYS A O 1
ATOM 2857 N N . ARG A 1 370 ? -3.441 4.929 26.344 1.00 92.25 370 ARG A N 1
ATOM 2858 C CA . ARG A 1 370 ? -4.618 5.090 27.211 1.00 92.25 370 ARG A CA 1
ATOM 2859 C C . ARG A 1 370 ? -4.995 6.566 27.362 1.00 92.25 370 ARG A C 1
ATOM 2861 O O . ARG A 1 370 ? -4.132 7.391 27.657 1.00 92.25 370 ARG A O 1
ATOM 2868 N N . ILE A 1 371 ? -6.280 6.863 27.182 1.00 90.25 371 ILE A N 1
ATOM 2869 C CA . ILE A 1 371 ? -6.891 8.191 27.342 1.00 90.25 371 ILE A CA 1
ATOM 2870 C C . ILE A 1 371 ? -7.597 8.274 28.696 1.00 90.25 371 ILE A C 1
ATOM 2872 O O . ILE A 1 371 ? -7.376 9.213 29.452 1.00 90.25 371 ILE A O 1
ATOM 2876 N N . SER A 1 372 ? -8.424 7.277 29.023 1.00 86.50 372 SER A N 1
ATOM 2877 C CA . SER A 1 372 ? -9.165 7.235 30.285 1.00 86.50 372 SER A CA 1
ATOM 2878 C C . SER A 1 372 ? -9.308 5.807 30.814 1.00 86.50 372 SER A C 1
ATOM 2880 O O . SER A 1 372 ? -9.161 4.827 30.077 1.00 86.50 372 SER A O 1
ATOM 2882 N N . LYS A 1 373 ? -9.556 5.698 32.121 1.00 86.88 373 LYS A N 1
ATOM 2883 C CA . LYS A 1 373 ? -9.783 4.445 32.848 1.00 86.88 373 LYS A CA 1
ATOM 2884 C C . LYS A 1 373 ? -10.863 4.671 33.899 1.00 86.88 373 LYS A C 1
ATOM 2886 O O . LYS A 1 373 ? -10.870 5.709 34.552 1.00 86.88 373 LYS A O 1
ATOM 2891 N N . LEU A 1 374 ? -11.728 3.681 34.072 1.00 84.62 374 LEU A N 1
ATOM 2892 C CA . LEU A 1 374 ? -12.712 3.608 35.143 1.00 84.62 374 LEU A CA 1
ATOM 2893 C C . LEU A 1 374 ? -12.833 2.155 35.613 1.00 84.62 374 LEU A C 1
ATOM 2895 O O . LEU A 1 374 ? -12.817 1.243 34.787 1.00 84.62 374 LEU A O 1
ATOM 2899 N N . SER A 1 375 ? -12.944 1.934 36.917 1.00 83.56 375 SER A N 1
ATOM 2900 C CA . SER A 1 375 ? -13.042 0.603 37.531 1.00 83.56 375 SER A CA 1
ATOM 2901 C C . SER A 1 375 ? -14.071 0.597 38.654 1.00 83.56 375 SER A C 1
ATOM 2903 O O . SER A 1 375 ? -14.310 1.635 39.265 1.00 83.56 375 SER A O 1
ATOM 2905 N N . ARG A 1 376 ? -14.679 -0.566 38.902 1.00 78.62 376 ARG A N 1
ATOM 2906 C CA . ARG A 1 376 ? -15.562 -0.816 40.047 1.00 78.62 376 ARG A CA 1
ATOM 2907 C C . ARG A 1 376 ? -14.773 -0.709 41.359 1.00 78.62 376 ARG A C 1
ATOM 2909 O O . ARG A 1 376 ? -13.601 -1.085 41.397 1.00 78.62 376 ARG A O 1
ATOM 2916 N N . ASP A 1 377 ? -15.408 -0.228 42.424 1.00 64.12 377 ASP A N 1
ATOM 2917 C CA . ASP A 1 377 ? -14.790 -0.141 43.755 1.00 64.12 377 ASP A CA 1
ATOM 2918 C C . ASP A 1 377 ? -14.267 -1.514 44.212 1.00 64.12 377 ASP A C 1
ATOM 2920 O O . ASP A 1 377 ? -14.875 -2.550 43.930 1.00 64.12 377 ASP A O 1
ATOM 2924 N N . GLY A 1 378 ? -13.093 -1.544 44.852 1.00 55.88 378 GLY A N 1
ATOM 2925 C CA . GLY A 1 378 ? -12.397 -2.793 45.209 1.00 55.88 378 GLY A CA 1
ATOM 2926 C C . GLY A 1 378 ? -11.745 -3.530 44.026 1.00 55.88 378 GLY A C 1
ATOM 2927 O O . GLY A 1 378 ? -10.956 -4.446 44.236 1.00 55.88 378 GLY A O 1
ATOM 2928 N N . HIS A 1 379 ? -11.999 -3.088 42.789 1.00 57.97 379 HIS A N 1
ATOM 2929 C CA . HIS A 1 379 ? -11.275 -3.483 41.577 1.00 57.97 379 HIS A CA 1
ATOM 2930 C C . HIS A 1 379 ? -10.318 -2.377 41.086 1.00 57.97 379 HIS A C 1
ATOM 2932 O O . HIS A 1 379 ? -9.888 -2.398 39.926 1.00 57.97 379 HIS A O 1
ATOM 2938 N N . GLU A 1 380 ? -9.935 -1.432 41.962 1.00 55.94 380 GLU A N 1
ATOM 2939 C CA . GLU A 1 380 ? -8.781 -0.531 41.788 1.00 55.94 380 GLU A CA 1
ATOM 2940 C C . GLU A 1 380 ? -7.476 -1.332 41.832 1.00 55.94 380 GLU A C 1
ATOM 2942 O O . GLU A 1 380 ? -6.678 -1.326 42.760 1.00 55.94 380 GLU A O 1
ATOM 2947 N N . LEU A 1 381 ? -7.280 -2.106 40.786 1.00 51.91 381 LEU A N 1
ATOM 2948 C CA . LEU A 1 381 ? -6.158 -3.001 40.640 1.00 51.91 381 LEU A CA 1
ATOM 2949 C C . LEU A 1 381 ? -4.988 -2.184 40.083 1.00 51.91 381 LEU A C 1
ATOM 2951 O O . LEU A 1 381 ? -5.072 -1.611 38.981 1.00 51.91 381 LEU A O 1
ATOM 2955 N N . SER A 1 382 ? -3.932 -2.116 40.896 1.00 43.50 382 SER A N 1
ATOM 2956 C CA . SER A 1 382 ? -2.641 -1.473 40.645 1.00 43.50 382 SER A CA 1
ATOM 2957 C C . SER A 1 382 ? -2.262 -1.515 39.164 1.00 43.50 382 SER A C 1
ATOM 2959 O O . SER A 1 382 ? -2.071 -2.585 38.595 1.00 43.50 382 SER A O 1
ATOM 2961 N N . GLU A 1 383 ? -2.205 -0.346 38.523 1.00 46.25 383 GLU A N 1
ATOM 2962 C CA . GLU A 1 383 ? -1.612 -0.156 37.191 1.00 46.25 383 GLU A CA 1
ATOM 2963 C C . GLU A 1 383 ? -2.028 -1.148 36.077 1.00 46.25 383 GLU A C 1
ATOM 2965 O O . GLU A 1 383 ? -1.249 -1.404 35.160 1.00 46.25 383 GLU A O 1
ATOM 2970 N N . GLY A 1 384 ? -3.270 -1.651 36.068 1.00 49.31 384 GLY A N 1
ATOM 2971 C CA . GLY A 1 384 ? -3.759 -2.358 34.872 1.00 49.31 384 GLY A CA 1
ATOM 2972 C C . GLY A 1 384 ? -4.933 -3.317 35.011 1.00 49.31 384 GLY A C 1
ATOM 2973 O O . GLY A 1 384 ? -5.488 -3.676 33.979 1.00 49.31 384 GLY A O 1
ATOM 2974 N N . GLY A 1 385 ? -5.410 -3.658 36.209 1.00 55.25 385 GLY A N 1
ATOM 2975 C CA . GLY A 1 385 ? -6.663 -4.413 36.336 1.00 55.25 385 GLY A CA 1
ATOM 2976 C C . GLY A 1 385 ? -6.623 -5.826 35.791 1.00 55.25 385 GLY A C 1
ATOM 2977 O O . GLY A 1 385 ? -6.925 -6.035 34.618 1.00 55.25 385 GLY A O 1
ATOM 2978 N N . VAL A 1 386 ? -6.329 -6.791 36.660 1.00 62.03 386 VAL A N 1
ATOM 2979 C CA . VAL A 1 386 ? -6.500 -8.210 36.353 1.00 62.03 386 VAL A CA 1
ATOM 2980 C C . VAL A 1 386 ? -7.988 -8.571 36.382 1.00 62.03 386 VAL A C 1
ATOM 2982 O O . VAL A 1 386 ? -8.623 -8.526 37.433 1.00 62.03 386 VAL A O 1
ATOM 2985 N N . ALA A 1 387 ? -8.560 -8.876 35.220 1.00 70.00 387 ALA A N 1
ATOM 2986 C CA . ALA A 1 387 ? -9.877 -9.484 35.117 1.00 70.00 387 ALA A CA 1
ATOM 2987 C C . ALA A 1 387 ? -9.740 -10.995 35.397 1.00 70.00 387 ALA A C 1
ATOM 2989 O O . ALA A 1 387 ? -8.828 -11.623 34.853 1.00 70.00 387 ALA A O 1
ATOM 2990 N N . PRO A 1 388 ? -10.607 -11.600 36.228 1.00 75.88 388 PRO A N 1
ATOM 2991 C CA . PRO A 1 388 ? -10.559 -13.036 36.488 1.00 75.88 388 PRO A CA 1
ATOM 2992 C C . PRO A 1 388 ? -10.646 -13.865 35.192 1.00 75.88 388 PRO A C 1
ATOM 2994 O O . PRO A 1 388 ? -11.369 -13.462 34.272 1.00 75.88 388 PRO A O 1
ATOM 2997 N N . PRO A 1 389 ? -9.984 -15.034 35.104 1.00 81.31 389 PRO A N 1
ATOM 2998 C CA . PRO A 1 389 ? -10.242 -15.997 34.034 1.00 81.31 389 PRO A CA 1
ATOM 2999 C C . PRO A 1 389 ? -11.744 -16.278 33.887 1.00 81.31 389 PRO A C 1
ATOM 3001 O O . PRO A 1 389 ? -12.469 -16.324 34.877 1.00 81.31 389 PRO A O 1
ATOM 3004 N N . GLY A 1 390 ? -12.220 -16.418 32.650 1.00 82.88 390 GLY A N 1
ATOM 3005 C CA . GLY A 1 390 ? -13.648 -16.544 32.336 1.00 82.88 390 GLY A CA 1
ATOM 3006 C C . GLY A 1 390 ? -14.372 -15.211 32.116 1.00 82.88 390 GLY A C 1
ATOM 3007 O O . GLY A 1 390 ? -15.448 -15.206 31.521 1.00 82.88 390 GLY A O 1
ATOM 3008 N N . SER A 1 391 ? -13.773 -14.078 32.502 1.00 88.75 391 SER A N 1
ATOM 3009 C CA . SER A 1 391 ? -14.327 -12.745 32.223 1.00 88.75 391 SER A CA 1
ATOM 3010 C C . SER A 1 391 ? -14.529 -12.498 30.725 1.00 88.75 391 SER A C 1
ATOM 3012 O O . SER A 1 391 ? -13.822 -13.040 29.870 1.00 88.75 391 SER A O 1
ATOM 3014 N N . VAL A 1 392 ? -15.463 -11.608 30.404 1.00 89.44 392 VAL A N 1
ATOM 3015 C CA . VAL A 1 392 ? -15.765 -11.183 29.037 1.00 89.44 392 VAL A CA 1
ATOM 3016 C C . VAL A 1 392 ? -15.119 -9.828 28.765 1.00 89.44 392 VAL A C 1
ATOM 3018 O O . VAL A 1 392 ? -15.385 -8.847 29.458 1.00 89.44 392 VAL A O 1
ATOM 3021 N N . MET A 1 393 ? -14.295 -9.756 27.722 1.00 90.88 393 MET A N 1
ATOM 3022 C CA . MET A 1 393 ? -13.678 -8.523 27.242 1.00 90.88 393 MET A CA 1
ATOM 3023 C C . MET A 1 393 ? -14.354 -8.066 25.944 1.00 90.88 393 MET A C 1
ATOM 3025 O O . MET A 1 393 ? -14.261 -8.718 24.904 1.00 90.88 393 MET A O 1
ATOM 3029 N N . VAL A 1 394 ? -15.016 -6.912 25.986 1.00 90.38 394 VAL A N 1
ATOM 3030 C CA . VAL A 1 394 ? -15.673 -6.286 24.834 1.00 90.38 394 VAL A CA 1
ATOM 3031 C C . VAL A 1 394 ? -14.796 -5.154 24.310 1.00 90.38 394 VAL A C 1
ATOM 3033 O O . VAL A 1 394 ? -14.598 -4.147 24.986 1.00 90.38 394 VAL A O 1
ATOM 3036 N N . CYS A 1 395 ? -14.305 -5.300 23.084 1.00 90.69 395 CYS A N 1
ATOM 3037 C CA . CYS A 1 395 ? -13.573 -4.266 22.362 1.00 90.69 395 CYS A CA 1
ATOM 3038 C C . CYS A 1 395 ? -14.496 -3.563 21.368 1.00 90.69 395 CYS A C 1
ATOM 3040 O O . CYS A 1 395 ? -15.100 -4.213 20.514 1.00 90.69 395 CYS A O 1
ATOM 3042 N N . VAL A 1 396 ? -14.559 -2.237 21.432 1.00 90.50 396 VAL A N 1
ATOM 3043 C CA . VAL A 1 396 ? -15.308 -1.392 20.498 1.00 90.50 396 VAL A CA 1
ATOM 3044 C C . VAL A 1 396 ? -14.342 -0.389 19.879 1.00 90.50 396 VAL A C 1
ATOM 3046 O O . VAL A 1 396 ? -13.879 0.540 20.536 1.00 90.50 396 VAL A O 1
ATOM 3049 N N . ALA A 1 397 ? -14.008 -0.597 18.611 1.00 89.69 397 ALA A N 1
ATOM 3050 C CA . ALA A 1 397 ? -13.102 0.241 17.843 1.00 89.69 397 ALA A CA 1
ATOM 3051 C C . ALA A 1 397 ? -13.915 1.140 16.902 1.00 89.69 397 ALA A C 1
ATOM 3053 O O . ALA A 1 397 ? -14.708 0.639 16.103 1.00 89.69 397 ALA A O 1
ATOM 3054 N N . ILE A 1 398 ? -13.741 2.461 16.994 1.00 88.00 398 ILE A N 1
ATOM 3055 C CA . ILE A 1 398 ? -14.585 3.452 16.308 1.00 88.00 398 ILE A CA 1
ATOM 3056 C C . ILE A 1 398 ? -13.726 4.517 15.617 1.00 88.00 398 ILE A C 1
ATOM 3058 O O . ILE A 1 398 ? -12.761 5.030 16.185 1.00 88.00 398 ILE A O 1
ATOM 3062 N N . THR A 1 399 ? -14.106 4.870 14.384 1.00 88.88 399 THR A N 1
ATOM 3063 C CA . THR A 1 399 ? -13.637 6.079 13.693 1.00 88.88 399 THR A CA 1
ATOM 3064 C C . THR A 1 399 ? -14.784 7.093 13.677 1.00 88.88 399 THR A C 1
ATOM 3066 O O . THR A 1 399 ? -15.659 6.993 12.815 1.00 88.88 399 THR A O 1
ATOM 3069 N N . PRO A 1 400 ? -14.846 8.032 14.636 1.00 87.94 400 PRO A N 1
ATOM 3070 C CA . PRO A 1 400 ? -15.930 9.003 14.687 1.00 87.94 400 PRO A CA 1
ATOM 3071 C C . PRO A 1 400 ? -15.745 10.068 13.598 1.00 87.94 400 PRO A C 1
ATOM 3073 O O . PRO A 1 400 ? -14.617 10.452 13.282 1.00 87.94 400 PRO A O 1
ATOM 3076 N N . ARG A 1 401 ? -16.849 10.558 13.021 1.00 84.69 401 ARG A N 1
ATOM 3077 C CA . ARG A 1 401 ? -16.821 11.715 12.108 1.00 84.69 401 ARG A CA 1
ATOM 3078 C C . ARG A 1 401 ? -16.551 13.020 12.859 1.00 84.69 401 ARG A C 1
ATOM 3080 O O . ARG A 1 401 ? -15.851 13.880 12.335 1.00 84.69 401 ARG A O 1
ATOM 3087 N N . ASP A 1 402 ? -17.088 13.131 14.070 1.00 90.19 402 ASP A N 1
ATOM 3088 C CA . ASP A 1 402 ? -16.874 14.239 14.998 1.00 90.19 402 ASP A CA 1
ATOM 3089 C C . ASP A 1 402 ? -16.219 13.702 16.280 1.00 90.19 402 ASP A C 1
ATOM 3091 O O . ASP A 1 402 ? -16.836 12.977 17.061 1.00 90.19 402 ASP A O 1
ATOM 3095 N N . ILE A 1 403 ? -14.930 14.001 16.454 1.00 89.19 403 ILE A N 1
ATOM 3096 C CA . ILE A 1 403 ? -14.121 13.508 17.579 1.00 89.19 403 ILE A CA 1
ATOM 3097 C C . ILE A 1 403 ? -14.533 14.185 18.892 1.00 89.19 403 ILE A C 1
ATOM 3099 O O . ILE A 1 403 ? -14.475 13.552 19.950 1.00 89.19 403 ILE A O 1
ATOM 3103 N N . GLU A 1 404 ? -14.941 15.454 18.834 1.00 89.81 404 GLU A N 1
ATOM 3104 C CA . GLU A 1 404 ? -15.322 16.219 20.019 1.00 89.81 404 GLU A CA 1
ATOM 3105 C C . GLU A 1 404 ? -16.664 15.715 20.554 1.00 89.81 404 GLU A C 1
ATOM 3107 O O . GLU A 1 404 ? -16.761 15.379 21.734 1.00 89.81 404 GLU A O 1
ATOM 3112 N N . ASP A 1 405 ? -17.661 15.561 19.676 1.00 91.12 405 ASP A N 1
ATOM 3113 C CA . ASP A 1 405 ? -18.973 15.004 20.031 1.00 91.12 405 ASP A CA 1
ATOM 3114 C C . ASP A 1 405 ? -18.853 13.565 20.556 1.00 91.12 405 ASP A C 1
ATOM 3116 O O . ASP A 1 405 ? -19.455 13.218 21.570 1.00 91.12 405 ASP A O 1
ATOM 3120 N N . TYR A 1 406 ? -18.007 12.739 19.929 1.00 90.94 406 TYR A N 1
ATOM 3121 C CA . TYR A 1 406 ? -17.706 11.383 20.402 1.00 90.94 406 TYR A CA 1
ATOM 3122 C C . TYR A 1 406 ? -17.072 11.360 21.797 1.00 90.94 406 TYR A C 1
ATOM 3124 O O . TYR A 1 406 ? -17.384 10.486 22.610 1.00 90.94 406 TYR A O 1
ATOM 3132 N N . SER A 1 407 ? -16.160 12.294 22.072 1.00 89.50 407 SER A N 1
ATOM 3133 C CA . SER A 1 407 ? -15.489 12.366 23.370 1.00 89.50 407 SER A CA 1
ATOM 3134 C C . SER A 1 407 ? -16.459 12.810 24.460 1.00 89.50 407 SER A C 1
ATOM 3136 O O . SER A 1 407 ? -16.552 12.123 25.476 1.00 89.50 407 SER A O 1
ATOM 3138 N N . LYS A 1 408 ? -17.260 13.853 24.197 1.00 92.00 408 LYS A N 1
ATOM 3139 C CA . LYS A 1 408 ? -18.321 14.321 25.103 1.00 92.00 408 LYS A CA 1
ATOM 3140 C C . LYS A 1 408 ? -19.348 13.234 25.394 1.00 92.00 408 LYS A C 1
ATOM 3142 O O . LYS A 1 408 ? -19.642 12.983 26.554 1.00 92.00 408 LYS A O 1
ATOM 3147 N N . TRP A 1 409 ? -19.826 12.526 24.369 1.00 93.31 409 TRP A N 1
ATOM 3148 C CA . TRP A 1 409 ? -20.760 11.412 24.548 1.00 93.31 409 TRP A CA 1
ATOM 3149 C C . TRP A 1 409 ? -20.226 10.356 25.519 1.00 93.31 409 TRP A C 1
ATOM 3151 O O . TRP A 1 409 ? -20.951 9.898 26.403 1.00 93.31 409 TRP A O 1
ATOM 3161 N N . TYR A 1 410 ? -18.951 9.979 25.384 1.00 90.75 410 TYR A N 1
ATOM 3162 C CA . TYR A 1 410 ? -18.329 9.033 26.305 1.00 90.75 410 TYR A CA 1
ATOM 3163 C C . TYR A 1 410 ? -18.232 9.584 27.726 1.00 90.75 410 TYR A C 1
ATOM 3165 O O . TYR A 1 410 ? -18.604 8.880 28.664 1.00 90.75 410 TYR A O 1
ATOM 3173 N N . ASP A 1 411 ? -17.734 10.809 27.872 1.00 87.69 411 ASP A N 1
ATOM 3174 C CA . ASP A 1 411 ? -17.396 11.391 29.171 1.00 87.69 411 ASP A CA 1
ATOM 3175 C C . ASP A 1 411 ? -18.647 11.801 29.972 1.00 87.69 411 ASP A C 1
ATOM 3177 O O . ASP A 1 411 ? -18.675 11.665 31.197 1.00 87.69 411 ASP A O 1
ATOM 3181 N N . GLU A 1 412 ? -19.702 12.251 29.289 1.00 91.94 412 GLU A N 1
ATOM 3182 C CA . GLU A 1 412 ? -20.916 12.788 29.910 1.00 91.94 412 GLU A CA 1
ATOM 3183 C C . GLU A 1 412 ? -22.034 11.743 30.059 1.00 91.94 412 GLU A C 1
ATOM 3185 O O . GLU A 1 412 ? -22.740 11.741 31.072 1.00 91.94 412 GLU A O 1
ATOM 3190 N N . GLU A 1 413 ? -22.192 10.835 29.088 1.00 92.31 413 GLU A N 1
ATOM 3191 C CA . GLU A 1 413 ? -23.358 9.944 29.001 1.00 92.31 413 GLU A CA 1
ATOM 3192 C C . GLU A 1 413 ? -22.966 8.459 29.068 1.00 92.31 413 GLU A C 1
ATOM 3194 O O . GLU A 1 413 ? -23.300 7.744 30.020 1.00 92.31 413 GLU A O 1
ATOM 3199 N N . HIS A 1 414 ? -22.244 7.974 28.058 1.00 91.81 414 HIS A N 1
ATOM 3200 C CA . HIS A 1 414 ? -22.106 6.545 27.787 1.00 91.81 414 HIS A CA 1
ATOM 3201 C C . HIS A 1 414 ? -21.346 5.795 28.876 1.00 91.81 414 HIS A C 1
ATOM 3203 O O . HIS A 1 414 ? -21.768 4.719 29.309 1.00 91.81 414 HIS A O 1
ATOM 3209 N N . GLN A 1 415 ? -20.246 6.371 29.368 1.00 86.62 415 GLN A N 1
ATOM 3210 C CA . GLN A 1 415 ? -19.393 5.699 30.342 1.00 86.62 415 GLN A CA 1
ATOM 3211 C C . GLN A 1 415 ? -20.121 5.451 31.669 1.00 86.62 415 GLN A C 1
ATOM 3213 O O . GLN A 1 415 ? -19.970 4.374 32.242 1.00 86.62 415 GLN A O 1
ATOM 3218 N N . ARG A 1 416 ? -20.973 6.388 32.109 1.00 89.00 416 ARG A N 1
ATOM 3219 C CA . ARG A 1 416 ? -21.804 6.256 33.321 1.00 89.00 416 ARG A CA 1
ATOM 3220 C C . ARG A 1 416 ? -22.943 5.249 33.174 1.00 89.00 416 ARG A C 1
ATOM 3222 O O . ARG A 1 416 ? -23.413 4.711 34.172 1.00 89.00 416 ARG A O 1
ATOM 3229 N N . MET A 1 417 ? -23.429 5.018 31.958 1.00 91.00 417 MET A N 1
ATOM 3230 C CA . MET A 1 417 ? -24.453 4.001 31.711 1.00 91.00 417 MET A CA 1
ATOM 3231 C C . MET A 1 417 ? -23.844 2.601 31.679 1.00 91.00 417 MET A C 1
ATOM 3233 O O . MET A 1 417 ? -24.399 1.682 32.273 1.00 91.00 417 MET A O 1
ATOM 3237 N N . ILE A 1 418 ? -22.666 2.445 31.066 1.00 90.56 418 ILE A N 1
ATOM 3238 C CA . ILE A 1 418 ? -21.960 1.157 31.022 1.00 90.56 418 ILE A CA 1
ATOM 3239 C C . ILE A 1 418 ? -21.641 0.631 32.426 1.00 90.56 418 ILE A C 1
ATOM 3241 O O . ILE A 1 418 ? -21.754 -0.570 32.661 1.00 90.56 418 ILE A O 1
ATOM 3245 N N . THR A 1 419 ? -21.296 1.502 33.377 1.00 90.25 419 THR A N 1
ATOM 3246 C CA . THR A 1 419 ? -20.988 1.070 34.751 1.00 90.25 419 THR A CA 1
ATOM 3247 C C . THR A 1 419 ? -22.181 0.477 35.499 1.00 90.25 419 THR A C 1
ATOM 3249 O O . THR A 1 419 ? -21.984 -0.185 36.513 1.00 90.25 419 THR A O 1
ATOM 3252 N N . LYS A 1 420 ? -23.413 0.708 35.025 1.00 92.00 420 LYS A N 1
ATOM 3253 C CA . LYS A 1 420 ? -24.639 0.146 35.615 1.00 92.00 420 LYS A CA 1
ATOM 3254 C C . LYS A 1 420 ? -24.939 -1.267 35.128 1.00 92.00 420 LYS A C 1
ATOM 3256 O O . LYS A 1 420 ? -25.775 -1.949 35.715 1.00 92.00 420 LYS A O 1
ATOM 3261 N N . VAL A 1 421 ? -24.279 -1.716 34.060 1.00 92.06 421 VAL A N 1
ATOM 3262 C CA . VAL A 1 421 ? -24.491 -3.054 33.512 1.00 92.06 421 VAL A CA 1
ATOM 3263 C C . VAL A 1 421 ? -24.035 -4.095 34.543 1.00 92.06 421 VAL A C 1
ATOM 3265 O O . VAL A 1 421 ? -22.880 -4.051 34.979 1.00 92.06 421 VAL A O 1
ATOM 3268 N N . PRO A 1 422 ? -24.900 -5.055 34.928 1.00 91.56 422 PRO A N 1
ATOM 3269 C CA . PRO A 1 422 ? -24.538 -6.093 35.885 1.00 91.56 422 PRO A CA 1
ATOM 3270 C C . PRO A 1 422 ? -23.270 -6.841 35.471 1.00 91.56 422 PRO A C 1
ATOM 3272 O O . PRO A 1 422 ? -23.103 -7.206 34.306 1.00 91.56 422 PRO A O 1
ATOM 3275 N N . GLY A 1 423 ? -22.376 -7.070 36.429 1.00 88.00 423 GLY A N 1
ATOM 3276 C CA . GLY A 1 423 ? -21.093 -7.720 36.179 1.00 88.00 423 GLY A CA 1
ATOM 3277 C C . GLY A 1 423 ? -20.036 -6.820 35.534 1.00 88.00 423 GLY A C 1
ATOM 3278 O O . GLY A 1 423 ? -18.982 -7.318 35.176 1.00 88.00 423 GLY A O 1
ATOM 3279 N N . TRP A 1 424 ? -20.258 -5.512 35.360 1.00 91.38 424 TRP A N 1
ATOM 3280 C CA . TRP A 1 424 ? -19.202 -4.602 34.895 1.00 91.38 424 TRP A CA 1
ATOM 3281 C C . TRP A 1 424 ? -18.018 -4.558 35.880 1.00 91.38 424 TRP A C 1
ATOM 3283 O O . TRP A 1 424 ? -18.218 -4.420 37.089 1.00 91.38 424 TRP A O 1
ATOM 3293 N N . ILE A 1 425 ? -16.790 -4.666 35.356 1.00 88.19 425 ILE A N 1
ATOM 3294 C CA . ILE A 1 425 ? -15.536 -4.655 36.131 1.00 88.19 425 ILE A CA 1
ATOM 3295 C C . ILE A 1 425 ? -14.772 -3.347 35.900 1.00 88.19 425 ILE A C 1
ATOM 3297 O O . ILE A 1 425 ? -14.445 -2.625 36.843 1.00 88.19 425 ILE A O 1
ATOM 3301 N N . LYS A 1 426 ? -14.433 -3.060 34.637 1.00 88.44 426 LYS A N 1
ATOM 3302 C CA . LYS A 1 426 ? -13.666 -1.869 34.250 1.00 88.44 426 LYS A CA 1
ATOM 3303 C C . LYS A 1 426 ? -13.915 -1.467 32.800 1.00 88.44 426 LYS A C 1
ATOM 3305 O O . LYS A 1 426 ? -14.282 -2.289 31.963 1.00 88.44 426 LYS A O 1
ATOM 3310 N N . SER A 1 427 ? -13.657 -0.198 32.510 1.00 90.00 427 SER A N 1
ATOM 3311 C CA . SER A 1 427 ? -13.697 0.405 31.179 1.00 90.00 427 SER A CA 1
ATOM 3312 C C . SER A 1 427 ? -12.423 1.208 30.946 1.00 90.00 427 SER A C 1
ATOM 3314 O O . SER A 1 427 ? -12.062 2.057 31.760 1.00 90.00 427 SER A O 1
ATOM 3316 N N . GLU A 1 428 ? -11.755 0.975 29.824 1.00 90.75 428 GLU A N 1
ATOM 3317 C CA . GLU A 1 428 ? -10.552 1.701 29.422 1.00 90.75 428 GLU A CA 1
ATOM 3318 C C . GLU A 1 428 ? -10.734 2.235 27.998 1.00 90.75 428 GLU A C 1
ATOM 3320 O O . GLU A 1 428 ? -11.185 1.514 27.107 1.00 90.75 428 GLU A O 1
ATOM 3325 N N . ARG A 1 429 ? -10.396 3.509 27.776 1.00 92.25 429 ARG A N 1
ATOM 3326 C CA . ARG A 1 429 ? -10.427 4.145 26.452 1.00 92.25 429 ARG A CA 1
ATOM 3327 C C . ARG A 1 429 ? -9.012 4.426 25.989 1.00 92.25 429 ARG A C 1
ATOM 3329 O O . ARG A 1 429 ? -8.163 4.845 26.779 1.00 92.25 429 ARG A O 1
ATOM 3336 N N . TYR A 1 430 ? -8.779 4.249 24.698 1.00 93.25 430 TYR A N 1
ATOM 3337 C CA . TYR A 1 430 ? -7.472 4.394 24.089 1.00 93.25 430 TYR A CA 1
ATOM 3338 C C . TYR A 1 430 ? -7.520 5.113 22.742 1.00 93.25 430 TYR A C 1
ATOM 3340 O O . TYR A 1 430 ? -8.509 5.041 22.012 1.00 93.25 430 TYR A O 1
ATOM 3348 N N . GLU A 1 431 ? -6.400 5.747 22.409 1.00 92.19 431 GLU A N 1
ATOM 3349 C CA . GLU A 1 431 ? -6.087 6.367 21.126 1.00 92.19 431 GLU A CA 1
ATOM 3350 C C . GLU A 1 431 ? -5.031 5.533 20.400 1.00 92.19 431 GLU A C 1
ATOM 3352 O O . GLU A 1 431 ? -4.065 5.068 21.010 1.00 92.19 431 GLU A O 1
ATOM 3357 N N . LEU A 1 432 ? -5.189 5.319 19.100 1.00 91.12 432 LEU A N 1
ATOM 3358 C CA . LEU A 1 432 ? -4.232 4.559 18.308 1.00 91.12 432 LEU A CA 1
ATOM 3359 C C . LEU A 1 432 ? -2.904 5.316 18.204 1.00 91.12 432 LEU A C 1
ATOM 3361 O O . LEU A 1 432 ? -2.841 6.397 17.625 1.00 91.12 432 LEU A O 1
ATOM 3365 N N . ALA A 1 433 ? -1.822 4.701 18.678 1.00 88.19 433 ALA A N 1
ATOM 3366 C CA . ALA A 1 433 ? -0.471 5.212 18.476 1.00 88.19 433 ALA A CA 1
ATOM 3367 C C . ALA A 1 433 ? 0.158 4.636 17.198 1.00 88.19 433 ALA A C 1
ATOM 3369 O O . ALA A 1 433 ? 0.764 5.362 16.407 1.00 88.19 433 ALA A O 1
ATOM 3370 N N . LYS A 1 434 ? 0.013 3.323 16.969 1.00 85.31 434 LYS A N 1
ATOM 3371 C CA . LYS A 1 434 ? 0.565 2.647 15.786 1.00 85.31 434 LYS A CA 1
ATOM 3372 C C . LYS A 1 434 ? -0.159 1.334 15.504 1.00 85.31 434 LYS A C 1
ATOM 3374 O O . LYS A 1 434 ? -0.637 0.675 16.417 1.00 85.31 434 LYS A O 1
ATOM 3379 N N . ALA A 1 435 ? -0.200 0.934 14.239 1.00 82.56 435 ALA A N 1
ATOM 3380 C CA . ALA A 1 435 ? -0.670 -0.378 13.811 1.00 82.56 435 ALA A CA 1
ATOM 3381 C C . ALA A 1 435 ? 0.375 -1.027 12.896 1.00 82.56 435 ALA A C 1
ATOM 3383 O O . ALA A 1 435 ? 0.937 -0.348 12.032 1.00 82.56 435 ALA A O 1
ATOM 3384 N N . TYR A 1 436 ? 0.598 -2.326 13.070 1.00 77.19 436 TYR A N 1
ATOM 3385 C CA . TYR A 1 436 ? 1.497 -3.160 12.277 1.00 77.19 436 TYR A CA 1
ATOM 3386 C C . TYR A 1 436 ? 0.721 -4.352 11.694 1.00 77.19 436 TYR A C 1
ATOM 3388 O O . TYR A 1 436 ? -0.234 -4.842 12.303 1.00 77.19 436 TYR A O 1
ATOM 3396 N N . GLY A 1 437 ? 1.126 -4.820 10.509 1.00 68.00 437 GLY A N 1
ATOM 3397 C CA . GLY A 1 437 ? 0.488 -5.939 9.803 1.00 68.00 437 GLY A CA 1
ATOM 3398 C C . GLY A 1 437 ? -0.060 -5.578 8.416 1.00 68.00 437 GLY A C 1
ATOM 3399 O O . GLY A 1 437 ? -0.185 -4.411 8.041 1.00 68.00 437 GLY A O 1
ATOM 3400 N N . SER A 1 438 ? -0.365 -6.604 7.616 1.00 53.59 438 SER A N 1
ATOM 3401 C CA . SER A 1 438 ? -0.630 -6.465 6.174 1.00 53.59 438 SER A CA 1
ATOM 3402 C C . SER A 1 438 ? -2.086 -6.133 5.817 1.00 53.59 438 SER A C 1
ATOM 3404 O O . SER A 1 438 ? -2.345 -5.608 4.729 1.00 53.59 438 SER A O 1
ATOM 3406 N N . GLN A 1 439 ? -3.045 -6.374 6.718 1.00 52.31 439 GLN A N 1
ATOM 3407 C CA . GLN A 1 439 ? -4.455 -6.015 6.539 1.00 52.31 439 GLN A CA 1
ATOM 3408 C C . GLN A 1 439 ? -5.127 -5.739 7.884 1.00 52.31 439 GLN A C 1
ATOM 3410 O O . GLN A 1 439 ? -5.341 -6.678 8.634 1.00 52.31 439 GLN A O 1
ATOM 3415 N N . VAL A 1 440 ? -5.470 -4.477 8.161 1.00 54.50 440 VAL A N 1
ATOM 3416 C CA . VAL A 1 440 ? -6.722 -4.007 8.793 1.00 54.50 440 VAL A CA 1
ATOM 3417 C C . VAL A 1 440 ? -6.601 -2.496 8.996 1.00 54.50 440 VAL A C 1
ATOM 3419 O O . VAL A 1 440 ? -5.554 -1.985 9.386 1.00 54.50 440 VAL A O 1
ATOM 3422 N N . GLY A 1 441 ? -7.658 -1.753 8.668 1.00 63.75 441 GLY A N 1
ATOM 3423 C CA . GLY A 1 441 ? -7.758 -0.369 9.111 1.00 63.75 441 GLY A CA 1
ATOM 3424 C C . GLY A 1 441 ? -7.927 -0.375 10.626 1.00 63.75 441 GLY A C 1
ATOM 3425 O O . GLY A 1 441 ? -8.928 -0.885 11.118 1.00 63.75 441 GLY A O 1
ATOM 3426 N N . ALA A 1 442 ? -6.955 0.150 11.362 1.00 78.12 442 ALA A N 1
ATOM 3427 C CA . ALA A 1 442 ? -7.106 0.362 12.791 1.00 78.12 442 ALA A CA 1
ATOM 3428 C C . ALA A 1 442 ? -7.995 1.589 13.015 1.00 78.12 442 ALA A C 1
ATOM 3430 O O . ALA A 1 442 ? -7.754 2.642 12.420 1.00 78.12 442 ALA A O 1
ATOM 3431 N N . ALA A 1 443 ? -9.025 1.447 13.845 1.00 85.81 443 ALA A N 1
ATOM 3432 C CA . ALA A 1 443 ? -9.809 2.599 14.258 1.00 85.81 443 ALA A CA 1
ATOM 3433 C C . ALA A 1 443 ? -8.956 3.477 15.196 1.00 85.81 443 ALA A C 1
ATOM 3435 O O . ALA A 1 443 ? -8.203 2.923 16.010 1.00 85.81 443 ALA A O 1
ATOM 3436 N N . PRO A 1 444 ? -9.050 4.815 15.094 1.00 88.69 444 PRO A N 1
ATOM 3437 C CA . PRO A 1 444 ? -8.257 5.736 15.900 1.00 88.69 444 PRO A CA 1
ATOM 3438 C C . PRO A 1 444 ? -8.612 5.661 17.385 1.00 88.69 444 PRO A C 1
ATOM 3440 O O . PRO A 1 44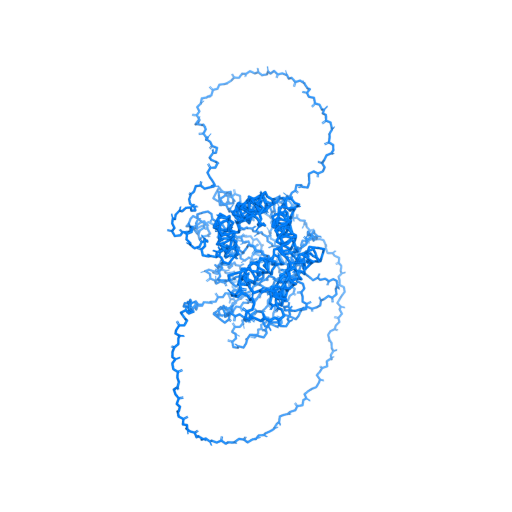4 ? -7.756 5.955 18.211 1.00 88.69 444 PRO A O 1
ATOM 3443 N N . PHE A 1 445 ? -9.826 5.225 17.731 1.00 92.19 445 PHE A N 1
ATOM 3444 C CA . PHE A 1 445 ? -10.245 5.044 19.114 1.00 92.19 445 PHE A CA 1
ATOM 3445 C C . PHE A 1 445 ? -10.657 3.604 19.382 1.00 92.19 445 PHE A C 1
ATOM 3447 O O . PHE A 1 445 ? -11.328 2.970 18.565 1.00 92.19 445 PHE A O 1
ATOM 3454 N N . LEU A 1 446 ? -10.272 3.116 20.556 1.00 93.62 446 LEU A N 1
ATOM 3455 C CA . LEU A 1 446 ? -10.646 1.811 21.078 1.00 93.62 446 LEU A CA 1
ATOM 3456 C C . LEU A 1 446 ? -11.181 1.985 22.498 1.00 93.62 446 LEU A C 1
ATOM 3458 O O . LEU A 1 446 ? -10.503 2.553 23.349 1.00 93.62 446 LEU A O 1
ATOM 3462 N N . ALA A 1 447 ? -12.371 1.463 22.763 1.00 92.50 447 ALA A N 1
ATOM 3463 C CA . ALA A 1 447 ? -12.871 1.248 24.110 1.00 92.50 447 ALA A CA 1
ATOM 3464 C C . ALA A 1 447 ? -12.820 -0.246 24.436 1.00 92.50 447 ALA A C 1
ATOM 3466 O O . ALA A 1 447 ? -13.195 -1.085 23.612 1.00 92.50 447 ALA A O 1
ATOM 3467 N N . VAL A 1 448 ? -12.329 -0.579 25.624 1.00 92.31 448 VAL A N 1
ATOM 3468 C CA . VAL A 1 448 ? -12.248 -1.947 26.133 1.00 92.31 448 VAL A CA 1
ATOM 3469 C C . VAL A 1 448 ? -13.011 -2.011 27.445 1.00 92.31 448 VAL A C 1
ATOM 3471 O O . VAL A 1 448 ? -12.690 -1.298 28.395 1.00 92.31 448 VAL A O 1
ATOM 3474 N N . HIS A 1 449 ? -14.022 -2.869 27.494 1.00 91.75 449 HIS A N 1
ATOM 3475 C CA . HIS A 1 449 ? -14.872 -3.068 28.660 1.00 91.75 449 HIS A CA 1
ATOM 3476 C C . HIS A 1 449 ? -14.747 -4.507 29.141 1.00 91.75 449 HIS A C 1
ATOM 3478 O O . HIS A 1 449 ? -14.871 -5.435 28.345 1.00 91.75 449 HIS A O 1
ATOM 3484 N N . PHE A 1 450 ? -14.524 -4.686 30.435 1.00 90.06 450 PHE A N 1
ATOM 3485 C CA . PHE A 1 450 ? -14.437 -5.994 31.068 1.00 90.06 450 PHE A CA 1
ATOM 3486 C C . PHE A 1 450 ? -15.675 -6.239 31.916 1.00 90.06 450 PHE A C 1
ATOM 3488 O O . PHE A 1 450 ? -16.106 -5.353 32.662 1.00 90.06 450 PHE A O 1
ATOM 3495 N N . TYR A 1 451 ? -16.201 -7.452 31.812 1.00 90.12 451 TYR A N 1
ATOM 3496 C CA . TYR A 1 451 ? -17.344 -7.930 32.567 1.00 90.12 451 TYR A CA 1
ATOM 3497 C C . TYR A 1 451 ? -17.039 -9.293 33.185 1.00 90.12 451 TYR A C 1
ATOM 3499 O O . TYR A 1 451 ? -16.274 -10.072 32.617 1.00 90.12 451 TYR A O 1
ATOM 3507 N N . ASP A 1 452 ? -17.665 -9.585 34.318 1.00 88.69 452 ASP A N 1
ATOM 3508 C CA . ASP A 1 452 ? -17.679 -10.899 34.952 1.00 88.69 452 ASP A CA 1
ATOM 3509 C C . ASP A 1 452 ? -18.228 -11.955 33.965 1.00 88.69 452 ASP A C 1
ATOM 3511 O O . ASP A 1 452 ? -18.970 -11.625 33.037 1.00 88.69 452 ASP A O 1
ATOM 3515 N N . GLU A 1 453 ? -17.883 -13.235 34.141 1.00 87.31 453 GLU A N 1
ATOM 3516 C CA . GLU A 1 453 ? -18.364 -14.320 33.261 1.00 87.31 453 GLU A CA 1
ATOM 3517 C C . GLU A 1 453 ? -19.901 -14.345 33.179 1.00 87.31 453 GLU A C 1
ATOM 3519 O O . GLU A 1 453 ? -20.483 -14.444 32.098 1.00 87.31 453 GLU A O 1
ATOM 3524 N N . LYS A 1 454 ? -20.563 -14.162 34.328 1.00 88.00 454 LYS A N 1
ATOM 3525 C CA . LYS A 1 454 ? -22.005 -13.917 34.422 1.00 88.00 454 LYS A CA 1
ATOM 3526 C C . LYS A 1 454 ? -22.249 -12.413 34.484 1.00 88.00 454 LYS A C 1
ATOM 3528 O O . LYS A 1 454 ? -21.976 -11.778 35.499 1.00 88.00 454 LYS A O 1
ATOM 3533 N N . ASN A 1 455 ? -22.776 -11.852 33.403 1.00 89.56 455 ASN A N 1
ATOM 3534 C CA . ASN A 1 455 ? -22.981 -10.413 33.259 1.00 89.56 455 ASN A CA 1
ATOM 3535 C C . ASN A 1 455 ? -24.325 -10.080 32.594 1.00 89.56 455 ASN A C 1
ATOM 3537 O O . ASN A 1 455 ? -25.052 -10.955 32.128 1.00 89.56 455 ASN A O 1
ATOM 3541 N N . GLY A 1 456 ? -24.656 -8.790 32.576 1.00 86.50 456 GLY A N 1
ATOM 3542 C CA . GLY A 1 456 ? -25.880 -8.245 31.995 1.00 86.50 456 GLY A CA 1
ATOM 3543 C C . GLY A 1 456 ? -25.739 -7.737 30.558 1.00 86.50 456 GLY A C 1
ATOM 3544 O O . GLY A 1 456 ? -26.544 -6.896 30.149 1.00 86.50 456 GLY A O 1
ATOM 3545 N N . LEU A 1 457 ? -24.732 -8.176 29.789 1.00 87.31 457 LEU A N 1
ATOM 3546 C CA . LEU A 1 457 ? -24.621 -7.816 28.369 1.00 87.31 457 LEU A CA 1
ATOM 3547 C C . LEU A 1 457 ? -25.862 -8.305 27.598 1.00 87.31 457 LEU A C 1
ATOM 3549 O O . LEU A 1 457 ? -26.319 -9.426 27.783 1.00 87.31 457 LEU A O 1
ATOM 3553 N N . GLY A 1 458 ? -26.446 -7.445 26.755 1.00 84.19 458 GLY A N 1
ATOM 3554 C CA . GLY A 1 458 ? -27.737 -7.707 26.088 1.00 84.19 458 GLY A CA 1
ATOM 3555 C C . GLY A 1 458 ? -28.979 -7.475 26.971 1.00 84.19 458 GLY A C 1
ATOM 3556 O O . GLY A 1 458 ? -30.106 -7.377 26.471 1.00 84.19 458 GLY A O 1
ATOM 3557 N N . GLY A 1 459 ? -28.783 -7.318 28.282 1.00 86.56 459 GLY A N 1
ATOM 3558 C CA . GLY A 1 459 ? -29.827 -6.986 29.246 1.00 86.56 459 GLY A CA 1
ATOM 3559 C C . GLY A 1 459 ? -30.367 -5.554 29.108 1.00 86.56 459 GLY A C 1
ATOM 3560 O O . GLY A 1 459 ? -29.914 -4.787 28.254 1.00 86.56 459 GLY A O 1
ATOM 3561 N N . PRO A 1 460 ? -31.344 -5.171 29.951 1.00 90.38 460 PRO A N 1
ATOM 3562 C CA . PRO A 1 460 ? -32.001 -3.865 29.880 1.00 90.38 460 PRO A CA 1
ATOM 3563 C C . PRO A 1 460 ? -31.037 -2.697 30.125 1.00 90.38 460 PRO A C 1
ATOM 3565 O O . PRO A 1 460 ? -31.067 -1.737 29.366 1.00 90.38 460 PRO A O 1
ATOM 3568 N N . GLU A 1 461 ? -30.134 -2.800 31.106 1.00 90.56 461 GLU A N 1
ATOM 3569 C CA . GLU A 1 461 ? -29.128 -1.759 31.390 1.00 90.56 461 GLU A CA 1
ATOM 3570 C C . GLU A 1 461 ? -28.147 -1.575 30.225 1.00 90.56 461 GLU A C 1
ATOM 3572 O O . GLU A 1 461 ? -27.807 -0.454 29.844 1.00 90.56 461 GLU A O 1
ATOM 3577 N N . TRP A 1 462 ? -27.732 -2.677 29.592 1.00 90.88 462 TRP A N 1
ATOM 3578 C CA . TRP A 1 462 ? -26.873 -2.601 28.415 1.00 90.88 462 TRP A CA 1
ATOM 3579 C C . TRP A 1 462 ? -27.612 -1.970 27.230 1.00 90.88 462 TRP A C 1
ATOM 3581 O O . TRP A 1 462 ? -27.071 -1.063 26.597 1.00 90.88 462 TRP A O 1
ATOM 3591 N N . ARG A 1 463 ? -28.863 -2.377 26.965 1.00 87.94 463 ARG A N 1
ATOM 3592 C CA . ARG A 1 463 ? -29.709 -1.774 25.920 1.00 87.94 463 ARG A CA 1
ATOM 3593 C C . ARG A 1 463 ? -29.923 -0.282 26.155 1.00 87.94 463 ARG A C 1
ATOM 3595 O O . ARG A 1 463 ? -29.690 0.510 25.244 1.00 87.94 463 ARG A O 1
ATOM 3602 N N . ALA A 1 464 ? -30.229 0.117 27.387 1.00 89.25 464 ALA A N 1
ATOM 3603 C CA . ALA A 1 464 ? -30.353 1.520 27.768 1.00 89.25 464 ALA A CA 1
ATOM 3604 C C . ALA A 1 464 ? -29.073 2.316 27.458 1.00 89.25 464 ALA A C 1
ATOM 3606 O O . ALA A 1 464 ? -29.161 3.437 26.964 1.00 89.25 464 ALA A O 1
ATOM 3607 N N . SER A 1 465 ? -27.890 1.716 27.651 1.00 86.88 465 SER A N 1
ATOM 3608 C CA . SER A 1 465 ? -26.608 2.373 27.364 1.00 86.88 465 SER A CA 1
ATOM 3609 C C . SER A 1 465 ? -26.310 2.590 25.874 1.00 86.88 465 SER A C 1
ATOM 3611 O O . SER A 1 465 ? -25.484 3.442 25.545 1.00 86.88 465 SER A O 1
ATOM 3613 N N . VAL A 1 466 ? -26.954 1.836 24.972 1.00 86.25 466 VAL A N 1
ATOM 3614 C CA . VAL A 1 466 ? -26.709 1.896 23.518 1.00 86.25 466 VAL A CA 1
ATOM 3615 C C . VAL A 1 466 ? -27.897 2.447 22.723 1.00 86.25 466 VAL A C 1
ATOM 3617 O O . VAL A 1 466 ? -27.747 2.766 21.544 1.00 86.25 466 VAL A O 1
ATOM 3620 N N . GLU A 1 467 ? -29.077 2.576 23.323 1.00 88.94 467 GLU A N 1
ATOM 3621 C CA . GLU A 1 467 ? -30.300 3.024 22.643 1.00 88.94 467 GLU A CA 1
ATOM 3622 C C . GLU A 1 467 ? -30.634 4.505 22.858 1.00 88.94 467 GLU A C 1
ATOM 3624 O O . GLU A 1 467 ? -31.616 4.989 22.280 1.00 88.94 467 GLU A O 1
ATOM 3629 N N . THR A 1 468 ? -29.812 5.239 23.619 1.00 91.69 468 THR A N 1
ATOM 3630 C CA . THR A 1 468 ? -29.968 6.692 23.771 1.00 91.69 468 THR A CA 1
ATOM 3631 C C . THR A 1 468 ? -29.909 7.398 22.419 1.00 91.69 468 THR A C 1
ATOM 3633 O O . THR A 1 468 ? -29.295 6.921 21.457 1.00 91.69 468 THR A O 1
ATOM 3636 N N . ILE A 1 469 ? -30.548 8.568 22.340 1.00 93.12 469 ILE A N 1
ATOM 3637 C CA . ILE A 1 469 ? -30.543 9.395 21.127 1.00 93.12 469 ILE A CA 1
ATOM 3638 C C . ILE A 1 469 ? -29.097 9.727 20.729 1.00 93.12 469 ILE A C 1
ATOM 3640 O O . ILE A 1 469 ? -28.745 9.619 19.554 1.00 93.12 469 ILE A O 1
ATOM 3644 N N . TRP A 1 470 ? -28.238 10.051 21.703 1.00 94.06 470 TRP A N 1
ATOM 3645 C CA . TRP A 1 470 ? -26.834 10.359 21.442 1.00 94.06 470 TRP A CA 1
ATOM 3646 C C . TRP A 1 470 ? -26.046 9.121 20.997 1.00 94.06 470 TRP A C 1
ATOM 3648 O O . TRP A 1 470 ? -25.334 9.190 20.000 1.00 94.06 470 TRP A O 1
ATOM 3658 N N . SER A 1 471 ? -26.248 7.958 21.625 1.00 89.69 471 SER A N 1
ATOM 3659 C CA . SER A 1 471 ? -25.604 6.702 21.205 1.00 89.69 471 SER A CA 1
ATOM 3660 C C . SER A 1 471 ? -25.974 6.303 19.774 1.00 89.69 471 SER A C 1
ATOM 3662 O O . SER A 1 471 ? -25.112 5.859 19.010 1.00 89.69 471 SER A O 1
ATOM 3664 N N . LYS A 1 472 ? -27.244 6.488 19.383 1.00 90.50 472 LYS A N 1
ATOM 3665 C CA . LYS A 1 472 ? -27.712 6.267 18.004 1.00 90.50 472 LYS A CA 1
ATOM 3666 C C . LYS A 1 472 ? -27.051 7.244 17.031 1.00 90.50 472 LYS A C 1
ATOM 3668 O O . LYS A 1 472 ? -26.471 6.796 16.045 1.00 90.50 472 LYS A O 1
ATOM 3673 N N . LYS A 1 473 ? -27.031 8.542 17.362 1.00 91.00 473 LYS A N 1
ATOM 3674 C CA . LYS A 1 473 ? -26.336 9.581 16.581 1.00 91.00 473 LYS A CA 1
ATOM 3675 C C . LYS A 1 473 ? -24.856 9.245 16.385 1.00 91.00 473 LYS A C 1
ATOM 3677 O O . LYS A 1 473 ? -24.360 9.303 15.262 1.00 91.00 473 LYS A O 1
ATOM 3682 N N . ILE A 1 474 ? -24.150 8.863 17.454 1.00 89.12 474 ILE A N 1
ATOM 3683 C CA . ILE A 1 474 ? -22.741 8.474 17.367 1.00 89.12 474 ILE A CA 1
ATOM 3684 C C . ILE A 1 474 ? -22.594 7.285 16.424 1.00 89.12 474 ILE A C 1
ATOM 3686 O O . ILE A 1 474 ? -21.799 7.388 15.492 1.00 89.12 474 ILE A O 1
ATOM 3690 N N . ARG A 1 475 ? -23.389 6.218 16.590 1.00 85.06 475 ARG A N 1
ATOM 3691 C CA . ARG A 1 475 ? -23.343 5.015 15.738 1.00 85.06 475 ARG A CA 1
ATOM 3692 C C . ARG A 1 475 ? -23.558 5.331 14.257 1.00 85.06 475 ARG A C 1
ATOM 3694 O O . ARG A 1 475 ? -22.800 4.841 13.428 1.00 85.06 475 ARG A O 1
ATOM 3701 N N . GLU A 1 476 ? -24.537 6.170 13.937 1.00 85.38 476 GLU A N 1
ATOM 3702 C CA . GLU A 1 476 ? -24.824 6.613 12.564 1.00 85.38 476 GLU A CA 1
ATOM 3703 C C . GLU A 1 476 ? -23.707 7.494 11.983 1.00 85.38 476 GLU A C 1
ATOM 3705 O O . GLU A 1 476 ? -23.494 7.527 10.771 1.00 85.38 476 GLU A O 1
ATOM 3710 N N . SER A 1 477 ? -22.961 8.194 12.842 1.00 82.19 477 SER A N 1
ATOM 3711 C CA . SER A 1 477 ? -21.846 9.055 12.438 1.00 82.19 477 SER A CA 1
ATOM 3712 C C . SER A 1 477 ? -20.511 8.318 12.260 1.00 82.19 477 SER A C 1
ATOM 3714 O O . SER A 1 477 ? -19.570 8.900 11.708 1.00 82.19 477 SER A O 1
ATOM 3716 N N . VAL A 1 478 ? -20.398 7.064 12.718 1.00 82.81 478 VAL A N 1
ATOM 3717 C CA . VAL A 1 478 ? -19.153 6.287 12.642 1.00 82.81 478 VAL A CA 1
ATOM 3718 C C . VAL A 1 478 ? -18.819 5.941 11.191 1.00 82.81 478 VAL A C 1
ATOM 3720 O O . VAL A 1 478 ? -19.653 5.452 10.433 1.00 82.81 478 VAL A O 1
ATOM 3723 N N . ILE A 1 479 ? -17.558 6.140 10.806 1.00 84.25 479 ILE A N 1
ATOM 3724 C CA . ILE A 1 479 ? -17.032 5.759 9.491 1.00 84.25 479 ILE A CA 1
ATOM 3725 C C . ILE A 1 479 ? -16.106 4.537 9.590 1.00 84.25 479 ILE A C 1
ATOM 3727 O O . ILE A 1 479 ? -15.733 4.078 10.669 1.00 84.25 479 ILE A O 1
ATOM 3731 N N . VAL A 1 480 ? -15.764 3.945 8.449 1.00 77.12 480 VAL A N 1
ATOM 3732 C CA . VAL A 1 480 ? -14.882 2.767 8.371 1.00 77.12 480 VAL A CA 1
ATOM 3733 C C . VAL A 1 480 ? -13.414 3.218 8.522 1.00 77.12 480 VAL A C 1
ATOM 3735 O O . VAL A 1 480 ? -13.032 4.197 7.877 1.00 77.12 480 VAL A O 1
ATOM 3738 N N . PRO A 1 481 ? -12.554 2.521 9.293 1.00 80.88 481 PRO A N 1
ATOM 3739 C CA . PRO A 1 481 ? -12.797 1.266 10.003 1.00 80.88 481 PRO A CA 1
ATOM 3740 C C . PRO A 1 481 ? -13.488 1.448 11.359 1.00 80.88 481 PRO A C 1
ATOM 3742 O O . PRO A 1 481 ? -13.131 2.314 12.152 1.00 80.88 481 PRO A O 1
ATOM 3745 N N . HIS A 1 482 ? -14.430 0.562 11.652 1.00 81.00 482 HIS A N 1
ATOM 3746 C CA . HIS A 1 482 ? -14.996 0.381 12.981 1.00 81.00 482 HIS A CA 1
ATOM 3747 C C . HIS A 1 482 ? -15.367 -1.091 13.158 1.00 81.00 482 HIS A C 1
ATOM 3749 O O . HIS A 1 482 ? -15.692 -1.764 12.179 1.00 81.00 482 HIS A O 1
ATOM 3755 N N . TYR A 1 483 ? -15.277 -1.607 14.378 1.00 82.56 483 TYR A N 1
ATOM 3756 C CA . TYR A 1 483 ? -15.649 -2.984 14.687 1.00 82.56 483 TYR A CA 1
ATOM 3757 C C . TYR A 1 483 ? -15.950 -3.149 16.174 1.00 82.56 483 TYR A C 1
ATOM 3759 O O . TYR A 1 483 ? -15.384 -2.461 17.022 1.00 82.56 483 TYR A O 1
ATOM 3767 N N . ARG A 1 484 ? -16.806 -4.119 16.488 1.00 85.88 484 ARG A N 1
ATOM 3768 C CA . ARG A 1 484 ? -17.025 -4.616 17.844 1.00 85.88 484 ARG A CA 1
ATOM 3769 C C . ARG A 1 484 ? -16.581 -6.071 17.898 1.00 85.88 484 ARG A C 1
ATOM 3771 O O . ARG A 1 484 ? -16.894 -6.832 16.989 1.00 85.88 484 ARG A O 1
ATOM 3778 N N . ARG A 1 485 ? -15.843 -6.452 18.938 1.00 85.69 485 ARG A N 1
ATOM 3779 C CA . ARG A 1 485 ? -15.435 -7.839 19.187 1.00 85.69 485 ARG A CA 1
ATOM 3780 C C . ARG A 1 485 ? -15.634 -8.208 20.640 1.00 85.69 485 ARG A C 1
ATOM 3782 O O . ARG A 1 485 ? -15.374 -7.392 21.523 1.00 85.69 485 ARG A O 1
ATOM 3789 N N . VAL A 1 486 ? -16.067 -9.442 20.858 1.00 88.19 486 VAL A N 1
ATOM 3790 C CA . VAL A 1 486 ? -16.246 -10.020 22.185 1.00 88.19 486 VAL A CA 1
ATOM 3791 C C . VAL A 1 486 ? -15.270 -11.176 22.339 1.00 88.19 486 VAL A C 1
ATOM 3793 O O . VAL A 1 486 ? -15.202 -12.084 21.506 1.00 88.19 486 VAL A O 1
ATOM 3796 N N . TRP A 1 487 ? -14.488 -11.111 23.404 1.00 88.25 487 TRP A N 1
ATOM 3797 C CA . TRP A 1 487 ? -13.450 -12.073 23.716 1.00 88.25 487 TRP A CA 1
ATOM 3798 C C . TRP A 1 487 ? -13.701 -12.689 25.087 1.00 88.25 487 TRP A C 1
ATOM 3800 O O . TRP A 1 487 ? -14.096 -11.989 26.021 1.00 88.25 487 TRP A O 1
ATOM 3810 N N . LYS A 1 488 ? -13.406 -13.980 25.222 1.00 89.38 488 LYS A N 1
ATOM 3811 C CA . LYS A 1 488 ? -13.288 -14.646 26.517 1.00 89.38 488 LYS A CA 1
ATOM 3812 C C . LYS A 1 488 ? -11.856 -14.487 27.013 1.00 89.38 488 LYS A C 1
ATOM 3814 O O . LYS A 1 488 ? -10.911 -14.762 26.271 1.00 89.38 488 LYS A O 1
ATOM 3819 N N . VAL A 1 489 ? -11.699 -14.047 28.257 1.00 87.06 489 VAL A N 1
ATOM 3820 C CA . VAL A 1 489 ? -10.407 -14.014 28.946 1.00 87.06 489 VAL A CA 1
ATOM 3821 C C . VAL A 1 489 ? -10.078 -15.437 29.383 1.00 87.06 489 VAL A C 1
ATOM 3823 O O . VAL A 1 489 ? -10.754 -15.999 30.243 1.00 87.06 489 VAL A O 1
ATOM 3826 N N . VAL A 1 490 ? -9.067 -16.034 28.757 1.00 85.44 490 VAL A N 1
ATOM 3827 C CA . VAL A 1 490 ? -8.621 -17.403 29.061 1.00 85.44 490 VAL A CA 1
ATOM 3828 C C . VAL A 1 490 ? -7.728 -17.395 30.293 1.00 85.44 490 VAL A C 1
ATOM 3830 O O . VAL A 1 490 ? -7.928 -18.166 31.222 1.00 85.44 490 VAL A O 1
ATOM 3833 N N . GLU A 1 491 ? -6.758 -16.489 30.303 1.00 82.62 491 GLU A N 1
ATOM 3834 C CA . GLU A 1 491 ? -5.765 -16.362 31.360 1.00 82.62 491 GLU A CA 1
ATOM 3835 C C . GLU A 1 491 ? -5.278 -14.916 31.405 1.00 82.62 491 GLU A C 1
ATOM 3837 O O . GLU A 1 491 ? -5.242 -14.230 30.378 1.00 82.62 491 GLU A O 1
ATOM 3842 N N . GLN A 1 492 ? -4.874 -14.456 32.586 1.00 75.00 492 GLN A N 1
ATOM 3843 C CA . GLN A 1 492 ? -4.152 -13.205 32.722 1.00 75.00 492 GLN A CA 1
ATOM 3844 C C . GLN A 1 492 ? -2.947 -13.386 33.644 1.00 75.00 492 GLN A C 1
ATOM 3846 O O . GLN A 1 492 ? -3.092 -13.773 34.802 1.00 75.00 492 GLN A O 1
ATOM 3851 N N . LYS A 1 493 ? -1.757 -13.093 33.119 1.00 75.00 493 LYS A N 1
ATOM 3852 C CA . LYS A 1 493 ? -0.474 -13.281 33.802 1.00 75.00 493 LYS A CA 1
ATOM 3853 C C . LYS A 1 493 ? 0.176 -11.922 34.061 1.00 75.00 493 LYS A C 1
ATOM 3855 O O . LYS A 1 493 ? 0.301 -11.118 33.139 1.00 75.00 493 LYS A O 1
ATOM 3860 N N . ALA A 1 494 ? 0.567 -11.650 35.305 1.00 71.50 494 ALA A N 1
ATOM 3861 C CA . ALA A 1 494 ? 1.425 -10.507 35.626 1.00 71.50 494 ALA A CA 1
ATOM 3862 C C . ALA A 1 494 ? 2.863 -10.798 35.161 1.00 71.50 494 ALA A C 1
ATOM 3864 O O . ALA A 1 494 ? 3.301 -11.948 35.252 1.00 71.50 494 ALA A O 1
ATOM 3865 N N . VAL A 1 495 ? 3.552 -9.783 34.631 1.00 61.91 495 VAL A N 1
ATOM 3866 C CA . VAL A 1 495 ? 4.919 -9.896 34.082 1.00 61.91 495 VAL A CA 1
ATOM 3867 C C . VAL A 1 495 ? 5.938 -9.314 35.044 1.00 61.91 495 VAL A C 1
ATOM 3869 O O . VAL A 1 495 ? 5.655 -8.229 35.602 1.00 61.91 495 VAL A O 1
#